Protein AF-A0A2R5HH45-F1 (afdb_monomer_lite)

Sequence (569 aa):
MRPIKVRKKSGLGARLLGTFLTCCLLAGLPTGSIASLFSAVKNESVKPGTPLISSLYQELTQPHKVSAATDVPVTMANNNFGYTSSVAGNVTKTGITVLSSKGTAVYSSTTVSDANVQAALYAIYKLASPTSDYALYIGADVSLSSATMAKTVISQPTASNMNFASLTSSYAKSLTVISDPADSLTSGPSQDTASAVISLPQTAYLGVNTAFRNITLAGSTKLYAQGNNLSIRGGAYFTGSTVNIYGGTDSGNVAQTNLWFASTGSGTLNIYGGNDSAGTVTGSTAVSLTNTSGGTVNAYAGGNAGSVSGNTNLTYNSSNATTANLYGAFATSGTVTGNSFVDVLGATAGKLNVTGTAPNGKVAGNVNLGLSNLSGTTVGTIYGDGATTAPTTANTKRLITVSVNSPGYNFTNDINASNYNLASNSGLLSSSLMNINAATVPQISGGADGNDNFTNSSTAGNTNTATLYLGSRTASPAGPGKLTANLIHNFTSLNLLANNELNLSASSGYIYNGGTGVTSTASYQSSYSGFGQLNMGENSGIVDNSLGGGTLNSNNELTPNNVMIQVGA

Foldseek 3Di:
DDYDDDDDDDDDDDDDDDDDDDDDDDDDDDDDDDDDDDDDDDDDDDDDDDDPCVVVVVVVPPPQDDDFLVNFPADAFDPPDAQQDFLAPVADLAKKWKAKNVSDTQDIDNHDELLSVLLNLVSLQVQQDLEIHMEIEGNAEYEHDCQQQDCDQDPDDDSRRHHQQVCASRRYQEYEYAHQNRFDSPAAQDAQPSGYEYEYDQEGEHRHAYEYGLHEYEEAHEYEDQQHAYYDDHNYAYDYQEHEYAQHEAAEEYQEGGYYEREAHAHEYEYAQHYEAEYENQEAGHYEHQEYDEYEYEHEQHGLEYEYAYAGYYEYHYADAYEYEEAQFHNAYYEYAEETYYEDAAYAAHEYEYEQHYQHGYYLAEGEHYHEHYHHYAYEEYELAAHCDQDPPAPRQYEREAHYYYAAAAHPYAYEPYNYALFDLQAGRYAYEYHDQYAEHAEYYLGHPQPHADKPRNHVNDDHFREAEDFDPPADLVRATEYEYQEYEHGQEYEYRASHEYENADLRRAYDHGHPPCPDPVSCCVIFQNGYYYHYHHNYYYHYNNPQAFDQDPVRDGDRPDDRYDHHD

Structure (mmCIF, N/CA/C/O backbone):
data_AF-A0A2R5HH45-F1
#
_entry.id   AF-A0A2R5HH45-F1
#
loop_
_atom_site.group_PDB
_atom_site.id
_atom_site.type_symbol
_atom_site.label_atom_id
_atom_site.label_alt_id
_atom_site.label_comp_id
_atom_site.label_asym_id
_atom_site.label_entity_id
_atom_site.label_seq_id
_atom_site.pdbx_PDB_ins_code
_atom_site.Cartn_x
_atom_site.Cartn_y
_atom_site.Cartn_z
_atom_site.occupancy
_atom_site.B_iso_or_equiv
_atom_site.auth_seq_id
_atom_site.auth_comp_id
_atom_site.auth_asym_id
_atom_site.auth_atom_id
_atom_site.pdbx_PDB_model_num
ATOM 1 N N . MET A 1 1 ? 60.863 60.372 22.992 1.00 38.78 1 MET A N 1
ATOM 2 C CA . MET A 1 1 ? 60.183 60.221 21.679 1.00 38.78 1 MET A CA 1
ATOM 3 C C . MET A 1 1 ? 58.755 60.725 21.880 1.00 38.78 1 MET A C 1
ATOM 5 O O . MET A 1 1 ? 58.182 60.395 22.906 1.00 38.78 1 MET A O 1
ATOM 9 N N . ARG A 1 2 ? 58.263 61.756 21.176 1.00 27.20 2 ARG A N 1
ATOM 10 C CA . ARG A 1 2 ? 57.913 61.847 19.735 1.00 27.20 2 ARG A CA 1
ATOM 11 C C . ARG A 1 2 ? 56.807 60.830 19.331 1.00 27.20 2 ARG A C 1
ATOM 13 O O . ARG A 1 2 ? 56.926 59.680 19.734 1.00 27.20 2 ARG A O 1
ATOM 20 N N . PRO A 1 3 ? 55.690 61.279 18.709 1.00 27.88 3 PRO A N 1
ATOM 21 C CA . PRO A 1 3 ? 54.458 61.320 19.521 1.00 27.88 3 PRO A CA 1
ATOM 22 C C . PRO A 1 3 ? 53.102 61.040 18.812 1.00 27.88 3 PRO A C 1
ATOM 24 O O . PRO A 1 3 ? 52.982 61.256 17.617 1.00 27.88 3 PRO A O 1
ATOM 27 N N . ILE A 1 4 ? 52.054 60.795 19.628 1.00 23.67 4 ILE A N 1
ATOM 28 C CA . ILE A 1 4 ? 50.639 61.252 19.453 1.00 23.67 4 ILE A CA 1
ATOM 29 C C . ILE A 1 4 ? 49.802 60.682 18.262 1.00 23.67 4 ILE A C 1
ATOM 31 O O . ILE A 1 4 ? 50.354 60.338 17.233 1.00 23.67 4 ILE A O 1
ATOM 35 N N . LYS A 1 5 ? 48.448 60.634 18.241 1.00 23.61 5 LYS A N 1
ATOM 36 C CA . LYS A 1 5 ? 47.335 60.373 19.212 1.00 23.61 5 LYS A CA 1
ATOM 37 C C . LYS A 1 5 ? 45.981 60.487 18.434 1.00 23.61 5 LYS A C 1
ATOM 39 O O . LYS A 1 5 ? 45.943 61.130 17.400 1.00 23.61 5 LYS A O 1
ATOM 44 N N . VAL A 1 6 ? 44.861 60.012 19.013 1.00 23.94 6 VAL A N 1
ATOM 45 C CA . VAL A 1 6 ? 43.436 60.389 18.719 1.00 23.94 6 VAL A CA 1
ATOM 46 C C . VAL A 1 6 ? 42.653 59.693 17.565 1.00 23.94 6 VAL A C 1
ATOM 48 O O . VAL A 1 6 ? 42.656 60.128 16.428 1.00 23.94 6 VAL A O 1
ATOM 51 N N . ARG A 1 7 ? 41.824 58.710 17.976 1.00 22.84 7 ARG A N 1
ATOM 52 C CA . ARG A 1 7 ? 40.366 58.473 17.720 1.00 22.84 7 ARG A CA 1
ATOM 53 C C . ARG A 1 7 ? 39.697 58.543 16.313 1.00 22.84 7 ARG A C 1
ATOM 55 O O . ARG A 1 7 ? 39.711 59.568 15.654 1.00 22.84 7 ARG A O 1
ATOM 62 N N . LYS A 1 8 ? 38.751 57.583 16.174 1.00 24.47 8 LYS A N 1
ATOM 63 C CA . LYS A 1 8 ? 37.338 57.648 15.673 1.00 24.47 8 LYS A CA 1
ATOM 64 C C . LYS A 1 8 ? 36.996 57.235 14.215 1.00 24.47 8 LYS A C 1
ATOM 66 O O . LYS A 1 8 ? 37.225 57.974 13.277 1.00 24.47 8 LYS A O 1
ATOM 71 N N . LYS A 1 9 ? 36.260 56.108 14.141 1.00 25.27 9 LYS A N 1
ATOM 72 C CA . LYS A 1 9 ? 35.084 55.744 13.302 1.00 25.27 9 LYS A CA 1
ATOM 73 C C . LYS A 1 9 ? 34.998 56.122 11.797 1.00 25.27 9 LYS A C 1
ATOM 75 O O . LYS A 1 9 ? 34.896 57.285 11.448 1.00 25.27 9 LYS A O 1
ATOM 80 N N . SER A 1 10 ? 34.719 55.066 11.011 1.00 25.66 10 SER A N 1
ATOM 81 C CA . SER A 1 10 ? 33.782 54.954 9.860 1.00 25.66 10 SER A CA 1
ATOM 82 C C . SER A 1 10 ? 33.980 55.763 8.565 1.00 25.66 10 SER A C 1
ATOM 84 O O . SER A 1 10 ? 33.880 56.981 8.585 1.00 25.66 10 SER A O 1
ATOM 86 N N . GLY A 1 11 ? 33.940 55.051 7.425 1.00 24.16 11 GLY A N 1
ATOM 87 C CA . GLY A 1 11 ? 33.013 55.414 6.333 1.00 24.16 11 GLY A CA 1
ATOM 88 C C . GLY A 1 11 ? 33.576 55.823 4.960 1.00 24.16 11 GLY A C 1
ATOM 89 O O . GLY A 1 11 ? 33.613 57.003 4.661 1.00 24.16 11 GLY A O 1
ATOM 90 N N . LEU A 1 12 ? 33.851 54.825 4.108 1.00 25.58 12 LEU A N 1
ATOM 91 C CA . LEU A 1 12 ? 33.520 54.755 2.663 1.00 25.58 12 LEU A CA 1
ATOM 92 C C . LEU A 1 12 ? 33.899 55.903 1.673 1.00 25.58 12 LEU A C 1
ATOM 94 O O . LEU A 1 12 ? 33.304 56.974 1.683 1.00 25.58 12 LEU A O 1
ATOM 98 N N . GLY A 1 13 ? 34.709 55.559 0.654 1.00 24.02 13 GLY A N 1
ATOM 99 C CA . GLY A 1 13 ? 34.827 56.261 -0.647 1.00 24.02 13 GLY A CA 1
ATOM 100 C C . GLY A 1 13 ? 36.040 57.203 -0.811 1.00 24.02 13 GLY A C 1
ATOM 101 O O . GLY A 1 13 ? 36.495 57.784 0.165 1.00 24.02 13 GLY A O 1
ATOM 102 N N . ALA A 1 14 ? 36.615 57.424 -2.007 1.00 27.02 14 ALA A N 1
ATOM 103 C CA . ALA A 1 14 ? 36.424 56.808 -3.340 1.00 27.02 14 ALA A CA 1
ATOM 104 C C . ALA A 1 14 ? 37.588 57.195 -4.312 1.00 27.02 14 ALA A C 1
ATOM 106 O O . ALA A 1 14 ? 38.393 58.050 -3.951 1.00 27.02 14 ALA A O 1
ATOM 107 N N . ARG A 1 15 ? 37.579 56.682 -5.570 1.00 27.66 15 ARG A N 1
ATOM 108 C CA . ARG A 1 15 ? 38.441 57.056 -6.747 1.00 27.66 15 ARG A CA 1
ATOM 109 C C . ARG A 1 15 ? 39.902 56.506 -6.724 1.00 27.66 15 ARG A C 1
ATOM 111 O O . ARG A 1 15 ? 40.367 56.158 -5.650 1.00 27.66 15 ARG A O 1
ATOM 118 N N . LEU A 1 16 ? 40.675 56.351 -7.828 1.00 26.05 16 LEU A N 1
ATOM 119 C CA . LEU A 1 16 ? 40.530 56.638 -9.287 1.00 26.05 16 LEU A CA 1
ATOM 120 C C . LEU A 1 16 ? 41.494 55.754 -10.167 1.00 26.05 16 LEU A C 1
ATOM 122 O O . LEU A 1 16 ? 42.479 55.300 -9.609 1.00 26.05 16 LEU A O 1
ATOM 126 N N . LEU A 1 17 ? 41.242 55.613 -11.498 1.00 26.08 17 LEU A N 1
ATOM 127 C CA . LEU A 1 17 ? 42.150 55.414 -12.695 1.00 26.08 17 LEU A CA 1
ATOM 128 C C . LEU A 1 17 ? 43.417 54.481 -12.657 1.00 26.08 17 LEU A C 1
ATOM 130 O O . LEU A 1 17 ? 44.093 54.403 -11.646 1.00 26.08 17 LEU A O 1
ATOM 134 N N . GLY A 1 18 ? 43.903 53.830 -13.742 1.00 23.81 18 GLY A N 1
ATOM 135 C CA . GLY A 1 18 ? 43.390 53.593 -15.117 1.00 23.81 18 GLY A CA 1
ATOM 136 C C . GLY A 1 18 ? 44.447 53.127 -16.182 1.00 23.81 18 GLY A C 1
ATOM 137 O O . GLY A 1 18 ? 45.604 53.513 -16.094 1.00 23.81 18 GLY A O 1
ATOM 138 N N . THR A 1 19 ? 43.995 52.386 -17.221 1.00 29.50 19 THR A N 1
ATOM 139 C CA . THR A 1 19 ? 44.395 52.470 -18.672 1.00 29.50 19 THR A CA 1
ATOM 140 C C . THR A 1 19 ? 45.653 51.766 -19.303 1.00 29.50 19 THR A C 1
ATOM 142 O O . THR A 1 19 ? 46.739 52.326 -19.270 1.00 29.50 19 THR A O 1
ATOM 145 N N . PHE A 1 20 ? 45.413 50.681 -20.092 1.00 26.34 20 PHE A N 1
ATOM 146 C CA . PHE A 1 20 ? 46.085 50.181 -21.356 1.00 26.34 20 PHE A CA 1
ATOM 147 C C . PHE A 1 20 ? 47.581 49.718 -21.288 1.00 26.34 20 PHE A C 1
ATOM 149 O O . PHE A 1 20 ? 48.215 49.942 -20.268 1.00 26.34 20 PHE A O 1
ATOM 156 N N . LEU A 1 21 ? 48.241 48.996 -22.231 1.00 23.58 21 LEU A N 1
ATOM 157 C CA . LEU A 1 21 ? 48.090 48.521 -23.653 1.00 23.58 21 LEU A CA 1
ATOM 158 C C . LEU A 1 21 ? 48.730 47.072 -23.757 1.00 23.58 21 LEU A C 1
ATOM 160 O O . LEU A 1 21 ? 49.367 46.692 -22.778 1.00 23.58 21 LEU A O 1
ATOM 164 N N . THR A 1 22 ? 48.683 46.116 -24.721 1.00 28.12 22 THR A N 1
ATOM 165 C CA . THR A 1 22 ? 48.322 45.886 -26.165 1.00 28.12 22 THR A CA 1
ATOM 166 C C . THR A 1 22 ? 49.364 46.312 -27.253 1.00 28.12 22 THR A C 1
ATOM 168 O O . THR A 1 22 ? 50.152 47.207 -26.987 1.00 28.12 22 THR A O 1
ATOM 171 N N . CYS A 1 23 ? 49.526 45.710 -28.463 1.00 23.61 23 CYS A N 1
ATOM 172 C CA . CYS A 1 23 ? 48.909 44.531 -29.137 1.00 23.61 23 CYS A CA 1
ATOM 173 C C . CYS A 1 23 ? 49.730 43.925 -30.341 1.00 23.61 23 CYS A C 1
ATOM 175 O O . CYS A 1 23 ? 50.322 44.683 -31.095 1.00 23.61 23 CYS A O 1
ATOM 177 N N . CYS A 1 24 ? 49.583 42.603 -30.595 1.00 23.98 24 CYS A N 1
ATOM 178 C CA . CYS A 1 24 ? 49.464 41.869 -31.900 1.00 23.98 24 CYS A CA 1
ATOM 179 C C . CYS A 1 24 ? 50.556 41.701 -33.022 1.00 23.98 24 CYS A C 1
ATOM 181 O O . CYS A 1 24 ? 51.213 42.642 -33.440 1.00 23.98 24 CYS A O 1
ATOM 183 N N . LEU A 1 25 ? 50.467 40.506 -33.667 1.00 25.23 25 LEU A N 1
ATOM 184 C CA . LEU A 1 25 ? 50.552 40.141 -35.121 1.00 25.23 25 LEU A CA 1
ATOM 185 C C . LEU A 1 25 ? 51.847 39.620 -35.838 1.00 25.23 25 LEU A C 1
ATOM 187 O O . LEU A 1 25 ? 52.923 40.186 -35.712 1.00 25.23 25 LEU A O 1
ATOM 191 N N . LEU A 1 26 ? 51.603 38.630 -36.736 1.00 24.12 26 LEU A N 1
ATOM 192 C CA . LEU A 1 26 ? 52.252 38.249 -38.031 1.00 24.12 26 LEU A CA 1
ATOM 193 C C . LEU A 1 26 ? 53.298 37.095 -38.198 1.00 24.12 26 LEU A C 1
ATOM 195 O O . LEU A 1 26 ? 54.427 37.170 -37.740 1.00 24.12 26 LEU A O 1
ATOM 199 N N . ALA A 1 27 ? 52.900 36.148 -39.080 1.00 25.31 27 ALA A N 1
ATOM 200 C CA . ALA A 1 27 ? 53.649 35.331 -40.071 1.00 25.31 27 ALA A CA 1
ATOM 201 C C . ALA A 1 27 ? 54.575 34.143 -39.667 1.00 25.31 27 ALA A C 1
ATOM 203 O O . ALA A 1 27 ? 55.515 34.296 -38.898 1.00 25.31 27 ALA A O 1
ATOM 204 N N . GLY A 1 28 ? 54.383 32.977 -40.327 1.00 24.28 28 GLY A N 1
ATOM 205 C CA . GLY A 1 28 ? 55.351 31.856 -40.382 1.00 24.28 28 GLY A CA 1
ATOM 206 C C . GLY A 1 28 ? 54.755 30.434 -40.536 1.00 24.28 28 GLY A C 1
ATOM 207 O O . GLY A 1 28 ? 53.985 29.991 -39.693 1.00 24.28 28 GLY A O 1
ATOM 208 N N . LEU A 1 29 ? 55.155 29.697 -41.582 1.00 27.05 29 LEU A N 1
ATOM 209 C CA . LEU A 1 29 ? 54.979 28.240 -41.817 1.00 27.05 29 LEU A CA 1
ATOM 210 C C . LEU A 1 29 ? 56.354 27.675 -42.280 1.00 27.05 29 LEU A C 1
ATOM 212 O O . LEU A 1 29 ? 57.157 28.506 -42.716 1.00 27.05 29 LEU A O 1
ATOM 216 N N . PRO A 1 30 ? 56.666 26.347 -42.268 1.00 33.06 30 PRO A N 1
ATOM 217 C CA . PRO A 1 30 ? 55.764 25.180 -42.191 1.00 33.06 30 PRO A CA 1
ATOM 218 C C . PRO A 1 30 ? 56.254 23.973 -41.314 1.00 33.06 30 PRO A C 1
ATOM 220 O O . PRO A 1 30 ? 57.238 24.061 -40.592 1.00 33.06 30 PRO A O 1
ATOM 223 N N . THR A 1 31 ? 55.584 22.814 -41.475 1.00 26.53 31 THR A N 1
ATOM 224 C CA . THR A 1 31 ? 56.028 21.405 -41.236 1.00 26.53 31 THR A CA 1
ATOM 225 C C . THR A 1 31 ? 56.439 20.894 -39.838 1.00 26.53 31 THR A C 1
ATOM 227 O O . THR A 1 31 ? 57.537 21.170 -39.374 1.00 26.53 31 THR A O 1
ATOM 230 N N . GLY A 1 32 ? 55.662 19.920 -39.327 1.00 25.44 32 GLY A N 1
ATOM 231 C CA . GLY A 1 32 ? 56.101 18.847 -38.404 1.00 25.44 32 GLY A CA 1
ATOM 232 C C . GLY A 1 32 ? 56.218 19.221 -36.911 1.00 25.44 32 GLY A C 1
ATOM 233 O O . GLY A 1 32 ? 56.606 20.330 -36.585 1.00 25.44 32 GLY A O 1
ATOM 234 N N . SER A 1 33 ? 55.922 18.343 -35.944 1.00 24.72 33 SER A N 1
ATOM 235 C CA . SER A 1 33 ? 55.529 16.923 -36.009 1.00 24.72 33 SER A CA 1
ATOM 236 C C . SER A 1 33 ? 54.731 16.476 -34.758 1.00 24.72 33 SER A C 1
ATOM 238 O O . SER A 1 33 ? 54.472 17.254 -33.845 1.00 24.72 33 SER A O 1
ATOM 240 N N . ILE A 1 34 ? 54.287 15.215 -34.767 1.00 35.34 34 ILE A N 1
ATOM 241 C CA . ILE A 1 34 ? 53.391 14.523 -33.818 1.00 35.34 34 ILE A CA 1
ATOM 242 C C . ILE A 1 34 ? 53.762 14.742 -32.329 1.00 35.34 34 ILE A C 1
ATOM 244 O O . ILE A 1 34 ? 54.659 14.068 -31.828 1.00 35.34 34 ILE A O 1
ATOM 248 N N . ALA A 1 35 ? 53.035 15.608 -31.600 1.00 29.06 35 ALA A N 1
ATOM 249 C CA . ALA A 1 35 ? 53.172 15.763 -30.137 1.00 29.06 35 ALA A CA 1
ATOM 250 C C . ALA A 1 35 ? 51.994 16.500 -29.436 1.00 29.06 35 ALA A C 1
ATOM 252 O O . ALA A 1 35 ? 52.219 17.450 -28.688 1.00 29.06 35 ALA A O 1
ATOM 253 N N . SER A 1 36 ? 50.727 16.108 -29.654 1.00 25.67 36 SER A N 1
ATOM 254 C CA . SER A 1 36 ? 49.587 16.740 -28.943 1.00 25.67 36 SER A CA 1
ATOM 255 C C . SER A 1 36 ? 48.402 15.816 -28.614 1.00 25.67 36 SER A C 1
ATOM 257 O O . SER A 1 36 ? 47.244 16.229 -28.693 1.00 25.67 36 SER A O 1
ATOM 259 N N . LEU A 1 37 ? 48.678 14.578 -28.195 1.00 27.34 37 LEU A N 1
ATOM 260 C CA . LEU A 1 37 ? 47.796 13.894 -27.240 1.00 27.34 37 LEU A CA 1
ATOM 261 C C . LEU A 1 37 ? 48.217 14.298 -25.816 1.00 27.34 37 LEU A C 1
ATOM 263 O O . LEU A 1 37 ? 49.405 14.458 -25.553 1.00 27.34 37 LEU A O 1
ATOM 267 N N . PHE A 1 38 ? 47.239 14.418 -24.913 1.00 30.75 38 PHE A N 1
ATOM 268 C CA . PHE A 1 38 ? 47.374 14.785 -23.491 1.00 30.75 38 PHE A CA 1
ATOM 269 C C . PHE A 1 38 ? 47.867 16.212 -23.167 1.00 30.75 38 PHE A C 1
ATOM 271 O O . PHE A 1 38 ? 49.057 16.470 -23.019 1.00 30.75 38 PHE A O 1
ATOM 278 N N . SER A 1 39 ? 46.929 17.112 -22.847 1.00 24.66 39 SER A N 1
ATOM 279 C CA . SER A 1 39 ? 47.094 18.011 -21.687 1.00 24.66 39 SER A CA 1
ATOM 280 C C . SER A 1 39 ? 45.754 18.543 -21.144 1.00 24.66 39 SER A C 1
ATOM 282 O O . SER A 1 39 ? 44.912 19.037 -21.883 1.00 24.66 39 SER A O 1
ATOM 284 N N . ALA A 1 40 ? 45.585 18.391 -19.826 1.00 24.84 40 ALA A N 1
ATOM 285 C CA . ALA A 1 40 ? 44.645 19.048 -18.904 1.00 24.84 40 ALA A CA 1
ATOM 286 C C . ALA A 1 40 ? 43.319 19.652 -19.439 1.00 24.84 40 ALA A C 1
ATOM 288 O O . ALA A 1 40 ? 43.262 20.803 -19.875 1.00 24.84 40 ALA A O 1
ATOM 289 N N . VAL A 1 41 ? 42.206 18.957 -19.168 1.00 24.05 41 VAL A N 1
ATOM 290 C CA . VAL A 1 41 ? 40.889 19.604 -18.999 1.00 24.05 41 VAL A CA 1
ATOM 291 C C . VAL A 1 41 ? 40.958 20.570 -17.807 1.00 24.05 41 VAL A C 1
ATOM 293 O O . VAL A 1 41 ? 41.428 20.197 -16.730 1.00 24.05 41 VAL A O 1
ATOM 296 N N . LYS A 1 42 ? 40.483 21.811 -17.973 1.00 25.44 42 LYS A N 1
ATOM 297 C CA . LYS A 1 42 ? 40.366 22.773 -16.865 1.00 25.44 42 LYS A CA 1
ATOM 298 C C . LYS A 1 42 ? 39.222 22.380 -15.930 1.00 25.44 42 LYS A C 1
ATOM 300 O O . LYS A 1 42 ? 38.098 22.183 -16.375 1.00 25.44 42 LYS A O 1
ATOM 305 N N . ASN A 1 43 ? 39.512 22.327 -14.634 1.00 24.31 43 ASN A N 1
ATOM 306 C CA . ASN A 1 43 ? 38.542 22.019 -13.587 1.00 24.31 43 ASN A CA 1
ATOM 307 C C . ASN A 1 43 ? 38.079 23.323 -12.909 1.00 24.31 43 ASN A C 1
ATOM 309 O O . ASN A 1 43 ? 38.803 23.872 -12.077 1.00 24.31 43 ASN A O 1
ATOM 313 N N . GLU A 1 44 ? 36.911 23.854 -13.288 1.00 24.92 44 GLU A N 1
ATOM 314 C CA . GLU A 1 44 ? 36.356 25.068 -12.672 1.00 24.92 44 GLU A CA 1
ATOM 315 C C . GLU A 1 44 ? 35.484 24.733 -11.454 1.00 24.92 44 GLU A C 1
ATOM 317 O O . GLU A 1 44 ? 34.449 24.076 -11.549 1.00 24.92 44 GLU A O 1
ATOM 322 N N . SER A 1 45 ? 35.917 25.194 -10.277 1.00 23.77 45 SER A N 1
ATOM 323 C CA . SER A 1 45 ? 35.283 24.862 -9.000 1.00 23.77 45 SER A CA 1
ATOM 324 C C . SER A 1 45 ? 34.175 25.855 -8.634 1.00 23.77 45 SER A C 1
ATOM 326 O O . SER A 1 45 ? 34.440 26.976 -8.195 1.00 23.77 45 SER A O 1
ATOM 328 N N . VAL A 1 46 ? 32.919 25.427 -8.775 1.00 27.41 46 VAL A N 1
ATOM 329 C CA . VAL A 1 46 ? 31.741 26.186 -8.328 1.00 27.41 46 VAL A CA 1
ATOM 330 C C . VAL A 1 46 ? 31.469 25.901 -6.847 1.00 27.41 46 VAL A C 1
ATOM 332 O O . VAL A 1 46 ? 31.338 24.749 -6.437 1.00 27.41 46 VAL A O 1
ATOM 335 N N . LYS A 1 47 ? 31.366 26.951 -6.020 1.00 24.80 47 LYS A N 1
ATOM 336 C CA . LYS A 1 47 ? 31.069 26.809 -4.583 1.00 24.80 47 LYS A CA 1
ATOM 337 C C . LYS A 1 47 ? 29.596 26.435 -4.341 1.00 24.80 47 LYS A C 1
ATOM 339 O O . LYS A 1 47 ? 28.724 27.127 -4.865 1.00 24.80 47 LYS A O 1
ATOM 344 N N . PRO A 1 48 ? 29.296 25.432 -3.494 1.00 27.77 48 PRO A N 1
ATOM 345 C CA . PRO A 1 48 ? 27.924 25.096 -3.122 1.00 27.77 48 PRO A CA 1
ATOM 346 C C . PRO A 1 48 ? 27.340 26.104 -2.120 1.00 27.77 48 PRO A C 1
ATOM 348 O O . PRO A 1 48 ? 28.045 26.621 -1.250 1.00 27.77 48 PRO A O 1
ATOM 351 N N . GLY A 1 49 ? 26.029 26.337 -2.206 1.00 26.45 49 GLY A N 1
ATOM 352 C CA . GLY A 1 49 ? 25.278 27.182 -1.279 1.00 26.45 49 GLY A CA 1
ATOM 353 C C . GLY A 1 49 ? 23.861 26.654 -1.045 1.00 26.45 49 GLY A C 1
ATOM 354 O O . GLY A 1 49 ? 23.160 26.313 -1.992 1.00 26.45 49 GLY A O 1
ATOM 355 N N . THR A 1 50 ? 23.437 26.660 0.223 1.00 27.27 50 THR A N 1
ATOM 356 C CA . THR A 1 50 ? 22.165 26.131 0.776 1.00 27.27 50 THR A CA 1
ATOM 357 C C . THR A 1 50 ? 22.020 24.591 0.825 1.00 27.27 50 THR A C 1
ATOM 359 O O . THR A 1 50 ? 22.565 23.897 -0.030 1.00 27.27 50 THR A O 1
ATOM 362 N N . PRO A 1 51 ? 21.328 24.018 1.842 1.00 26.83 51 PRO A N 1
ATOM 363 C CA . PRO A 1 51 ? 21.530 22.612 2.232 1.00 26.83 51 PRO A CA 1
ATOM 364 C C . PRO A 1 51 ? 20.492 21.610 1.694 1.00 26.83 51 PRO A C 1
ATOM 366 O O . PRO A 1 51 ? 20.593 20.427 1.992 1.00 26.83 51 PRO A O 1
ATOM 369 N N . LEU A 1 52 ? 19.480 22.056 0.941 1.00 28.77 52 LEU A N 1
ATOM 370 C CA . LEU A 1 52 ? 18.354 21.210 0.497 1.00 28.77 52 LEU A CA 1
ATOM 371 C C . LEU A 1 52 ? 18.563 20.530 -0.869 1.00 28.77 52 LEU A C 1
ATOM 373 O O . LEU A 1 52 ? 17.696 19.791 -1.323 1.00 28.77 52 LEU A O 1
ATOM 377 N N . ILE A 1 53 ? 19.700 20.776 -1.526 1.00 32.72 53 ILE A N 1
ATOM 378 C CA . ILE A 1 53 ? 20.012 20.268 -2.877 1.00 32.72 53 ILE A CA 1
ATOM 379 C C . ILE A 1 53 ? 21.186 19.263 -2.851 1.00 32.72 53 ILE A C 1
ATOM 381 O O . ILE A 1 53 ? 21.334 18.446 -3.758 1.00 32.72 53 ILE A O 1
ATOM 385 N N . SER A 1 54 ? 22.006 19.268 -1.794 1.00 27.39 54 SER A N 1
ATOM 386 C CA . SER A 1 54 ? 23.268 18.515 -1.719 1.00 27.39 54 SER A CA 1
ATOM 387 C C . SER A 1 54 ? 23.128 17.006 -1.486 1.00 27.39 54 SER A C 1
ATOM 389 O O . SER A 1 54 ? 24.065 16.275 -1.797 1.00 27.39 54 SER A O 1
ATOM 391 N N . SER A 1 55 ? 21.995 16.517 -0.972 1.00 30.09 55 SER A N 1
ATOM 392 C CA . SER A 1 55 ? 21.724 15.074 -0.868 1.00 30.09 55 SER A CA 1
ATOM 393 C C . SER A 1 55 ? 21.467 14.461 -2.248 1.00 30.09 55 SER A C 1
ATOM 395 O O . SER A 1 55 ? 22.176 13.546 -2.654 1.00 30.09 55 SER A O 1
ATOM 397 N N . LEU A 1 56 ? 20.535 15.039 -3.013 1.00 33.16 56 LEU A N 1
ATOM 398 C CA . LEU A 1 56 ? 20.216 14.613 -4.382 1.00 33.16 56 LEU A CA 1
ATOM 399 C C . LEU A 1 56 ? 21.412 14.753 -5.341 1.00 33.16 56 LEU A C 1
ATOM 401 O O . LEU A 1 56 ? 21.602 13.909 -6.213 1.00 33.16 56 LEU A O 1
ATOM 405 N N . TYR A 1 57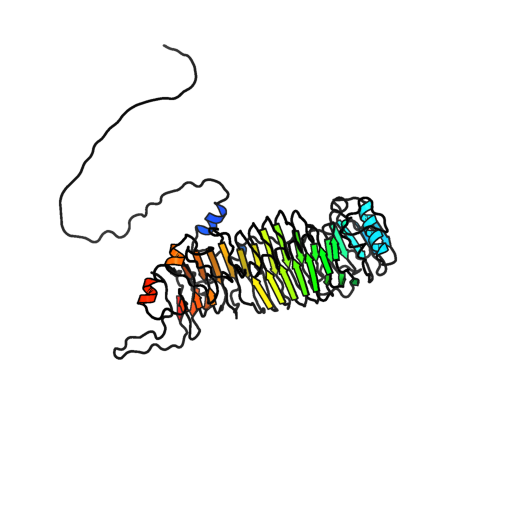 ? 22.258 15.774 -5.170 1.00 30.42 57 TYR A N 1
ATOM 406 C CA . TYR A 1 57 ? 23.453 15.934 -6.008 1.00 30.42 57 TYR A CA 1
ATOM 407 C C . TYR A 1 57 ? 24.601 14.958 -5.693 1.00 30.42 57 TYR A C 1
ATOM 409 O O . TYR A 1 57 ? 25.463 14.778 -6.553 1.00 30.42 57 TYR A O 1
ATOM 417 N N . GLN A 1 58 ? 24.638 14.309 -4.521 1.00 27.94 58 GLN A N 1
ATOM 418 C CA . GLN A 1 58 ? 25.653 13.277 -4.247 1.00 27.94 58 GLN A CA 1
ATOM 419 C C . GLN A 1 58 ? 25.295 11.898 -4.818 1.00 27.94 58 GLN A C 1
ATOM 421 O O . GLN A 1 58 ? 26.210 11.184 -5.219 1.00 27.94 58 GLN A O 1
ATOM 426 N N . GLU A 1 59 ? 24.008 11.568 -4.975 1.00 33.22 59 GLU A N 1
ATOM 427 C CA . GLU A 1 59 ? 23.586 10.445 -5.836 1.00 33.22 59 GLU A CA 1
ATOM 428 C C . GLU A 1 59 ? 24.022 10.708 -7.293 1.00 33.22 59 GLU A C 1
ATOM 430 O O . GLU A 1 59 ? 24.710 9.905 -7.921 1.00 33.22 59 GLU A O 1
ATOM 435 N N . LEU A 1 60 ? 23.699 11.899 -7.813 1.00 37.66 60 LEU A N 1
ATOM 436 C CA . LEU A 1 60 ? 23.908 12.268 -9.220 1.00 37.66 60 LEU A CA 1
ATOM 437 C C . LEU A 1 60 ? 25.373 12.514 -9.635 1.00 37.66 60 LEU A C 1
ATOM 439 O O . LEU A 1 60 ? 25.632 12.713 -10.821 1.00 37.66 60 LEU A O 1
ATOM 443 N N . THR A 1 61 ? 26.341 12.509 -8.711 1.00 26.12 61 THR A N 1
ATOM 444 C CA . THR A 1 61 ? 27.768 12.733 -9.034 1.00 26.12 61 THR A CA 1
ATOM 445 C C . THR A 1 61 ? 28.614 11.460 -9.139 1.00 26.12 61 THR A C 1
ATOM 447 O O . THR A 1 61 ? 29.826 11.556 -9.330 1.00 26.12 61 THR A O 1
ATOM 450 N N . GLN A 1 62 ? 28.007 10.265 -9.107 1.00 29.20 62 GLN A N 1
ATOM 451 C CA . GLN A 1 62 ? 28.683 9.014 -9.490 1.00 29.20 62 GLN A CA 1
ATOM 452 C C . GLN A 1 62 ? 27.907 8.255 -10.587 1.00 29.20 62 GLN A C 1
ATOM 454 O O . GLN A 1 62 ? 27.228 7.277 -10.278 1.00 29.20 62 GLN A O 1
ATOM 459 N N . PRO A 1 63 ? 28.057 8.628 -11.879 1.00 31.77 63 PRO A N 1
ATOM 460 C CA . PRO A 1 63 ? 27.305 8.065 -13.020 1.00 31.77 63 PRO A CA 1
ATOM 461 C C . PRO A 1 63 ? 27.608 6.585 -13.356 1.00 31.77 63 PRO A C 1
ATOM 463 O O . PRO A 1 63 ? 27.256 6.091 -14.421 1.00 31.77 63 PRO A O 1
ATOM 466 N N . HIS A 1 64 ? 28.260 5.857 -12.448 1.00 28.25 64 HIS A N 1
ATOM 467 C CA . HIS A 1 64 ? 28.538 4.421 -12.545 1.00 28.25 64 HIS A CA 1
ATOM 468 C C . HIS A 1 64 ? 27.891 3.618 -11.400 1.00 28.25 64 HIS A C 1
ATOM 470 O O . HIS A 1 64 ? 28.252 2.462 -11.170 1.00 28.25 64 HIS A O 1
ATOM 476 N N . LYS A 1 65 ? 26.966 4.218 -10.636 1.00 30.70 65 LYS A N 1
ATOM 477 C CA . LYS A 1 65 ? 26.297 3.572 -9.499 1.00 30.70 65 LYS A CA 1
ATOM 478 C C . LYS A 1 65 ? 24.780 3.585 -9.655 1.00 30.70 65 LYS A C 1
ATOM 480 O O . LYS A 1 65 ? 24.127 4.584 -9.398 1.00 30.70 65 LYS A O 1
ATOM 485 N N . VAL A 1 66 ? 24.243 2.415 -9.991 1.00 37.12 66 VAL A N 1
ATOM 486 C CA . VAL A 1 66 ? 22.832 2.060 -9.785 1.00 37.12 66 VAL A CA 1
ATOM 487 C C . VAL A 1 66 ? 22.462 2.253 -8.313 1.00 37.12 66 VAL A C 1
ATOM 489 O O . VAL A 1 66 ? 23.035 1.571 -7.459 1.00 37.12 66 VAL A O 1
ATOM 492 N N . SER A 1 67 ? 21.496 3.119 -8.008 1.00 35.06 67 SER A N 1
ATOM 493 C CA . SER A 1 67 ? 20.871 3.171 -6.681 1.00 35.06 67 SER A CA 1
ATOM 494 C C . SER A 1 67 ? 20.093 1.866 -6.454 1.00 35.06 67 SER A C 1
ATOM 496 O O . SER A 1 67 ? 19.233 1.482 -7.253 1.00 35.06 67 SER A O 1
ATOM 498 N N . ALA A 1 68 ? 20.437 1.132 -5.399 1.00 33.25 68 ALA A N 1
ATOM 499 C CA . ALA A 1 68 ? 19.791 -0.126 -5.046 1.00 33.25 68 ALA A CA 1
ATOM 500 C C . ALA A 1 68 ? 18.382 0.116 -4.473 1.00 33.25 68 ALA A C 1
ATOM 502 O O . ALA A 1 68 ? 18.020 1.233 -4.111 1.00 33.25 68 ALA A O 1
ATOM 503 N N . ALA A 1 69 ? 17.580 -0.943 -4.325 1.00 35.16 69 ALA A N 1
ATOM 504 C CA . ALA A 1 69 ? 16.271 -0.842 -3.665 1.00 35.16 69 ALA A CA 1
ATOM 505 C C . ALA A 1 69 ? 16.364 -0.370 -2.192 1.00 35.16 69 ALA A C 1
ATOM 507 O O . ALA A 1 69 ? 15.379 0.098 -1.638 1.00 35.16 69 ALA A O 1
ATOM 508 N N . THR A 1 70 ? 17.546 -0.452 -1.569 1.00 34.12 70 THR A N 1
ATOM 509 C CA . THR A 1 70 ? 17.850 0.100 -0.233 1.00 34.12 70 THR A CA 1
ATOM 510 C C . THR A 1 70 ? 17.987 1.617 -0.196 1.00 34.12 70 THR A C 1
ATOM 512 O O . THR A 1 70 ? 17.958 2.198 0.886 1.00 34.12 70 THR A O 1
ATOM 515 N N . ASP A 1 71 ? 18.174 2.242 -1.356 1.00 37.41 71 ASP A N 1
ATOM 516 C CA . ASP A 1 71 ? 18.488 3.666 -1.479 1.00 37.41 71 ASP A CA 1
ATOM 517 C C . ASP A 1 71 ? 17.187 4.479 -1.705 1.00 37.41 71 ASP A C 1
ATOM 519 O O . ASP A 1 71 ? 17.172 5.710 -1.656 1.00 37.41 71 ASP A O 1
ATOM 523 N N . VAL A 1 72 ? 16.059 3.771 -1.867 1.00 45.88 72 VAL A N 1
ATOM 524 C CA . VAL A 1 72 ? 14.698 4.302 -1.733 1.00 45.88 72 VAL A CA 1
ATOM 525 C C . VAL A 1 72 ? 14.378 4.491 -0.233 1.00 45.88 72 VAL A C 1
ATOM 527 O O . VAL A 1 72 ? 14.656 3.593 0.560 1.00 45.88 72 VAL A O 1
ATOM 530 N N . PRO A 1 73 ? 13.801 5.631 0.204 1.00 47.34 73 PRO A N 1
ATOM 531 C CA . PRO A 1 73 ? 13.449 5.892 1.609 1.00 47.34 73 PRO A CA 1
ATOM 532 C C . PRO A 1 73 ? 12.377 4.964 2.230 1.00 47.34 73 PRO A C 1
ATOM 534 O O . PRO A 1 73 ? 11.232 5.375 2.432 1.00 47.34 73 PRO A O 1
ATOM 537 N N . VAL A 1 74 ? 12.764 3.743 2.619 1.00 51.72 74 VAL A N 1
ATOM 538 C CA . VAL A 1 74 ? 11.879 2.736 3.241 1.00 51.72 74 VAL A CA 1
ATOM 539 C C . VAL A 1 74 ? 11.284 3.235 4.569 1.00 51.72 74 VAL A C 1
ATOM 541 O O . VAL A 1 74 ? 11.847 3.053 5.651 1.00 51.72 74 VAL A O 1
ATOM 544 N N . THR A 1 75 ? 10.096 3.836 4.500 1.00 63.47 75 THR A N 1
ATOM 545 C CA . THR A 1 75 ? 9.333 4.295 5.670 1.00 63.47 75 THR A CA 1
ATOM 546 C C . THR A 1 75 ? 8.298 3.241 6.053 1.00 63.47 75 THR A C 1
ATOM 548 O O . THR A 1 75 ? 7.129 3.326 5.671 1.00 63.47 75 THR A O 1
ATOM 551 N N . MET A 1 76 ? 8.726 2.230 6.812 1.00 72.12 76 MET A N 1
ATOM 552 C CA . MET A 1 76 ? 7.809 1.205 7.318 1.00 72.12 76 MET A CA 1
ATOM 553 C C . MET A 1 76 ? 6.771 1.790 8.286 1.00 72.12 76 MET A C 1
ATOM 555 O O . MET A 1 76 ? 7.067 2.659 9.110 1.00 72.12 76 MET A O 1
ATOM 559 N N . ALA A 1 77 ? 5.552 1.255 8.233 1.00 73.81 77 ALA A N 1
ATOM 560 C CA . ALA A 1 77 ? 4.521 1.517 9.224 1.00 73.81 77 ALA A CA 1
ATOM 561 C C . ALA A 1 77 ? 4.950 0.995 10.610 1.00 73.81 77 ALA A C 1
ATOM 563 O O . ALA A 1 77 ? 5.529 -0.084 10.751 1.00 73.81 77 ALA A O 1
ATOM 564 N N . ASN A 1 78 ? 4.660 1.782 11.642 1.00 77.81 78 ASN A N 1
ATOM 565 C CA . ASN A 1 78 ? 5.035 1.539 13.023 1.00 77.81 78 ASN A CA 1
ATOM 566 C C . ASN A 1 78 ? 4.102 0.502 13.662 1.00 77.81 78 ASN A C 1
ATOM 568 O O . ASN A 1 78 ? 2.936 0.782 13.927 1.00 77.81 78 ASN A O 1
ATOM 572 N N . ASN A 1 79 ? 4.641 -0.669 13.992 1.00 81.75 79 ASN A N 1
ATOM 573 C CA . ASN A 1 79 ? 3.941 -1.716 14.735 1.00 81.75 79 ASN A CA 1
ATOM 574 C C . ASN A 1 79 ? 4.238 -1.714 16.249 1.00 81.75 79 ASN A C 1
ATOM 576 O O . ASN A 1 79 ? 3.636 -2.501 16.983 1.00 81.75 79 ASN A O 1
ATOM 580 N N . ASN A 1 80 ? 5.135 -0.844 16.727 1.00 87.38 80 ASN A N 1
ATOM 581 C CA . ASN A 1 80 ? 5.652 -0.809 18.096 1.00 87.38 80 ASN A CA 1
ATOM 582 C C . ASN A 1 80 ? 4.783 0.065 19.025 1.00 87.38 80 ASN A C 1
ATOM 584 O O . ASN A 1 80 ? 5.198 1.109 19.532 1.00 87.38 80 ASN A O 1
ATOM 588 N N . PHE A 1 81 ? 3.534 -0.361 19.211 1.00 92.56 81 PHE A N 1
ATOM 589 C CA . PHE A 1 81 ? 2.569 0.205 20.160 1.00 92.56 81 PHE A CA 1
ATOM 590 C C . PHE A 1 81 ? 1.627 -0.901 20.683 1.00 92.56 81 PHE A C 1
ATOM 592 O O . PHE A 1 81 ? 1.832 -2.078 20.379 1.00 92.56 81 PHE A O 1
ATOM 599 N N . GLY A 1 82 ? 0.591 -0.565 21.455 1.00 94.00 82 GLY A N 1
ATOM 600 C CA . GLY A 1 82 ? -0.361 -1.558 21.964 1.00 94.00 82 GLY A CA 1
ATOM 601 C C . GLY A 1 82 ? 0.128 -2.268 23.224 1.00 94.00 82 GLY A C 1
ATOM 602 O O . GLY A 1 82 ? 1.279 -2.143 23.638 1.00 94.00 82 GLY A O 1
ATOM 603 N N . TYR A 1 83 ? -0.756 -3.065 23.816 1.00 95.25 83 TYR A N 1
ATOM 604 C CA . TYR A 1 83 ? -0.407 -4.018 24.866 1.00 95.25 83 TYR A CA 1
ATOM 605 C C . TYR A 1 83 ? 0.559 -5.089 24.323 1.00 95.25 83 TYR A C 1
ATOM 607 O O . TYR A 1 83 ? 0.285 -5.732 23.301 1.00 95.25 83 TYR A O 1
ATOM 615 N N . THR A 1 84 ? 1.706 -5.254 24.987 1.00 93.12 84 THR A N 1
ATOM 616 C CA . THR A 1 84 ? 2.836 -6.085 24.529 1.00 93.12 84 THR A CA 1
ATOM 617 C C . THR A 1 84 ? 2.907 -7.458 25.194 1.00 93.12 84 THR A C 1
ATOM 619 O O . THR A 1 84 ? 3.364 -8.402 24.557 1.00 93.12 84 THR A O 1
ATOM 622 N N . SER A 1 85 ? 2.425 -7.594 26.431 1.00 93.69 85 SER A N 1
ATOM 623 C CA . SER A 1 85 ? 2.314 -8.877 27.138 1.00 93.69 85 SER A CA 1
ATOM 624 C C . SER A 1 85 ? 1.212 -9.768 26.550 1.00 93.69 85 SER A C 1
ATOM 626 O O . SER A 1 85 ? 0.371 -9.299 25.779 1.00 93.69 85 SER A O 1
ATOM 628 N N . SER A 1 86 ? 1.191 -11.045 26.941 1.00 94.88 86 SER A N 1
ATOM 629 C CA . SER A 1 86 ? 0.033 -11.930 26.743 1.00 94.88 86 SER A CA 1
ATOM 630 C C . SER A 1 86 ? -1.059 -11.633 27.787 1.00 94.88 86 SER A C 1
ATOM 632 O O . SER A 1 86 ? -0.758 -11.105 28.865 1.00 94.88 86 SER A O 1
ATOM 634 N N . VAL A 1 87 ? -2.321 -11.950 27.485 1.00 95.62 87 VAL A N 1
ATOM 635 C CA . VAL A 1 87 ? -3.439 -11.921 28.452 1.00 95.62 87 VAL A CA 1
ATOM 636 C C . VAL A 1 87 ? -3.662 -13.256 29.184 1.00 95.62 87 VAL A C 1
ATOM 638 O O . VAL A 1 87 ? -4.534 -13.334 30.054 1.00 95.62 87 VAL A O 1
ATOM 641 N N . ALA A 1 88 ? -2.880 -14.297 28.868 1.00 93.94 88 ALA A N 1
ATOM 642 C CA . ALA A 1 88 ? -3.035 -15.644 29.419 1.00 93.94 88 ALA A CA 1
ATOM 643 C C . ALA A 1 88 ? -3.159 -15.669 30.952 1.00 93.94 88 ALA A C 1
ATOM 645 O O . ALA A 1 88 ? -2.465 -14.946 31.669 1.00 93.94 88 ALA A O 1
ATOM 646 N N . GLY A 1 89 ? -4.071 -16.502 31.464 1.00 90.94 89 GLY A N 1
ATOM 647 C CA . GLY A 1 89 ? -4.333 -16.661 32.901 1.00 90.94 89 GLY A CA 1
ATOM 648 C C . GLY A 1 89 ? -5.036 -15.480 33.591 1.00 90.94 89 GLY A C 1
ATOM 649 O O . GLY A 1 89 ? -5.460 -15.628 34.732 1.00 90.94 89 GLY A O 1
ATOM 650 N N . ASN A 1 90 ? -5.203 -14.336 32.916 1.00 91.06 90 ASN A N 1
ATOM 651 C CA . ASN A 1 90 ? -5.832 -13.126 33.465 1.00 91.06 90 ASN A CA 1
ATOM 652 C C . ASN A 1 90 ? -7.261 -12.894 32.925 1.00 91.06 90 ASN A C 1
ATOM 654 O O . ASN A 1 90 ? -7.880 -11.875 33.229 1.00 91.06 90 ASN A O 1
ATOM 658 N N . VAL A 1 91 ? -7.778 -13.818 32.107 1.00 94.81 91 VAL A N 1
ATOM 659 C CA . VAL A 1 91 ? -9.031 -13.689 31.342 1.00 94.81 91 VAL A CA 1
ATOM 660 C C . VAL A 1 91 ? -9.860 -14.979 31.385 1.00 94.81 91 VAL A C 1
ATOM 662 O O . VAL A 1 91 ? -9.351 -16.039 31.745 1.00 94.81 91 VAL A O 1
ATOM 665 N N . THR A 1 92 ? -11.146 -14.911 31.014 1.00 90.00 92 THR A N 1
ATOM 666 C CA . THR A 1 92 ? -12.064 -16.069 31.026 1.00 90.00 92 THR A CA 1
ATOM 667 C C . THR A 1 92 ? -12.798 -16.220 29.694 1.00 90.00 92 THR A C 1
ATOM 669 O O . THR A 1 92 ? -13.321 -15.243 29.165 1.00 90.00 92 THR A O 1
ATOM 672 N N . LYS A 1 93 ? -12.887 -17.446 29.156 1.00 87.69 93 LYS A N 1
ATOM 673 C CA . LYS A 1 93 ? -13.388 -17.710 27.789 1.00 87.69 93 LYS A CA 1
ATOM 674 C C . LYS A 1 93 ? -14.858 -17.306 27.535 1.00 87.69 93 LYS A C 1
ATOM 676 O O . LYS A 1 93 ? -15.276 -17.233 26.392 1.00 87.69 93 LYS A O 1
ATOM 681 N N . THR A 1 94 ? -15.657 -17.012 28.560 1.00 92.62 94 THR A N 1
ATOM 682 C CA . THR A 1 94 ? -17.044 -16.520 28.392 1.00 92.62 94 THR A CA 1
ATOM 683 C C . THR A 1 94 ? -17.206 -15.025 28.670 1.00 92.62 94 THR A C 1
ATOM 685 O O . THR A 1 94 ? -18.323 -14.514 28.603 1.00 92.62 94 THR A O 1
ATOM 688 N N . GLY A 1 95 ? -16.122 -14.331 29.024 1.00 96.38 95 GLY A N 1
ATOM 689 C CA . GLY A 1 95 ? -16.154 -12.981 29.574 1.00 96.38 95 GLY A CA 1
ATOM 690 C C . GLY A 1 95 ? -15.543 -11.899 28.686 1.00 96.38 95 GLY A C 1
ATOM 691 O O . GLY A 1 95 ? -14.981 -12.156 27.619 1.00 96.38 95 GLY A O 1
ATOM 692 N N . ILE A 1 96 ? -15.636 -10.669 29.189 1.00 98.25 96 ILE A N 1
ATOM 693 C CA . ILE A 1 96 ? -14.922 -9.494 28.676 1.00 98.25 96 ILE A CA 1
ATOM 694 C C . ILE A 1 96 ? -14.033 -8.969 29.796 1.00 98.25 96 ILE A C 1
ATOM 696 O O . ILE A 1 96 ? -14.504 -8.776 30.916 1.00 98.25 96 ILE A O 1
ATOM 700 N N . THR A 1 97 ? -12.765 -8.704 29.495 1.00 98.44 97 THR A N 1
ATOM 701 C CA . THR A 1 97 ? -11.790 -8.210 30.475 1.00 98.44 97 THR A CA 1
ATOM 702 C C . THR A 1 97 ? -10.963 -7.087 29.867 1.00 98.44 97 THR A C 1
ATOM 704 O O . THR A 1 97 ? -10.504 -7.193 28.733 1.00 98.44 97 THR A O 1
ATOM 707 N N . VAL A 1 98 ? -10.734 -6.018 30.629 1.00 98.38 98 VAL A N 1
ATOM 708 C CA . VAL A 1 98 ? -9.771 -4.972 30.270 1.00 98.38 98 VAL A CA 1
ATOM 709 C C . VAL A 1 98 ? -8.556 -5.090 31.171 1.00 98.38 98 VAL A C 1
ATOM 711 O O . VAL A 1 98 ? -8.685 -4.944 32.387 1.00 98.38 98 VAL A O 1
ATOM 714 N N . LEU A 1 99 ? -7.377 -5.289 30.581 1.00 97.69 99 LEU A N 1
ATOM 715 C CA . LEU A 1 99 ? -6.099 -5.224 31.290 1.00 97.69 99 LEU A CA 1
ATOM 716 C C . LEU A 1 99 ? -5.405 -3.892 30.990 1.00 97.69 99 LEU A C 1
ATOM 718 O O . LEU A 1 99 ? -5.313 -3.459 29.841 1.00 97.69 99 LEU A O 1
ATOM 722 N N . SER A 1 100 ? -4.889 -3.246 32.030 1.00 95.00 100 SER A N 1
ATOM 723 C CA . SER A 1 100 ? -3.935 -2.137 31.896 1.00 95.00 100 SER A CA 1
ATOM 724 C C . SER A 1 100 ? -2.542 -2.654 31.514 1.00 95.00 100 SER A C 1
ATOM 726 O O . SER A 1 100 ? -2.240 -3.827 31.722 1.00 95.00 100 SER A O 1
ATOM 728 N N . SER A 1 101 ? -1.642 -1.781 31.047 1.00 89.12 101 SER A N 1
ATOM 729 C CA . SER A 1 101 ? -0.250 -2.123 30.683 1.00 89.12 101 SER A CA 1
ATOM 730 C C . SER A 1 101 ? 0.585 -2.826 31.770 1.00 89.12 101 SER A C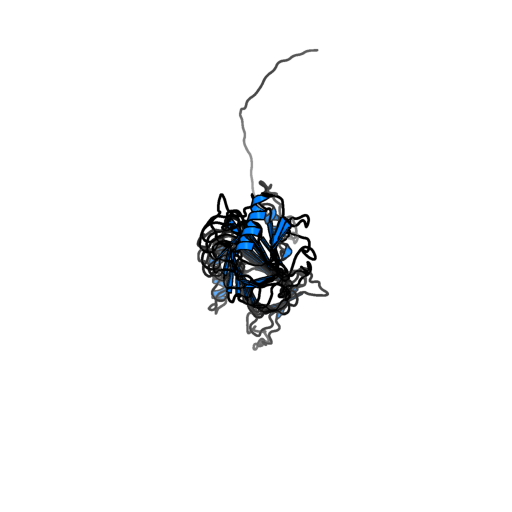 1
ATOM 732 O O . SER A 1 101 ? 1.651 -3.354 31.466 1.00 89.12 101 SER A O 1
ATOM 734 N N . LYS A 1 102 ? 0.115 -2.868 33.025 1.00 85.44 102 LYS A N 1
ATOM 735 C CA . LYS A 1 102 ? 0.727 -3.617 34.140 1.00 85.44 102 LYS A CA 1
ATOM 736 C C . LYS A 1 102 ? 0.169 -5.041 34.316 1.00 85.44 102 LYS A C 1
ATOM 738 O O . LYS A 1 102 ? 0.467 -5.684 35.316 1.00 85.44 102 LYS A O 1
ATOM 743 N N . GLY A 1 103 ? -0.698 -5.505 33.413 1.00 86.12 103 GLY A N 1
ATOM 744 C CA . GLY A 1 103 ? -1.450 -6.760 33.538 1.00 86.12 103 GLY A CA 1
ATOM 745 C C . GLY A 1 103 ? -2.626 -6.696 34.521 1.00 86.12 103 GLY A C 1
ATOM 746 O O . GLY A 1 103 ? -3.417 -7.628 34.595 1.00 86.12 103 GLY A O 1
ATOM 747 N N . THR A 1 104 ? -2.792 -5.598 35.267 1.00 92.12 104 THR A N 1
ATOM 748 C CA . THR A 1 104 ? -3.892 -5.440 36.227 1.00 92.12 104 THR A CA 1
ATOM 749 C C . THR A 1 104 ? -5.221 -5.266 35.498 1.00 92.12 104 THR A C 1
ATOM 751 O O . THR A 1 104 ? -5.358 -4.332 34.697 1.00 92.12 104 THR A O 1
ATOM 754 N N . ALA A 1 105 ? -6.196 -6.123 35.809 1.00 95.81 105 ALA A N 1
ATOM 755 C CA . ALA A 1 105 ? -7.567 -5.996 35.331 1.00 95.81 105 ALA A CA 1
ATOM 756 C C . ALA A 1 105 ? -8.246 -4.746 35.916 1.00 95.81 105 ALA A C 1
ATOM 758 O O . ALA A 1 105 ? -8.209 -4.515 37.124 1.00 95.81 105 ALA A O 1
ATOM 759 N N . VAL A 1 106 ? -8.868 -3.946 35.048 1.00 96.19 106 VAL A N 1
ATOM 760 C CA . VAL A 1 106 ? -9.586 -2.704 35.404 1.00 96.19 106 VAL A CA 1
ATOM 761 C C . VAL A 1 106 ? -11.082 -2.758 35.073 1.00 96.19 106 VAL A C 1
ATOM 763 O O . VAL A 1 106 ? -11.846 -1.906 35.516 1.00 96.19 106 VAL A O 1
ATOM 766 N N . TYR A 1 107 ? -11.504 -3.779 34.328 1.00 97.81 107 TYR A N 1
ATOM 767 C CA . TYR A 1 107 ? -12.896 -4.171 34.119 1.00 97.81 107 TYR A CA 1
ATOM 768 C C . TYR A 1 107 ? -12.940 -5.677 33.859 1.00 97.81 107 TYR A C 1
ATOM 770 O O . TYR A 1 107 ? -12.085 -6.187 33.135 1.00 97.81 107 TYR A O 1
ATOM 778 N N . SER A 1 108 ? -13.949 -6.360 34.400 1.00 97.00 108 SER A N 1
ATOM 779 C CA . SER A 1 108 ? -14.255 -7.760 34.093 1.00 97.00 108 SER A CA 1
ATOM 780 C C . SER A 1 108 ? -15.765 -7.987 34.104 1.00 97.00 108 SER A C 1
ATOM 782 O O . SER A 1 108 ? -16.450 -7.556 35.030 1.00 97.00 108 SER A O 1
ATOM 784 N N . SER A 1 109 ? -16.262 -8.722 33.113 1.00 97.25 109 SER A N 1
ATOM 785 C CA . SER A 1 109 ? -17.612 -9.285 33.058 1.00 97.25 109 SER A CA 1
ATOM 786 C C . SER A 1 109 ? -17.533 -10.780 32.757 1.00 97.25 109 SER A C 1
ATOM 788 O O . SER A 1 109 ? -16.677 -11.215 31.989 1.00 97.25 109 SER A O 1
ATOM 790 N N . THR A 1 110 ? -18.438 -11.567 33.339 1.00 95.81 110 THR A N 1
ATOM 791 C CA . THR A 1 110 ? -18.550 -13.019 33.116 1.00 95.81 110 THR A CA 1
ATOM 792 C C . THR A 1 110 ? -19.296 -13.387 31.830 1.00 95.81 110 THR A C 1
ATOM 794 O O . THR A 1 110 ? -19.356 -14.570 31.489 1.00 95.81 110 THR A O 1
ATOM 797 N N . THR A 1 111 ? -19.852 -12.395 31.124 1.00 96.81 111 THR A N 1
ATOM 798 C CA . THR A 1 111 ? -20.612 -12.560 29.878 1.00 96.81 111 THR A CA 1
ATOM 799 C C . THR A 1 111 ? -20.122 -11.618 28.778 1.00 96.81 111 THR A C 1
ATOM 801 O O . THR A 1 111 ? -19.772 -10.460 29.026 1.00 96.81 111 THR A O 1
ATOM 804 N N . VAL A 1 112 ? -20.148 -12.093 27.534 1.00 98.12 112 VAL A N 1
ATOM 805 C CA . VAL A 1 112 ? -19.895 -11.284 26.336 1.00 98.12 112 VAL A CA 1
ATOM 806 C C . VAL A 1 112 ? -21.202 -10.673 25.820 1.00 98.12 112 VAL A C 1
ATOM 808 O O . VAL A 1 112 ? -22.205 -11.366 25.663 1.00 98.12 112 VAL A O 1
ATOM 811 N N . SER A 1 113 ? -21.191 -9.366 25.554 1.00 98.25 113 SER A N 1
ATOM 812 C CA . SER A 1 113 ? -22.262 -8.632 24.866 1.00 98.25 113 SER A CA 1
ATOM 813 C C . SER A 1 113 ? -21.740 -7.279 24.370 1.00 98.25 113 SER A C 1
ATOM 815 O O . SER A 1 113 ? -20.766 -6.760 24.915 1.00 98.25 113 SER A O 1
ATOM 817 N N . ASP A 1 114 ? -22.403 -6.676 23.379 1.00 98.50 114 ASP A N 1
ATOM 818 C CA . ASP A 1 114 ? -22.068 -5.330 22.883 1.00 98.50 114 ASP A CA 1
ATOM 819 C C . ASP A 1 114 ? -22.115 -4.278 24.012 1.00 98.50 114 ASP A C 1
ATOM 821 O O . ASP A 1 114 ? -21.174 -3.511 24.195 1.00 98.50 114 ASP A O 1
ATOM 825 N N . ALA A 1 115 ? -23.135 -4.332 24.876 1.00 98.50 115 ALA A N 1
ATOM 826 C CA . ALA A 1 115 ? -23.241 -3.463 26.052 1.00 98.50 115 ALA A CA 1
ATOM 827 C C . ALA A 1 115 ? -22.080 -3.648 27.054 1.00 98.50 115 ALA A C 1
ATOM 829 O O . ALA A 1 115 ? -21.614 -2.678 27.652 1.00 98.50 115 ALA A O 1
ATOM 830 N N . ASN A 1 116 ? -21.557 -4.870 27.214 1.00 98.44 116 ASN A N 1
ATOM 831 C CA . ASN A 1 116 ? -20.371 -5.111 28.040 1.00 98.44 116 ASN A CA 1
ATOM 832 C C . ASN A 1 116 ? -19.079 -4.615 27.356 1.00 98.44 116 ASN A C 1
ATOM 834 O O . ASN A 1 116 ? -18.156 -4.203 28.057 1.00 98.44 116 ASN A O 1
ATOM 838 N N . VAL A 1 117 ? -19.015 -4.563 26.016 1.00 98.69 117 VAL A N 1
ATOM 839 C CA . VAL A 1 117 ? -17.932 -3.868 25.287 1.00 98.69 117 VAL A CA 1
ATOM 840 C C . VAL A 1 117 ? -18.003 -2.355 25.532 1.00 98.69 117 VAL A C 1
ATOM 842 O O . VAL A 1 117 ? -16.981 -1.746 25.848 1.00 98.69 117 VAL A O 1
ATOM 845 N N . GLN A 1 118 ? -19.192 -1.744 25.486 1.00 98.62 118 GLN A N 1
ATOM 846 C CA . GLN A 1 118 ? -19.366 -0.324 25.833 1.00 98.62 118 GLN A CA 1
ATOM 847 C C . GLN A 1 118 ? -18.948 -0.033 27.285 1.00 98.62 118 GLN A C 1
ATOM 849 O O . GLN A 1 118 ? -18.207 0.920 27.541 1.00 98.62 118 GLN A O 1
ATOM 854 N N . ALA A 1 119 ? -19.344 -0.887 28.234 1.00 98.62 119 ALA A N 1
ATOM 855 C CA . ALA A 1 119 ? -18.950 -0.767 29.637 1.00 98.62 119 ALA A CA 1
ATOM 856 C C . ALA A 1 119 ? -17.429 -0.929 29.843 1.00 98.62 119 ALA A C 1
ATOM 858 O O . ALA A 1 119 ? -16.835 -0.183 30.626 1.00 98.62 119 ALA A O 1
ATOM 859 N N . ALA A 1 120 ? -16.788 -1.838 29.102 1.00 98.56 120 ALA A N 1
ATOM 860 C CA . ALA A 1 120 ? -15.338 -2.025 29.097 1.00 98.56 120 ALA A CA 1
ATOM 861 C C . ALA A 1 120 ? -14.590 -0.788 28.558 1.00 98.56 120 ALA A C 1
ATOM 863 O O . ALA A 1 120 ? -13.655 -0.302 29.196 1.00 98.56 120 ALA A O 1
ATOM 864 N N . LEU A 1 121 ? -15.038 -0.218 27.432 1.00 98.56 121 LEU A N 1
ATOM 865 C CA . LEU A 1 121 ? -14.493 1.035 26.887 1.00 98.56 121 LEU A CA 1
ATOM 866 C C . LEU A 1 121 ? -14.684 2.210 27.860 1.00 98.56 121 LEU A C 1
ATOM 868 O O . LEU A 1 121 ? -13.785 3.037 28.025 1.00 98.56 121 LEU A O 1
ATOM 872 N N . TYR A 1 122 ? -15.834 2.272 28.539 1.00 98.62 122 TYR A N 1
ATOM 873 C CA . TYR A 1 122 ? -16.125 3.304 29.534 1.00 98.62 122 TYR A CA 1
ATOM 874 C C . TYR A 1 122 ? -15.224 3.178 30.772 1.00 98.62 122 TYR A C 1
ATOM 876 O O . TYR A 1 122 ? -14.797 4.194 31.319 1.00 98.62 122 TYR A O 1
ATOM 884 N N . ALA A 1 123 ? -14.853 1.960 31.181 1.00 98.12 123 ALA A N 1
ATOM 885 C CA . ALA A 1 123 ? -13.872 1.757 32.245 1.00 98.12 123 ALA A CA 1
ATOM 886 C C . ALA A 1 123 ? -12.489 2.332 31.876 1.00 98.12 123 ALA A C 1
ATOM 888 O O . ALA A 1 123 ? -11.872 2.994 32.708 1.00 98.12 123 ALA A O 1
ATOM 889 N N . ILE A 1 124 ? -12.037 2.170 30.623 1.00 97.88 124 ILE A N 1
ATOM 890 C CA . ILE A 1 124 ? -10.798 2.805 30.130 1.00 97.88 124 ILE A CA 1
ATOM 891 C C . ILE A 1 124 ? -10.939 4.335 30.151 1.00 97.88 124 ILE A C 1
ATOM 893 O O . ILE A 1 124 ? -10.103 5.023 30.737 1.00 97.88 124 ILE A O 1
ATOM 897 N N . TYR A 1 125 ? -12.031 4.871 29.589 1.00 97.81 125 TYR A N 1
ATOM 898 C CA . TYR A 1 125 ? -12.333 6.310 29.596 1.00 97.81 125 TYR A CA 1
ATOM 899 C C . TYR A 1 125 ? -12.290 6.906 31.015 1.00 97.81 125 TYR A C 1
ATOM 901 O O . TYR A 1 125 ? -11.715 7.971 31.233 1.00 97.81 125 TYR A O 1
ATOM 909 N N . LYS A 1 126 ? -12.840 6.195 32.007 1.00 97.00 126 LYS A N 1
ATOM 910 C CA . LYS A 1 126 ? -12.876 6.628 33.412 1.00 97.00 126 LYS A CA 1
ATOM 911 C C . LYS A 1 126 ? -11.524 6.615 34.128 1.00 97.00 126 LYS A C 1
ATOM 913 O O . LYS A 1 126 ? -11.424 7.281 35.157 1.00 97.00 126 LYS A O 1
ATOM 918 N N . LEU A 1 127 ? -10.513 5.915 33.607 1.00 95.00 127 LEU A N 1
ATOM 919 C CA . LEU A 1 127 ? -9.136 5.978 34.115 1.00 95.00 127 LEU A CA 1
ATOM 920 C C . LEU A 1 127 ? -8.352 7.175 33.562 1.00 95.00 127 LEU A C 1
ATOM 922 O O . LEU A 1 127 ? -7.418 7.620 34.223 1.00 95.00 127 LEU A O 1
ATOM 926 N N . ALA A 1 128 ? -8.726 7.676 32.379 1.00 92.94 128 ALA A N 1
ATOM 927 C CA . ALA A 1 128 ? -8.147 8.857 31.732 1.00 92.94 128 ALA A CA 1
ATOM 928 C C . ALA A 1 128 ? -6.599 8.885 31.738 1.00 92.94 128 ALA A C 1
ATOM 930 O O . ALA A 1 128 ? -5.982 9.851 32.188 1.00 92.94 128 ALA A O 1
ATOM 931 N N . SER A 1 129 ? -5.968 7.808 31.254 1.00 95.19 129 SER A N 1
ATOM 932 C CA . SER A 1 129 ? -4.511 7.623 31.271 1.00 95.19 129 SER A CA 1
ATOM 933 C C . SER A 1 129 ? -3.915 7.677 29.851 1.00 95.19 129 SER A C 1
ATOM 935 O O . SER A 1 129 ? -3.693 6.632 29.228 1.00 95.19 129 SER A O 1
ATOM 937 N N . PRO A 1 130 ? -3.606 8.875 29.312 1.00 94.62 130 PRO A N 1
ATOM 938 C CA . PRO A 1 130 ? -3.133 9.064 27.932 1.00 94.62 130 PRO A CA 1
ATOM 939 C C . PRO A 1 130 ? -1.758 8.437 27.636 1.00 94.62 130 PRO A C 1
ATOM 941 O O . PRO A 1 130 ? -1.321 8.409 26.489 1.00 94.62 130 PRO A O 1
ATOM 944 N N . THR A 1 131 ? -1.055 7.931 28.654 1.00 94.81 131 THR A N 1
ATOM 945 C CA . THR A 1 131 ? 0.230 7.223 28.524 1.00 94.81 131 THR A CA 1
ATOM 946 C C . THR A 1 131 ? 0.103 5.700 28.638 1.00 94.81 131 THR A C 1
ATOM 948 O O . THR A 1 131 ? 1.075 4.994 28.369 1.00 94.81 131 THR A O 1
ATOM 951 N N . SER A 1 132 ? -1.072 5.175 29.006 1.00 95.62 132 SER A N 1
ATOM 952 C CA . SER A 1 132 ? -1.308 3.738 29.180 1.00 95.62 132 SER A CA 1
ATOM 953 C C . SER A 1 132 ? -1.810 3.070 27.903 1.00 95.62 132 SER A C 1
ATOM 955 O O . SER A 1 132 ? -2.795 3.497 27.301 1.00 95.62 132 SER A O 1
ATOM 957 N N . ASP A 1 133 ? -1.151 1.978 27.527 1.00 97.00 133 ASP A N 1
ATOM 958 C CA . ASP A 1 133 ? -1.678 0.990 26.587 1.00 97.00 133 ASP A CA 1
ATOM 959 C C . ASP A 1 133 ? -2.599 0.009 27.339 1.00 97.00 133 ASP A C 1
ATOM 961 O O . ASP A 1 133 ? -2.304 -0.373 28.477 1.00 97.00 133 ASP A O 1
ATOM 965 N N . TYR A 1 134 ? -3.696 -0.413 26.710 1.00 98.19 134 TYR A N 1
ATOM 966 C CA . TYR A 1 134 ? -4.675 -1.341 27.291 1.00 98.19 134 TYR A CA 1
ATOM 967 C C . TYR A 1 134 ? -4.905 -2.554 26.385 1.00 98.19 134 TYR A C 1
ATOM 969 O O . TYR A 1 134 ? -4.796 -2.448 25.164 1.00 98.19 134 TYR A O 1
ATOM 977 N N . ALA A 1 135 ? -5.271 -3.692 26.972 1.00 98.31 135 ALA A N 1
ATOM 978 C CA . ALA A 1 135 ? -5.867 -4.814 26.252 1.00 98.31 135 ALA A CA 1
ATOM 979 C C . ALA A 1 135 ? -7.370 -4.891 26.542 1.00 98.31 135 ALA A C 1
ATOM 981 O O . ALA A 1 135 ? -7.771 -4.835 27.703 1.00 98.31 135 ALA A O 1
ATOM 982 N N . LEU A 1 136 ? -8.176 -5.062 25.496 1.00 98.56 136 LEU A N 1
ATOM 983 C CA . LEU A 1 136 ? -9.586 -5.435 25.555 1.00 98.56 136 LEU A CA 1
ATOM 984 C C . LEU A 1 136 ? -9.705 -6.888 25.087 1.00 98.56 136 LEU A C 1
ATOM 986 O O . LEU A 1 136 ? -9.568 -7.183 23.900 1.00 98.56 136 LEU A O 1
ATOM 990 N N . TYR A 1 137 ? -9.944 -7.783 26.037 1.00 98.50 137 TYR A N 1
ATOM 991 C CA . TYR A 1 137 ? -10.196 -9.193 25.789 1.00 98.50 137 TYR A CA 1
ATOM 992 C C . TYR A 1 137 ? -11.699 -9.468 25.669 1.00 98.50 137 TYR A C 1
ATOM 994 O O . TYR A 1 137 ? -12.474 -9.010 26.513 1.00 98.50 137 TYR A O 1
ATOM 1002 N N . ILE A 1 138 ? -12.101 -10.237 24.654 1.00 98.38 138 ILE A N 1
ATOM 1003 C CA . ILE A 1 138 ? -13.490 -10.642 24.386 1.00 98.38 138 ILE A CA 1
ATOM 1004 C C . ILE A 1 138 ? -13.487 -12.141 24.040 1.00 98.38 138 ILE A C 1
ATOM 1006 O O . ILE A 1 138 ? -13.091 -12.510 22.942 1.00 98.38 138 ILE A O 1
ATOM 1010 N N . GLY A 1 139 ? -13.879 -13.015 24.973 1.00 97.00 139 GLY A N 1
ATOM 1011 C CA . GLY A 1 139 ? -13.574 -14.456 24.870 1.00 97.00 139 GLY A CA 1
ATOM 1012 C C . GLY A 1 139 ? -14.517 -15.332 24.042 1.00 97.00 139 GLY A C 1
ATOM 1013 O O . GLY A 1 139 ? -14.197 -16.490 23.775 1.00 97.00 139 GLY A O 1
ATOM 1014 N N . ALA A 1 140 ? -15.665 -14.793 23.637 1.00 96.94 140 ALA A N 1
ATOM 1015 C CA . ALA A 1 140 ? -16.699 -15.485 22.872 1.00 96.94 140 ALA A CA 1
ATOM 1016 C C . ALA A 1 140 ? -17.292 -14.554 21.803 1.00 96.94 140 ALA A C 1
ATOM 1018 O O . ALA A 1 140 ? -17.035 -13.349 21.813 1.00 96.94 140 ALA A O 1
ATOM 1019 N N . ASP A 1 141 ? -18.056 -15.121 20.872 1.00 97.75 141 ASP A N 1
ATOM 1020 C CA . ASP A 1 141 ? -18.543 -14.404 19.693 1.00 97.75 141 ASP A CA 1
ATOM 1021 C C . ASP A 1 141 ? -19.471 -13.234 20.059 1.00 97.75 141 ASP A C 1
ATOM 1023 O O . ASP A 1 141 ? -20.311 -13.328 20.959 1.00 97.75 141 ASP A O 1
ATOM 1027 N N . VAL A 1 142 ? -19.342 -12.120 19.334 1.00 98.12 142 VAL A N 1
ATOM 1028 C CA . VAL A 1 142 ? -20.153 -10.913 19.555 1.00 98.12 142 VAL A CA 1
ATOM 1029 C C . VAL A 1 142 ? -20.421 -10.181 18.246 1.00 98.12 142 VAL A C 1
ATOM 1031 O O . VAL A 1 142 ? -19.587 -10.162 17.346 1.00 98.12 142 VAL A O 1
ATOM 1034 N N . SER A 1 143 ? -21.584 -9.543 18.136 1.00 98.31 143 SER A N 1
ATOM 1035 C CA . SER A 1 143 ? -21.866 -8.564 17.080 1.00 98.31 143 SER A CA 1
ATOM 1036 C C . SER A 1 143 ? -21.858 -7.167 17.684 1.00 98.31 143 SER A C 1
ATOM 1038 O O . SER A 1 143 ? -22.637 -6.903 18.598 1.00 98.31 143 SER A O 1
ATOM 1040 N N . LEU A 1 144 ? -20.978 -6.292 17.195 1.00 98.44 144 LEU A N 1
ATOM 1041 C CA . LEU A 1 144 ? -20.885 -4.912 17.672 1.00 98.44 144 LEU A CA 1
ATOM 1042 C C . LEU A 1 144 ? -21.896 -4.030 16.936 1.00 98.44 144 LEU A C 1
ATOM 1044 O O . LEU A 1 144 ? -22.038 -4.116 15.713 1.00 98.44 144 LEU A O 1
ATOM 1048 N N . SER A 1 145 ? -22.600 -3.162 17.662 1.00 98.19 145 SER A N 1
ATOM 1049 C CA . SER A 1 145 ? -23.574 -2.267 17.037 1.00 98.19 145 SER A CA 1
ATOM 1050 C C . SER A 1 145 ? -22.910 -1.104 16.297 1.00 98.19 145 SER A C 1
ATOM 1052 O O . SER A 1 145 ? -21.783 -0.685 16.581 1.00 98.19 145 SER A O 1
ATOM 1054 N N . SER A 1 146 ? -23.666 -0.500 15.378 1.00 97.56 146 SER A N 1
ATOM 1055 C CA . SER A 1 146 ? -23.311 0.785 14.766 1.00 97.56 146 SER A CA 1
ATOM 1056 C C . SER A 1 146 ? -23.210 1.932 15.781 1.00 97.56 146 SER A C 1
ATOM 1058 O O . SER A 1 146 ? -22.613 2.953 15.453 1.00 97.56 146 SER A O 1
ATOM 1060 N N . ALA A 1 147 ? -23.746 1.774 17.000 1.00 97.94 147 ALA A N 1
ATOM 1061 C CA . ALA A 1 147 ? -23.558 2.714 18.102 1.00 97.94 147 ALA A CA 1
ATOM 1062 C C . ALA A 1 147 ? -22.180 2.534 18.764 1.00 97.94 147 ALA A C 1
ATOM 1064 O O . ALA A 1 147 ? -21.426 3.502 18.855 1.00 97.94 147 ALA A O 1
ATOM 1065 N N . THR A 1 148 ? -21.807 1.304 19.139 1.00 98.44 148 THR A N 1
ATOM 1066 C CA . THR A 1 148 ? -20.489 0.977 19.724 1.00 98.44 148 THR A CA 1
ATOM 1067 C C . THR A 1 148 ? -19.329 1.325 18.789 1.00 98.44 148 THR A C 1
ATOM 1069 O O . THR A 1 148 ? -18.274 1.765 19.248 1.00 98.44 148 THR A O 1
ATOM 1072 N N . MET A 1 149 ? -19.528 1.197 17.474 1.00 98.12 149 MET A N 1
ATOM 1073 C CA . MET A 1 149 ? -18.519 1.536 16.462 1.00 98.12 149 MET A CA 1
ATOM 1074 C C . MET A 1 149 ? -18.701 2.930 15.830 1.00 98.12 149 MET A C 1
ATOM 1076 O O . MET A 1 149 ? -18.042 3.223 14.832 1.00 98.12 149 MET A O 1
ATOM 1080 N N . ALA A 1 150 ? -19.582 3.786 16.368 1.00 97.94 150 ALA A N 1
ATOM 1081 C CA . ALA A 1 150 ? -19.920 5.086 15.779 1.00 97.94 150 ALA A CA 1
ATOM 1082 C C . ALA A 1 150 ? -18.741 6.076 15.729 1.00 97.94 150 ALA A C 1
ATOM 1084 O O . ALA A 1 150 ? -17.896 6.111 16.619 1.00 97.94 150 ALA A O 1
ATOM 1085 N N . LYS A 1 151 ? -18.758 6.965 14.726 1.00 96.69 151 LYS A N 1
ATOM 1086 C CA . LYS A 1 151 ? -17.797 8.072 14.543 1.00 96.69 151 LYS A CA 1
ATOM 1087 C C . LYS A 1 151 ? -17.894 9.169 15.611 1.00 96.69 151 LYS A C 1
ATOM 1089 O O . LYS A 1 151 ? -16.923 9.879 15.861 1.00 96.69 151 LYS A O 1
ATOM 1094 N N . THR A 1 152 ? -19.083 9.374 16.173 1.00 95.62 152 THR A N 1
ATOM 1095 C CA . THR A 1 152 ? -19.389 10.532 17.021 1.00 95.62 152 THR A CA 1
ATOM 1096 C C . THR A 1 152 ? -18.669 10.440 18.361 1.00 95.62 152 THR A C 1
ATOM 1098 O O . THR A 1 152 ? -18.999 9.584 19.180 1.00 95.62 152 THR A O 1
ATOM 1101 N N . VAL A 1 153 ? -17.736 11.361 18.608 1.00 96.38 153 VAL A N 1
ATOM 1102 C CA . VAL A 1 153 ? -17.106 11.549 19.921 1.00 96.38 153 VAL A CA 1
ATOM 1103 C C . VAL A 1 153 ? -18.147 12.090 20.902 1.00 96.38 153 VAL A C 1
ATOM 1105 O O . VAL A 1 153 ? -18.706 13.168 20.698 1.00 96.38 153 VAL A O 1
ATOM 1108 N N . ILE A 1 154 ? -18.407 11.342 21.970 1.00 97.12 154 ILE A N 1
ATOM 1109 C CA . ILE A 1 154 ? -19.337 11.701 23.041 1.00 97.12 154 ILE A CA 1
ATOM 1110 C C . ILE A 1 154 ? -18.532 12.381 24.152 1.00 97.12 154 ILE A C 1
ATOM 1112 O O . ILE A 1 154 ? -17.588 11.804 24.682 1.00 97.12 154 ILE A O 1
ATOM 1116 N N . SER A 1 155 ? -18.898 13.612 24.513 1.00 93.31 155 SER A N 1
ATOM 1117 C CA . SER A 1 155 ? -18.148 14.433 25.480 1.00 93.31 155 SER A CA 1
ATOM 1118 C C . SER A 1 155 ? -18.342 14.030 26.947 1.00 93.31 155 SER A C 1
ATOM 1120 O O . SER A 1 155 ? -17.511 14.365 27.787 1.00 93.31 155 SER A O 1
ATOM 1122 N N . GLN A 1 156 ? -19.436 13.332 27.262 1.00 94.62 156 GLN A N 1
ATOM 1123 C CA . GLN A 1 156 ? -19.708 12.712 28.563 1.00 94.62 156 GLN A CA 1
ATOM 1124 C C . GLN A 1 156 ? -20.386 11.347 28.338 1.00 94.62 156 GLN A C 1
ATOM 1126 O O . GLN A 1 156 ? -21.613 11.247 28.412 1.00 94.62 156 GLN A O 1
ATOM 1131 N N . PRO A 1 157 ? -19.617 10.304 27.976 1.00 97.31 157 PRO A N 1
ATOM 1132 C CA . PRO A 1 157 ? -20.150 8.971 27.750 1.00 97.31 157 PRO A CA 1
ATOM 1133 C C . PRO A 1 157 ? -20.520 8.286 29.071 1.00 97.31 157 PRO A C 1
ATOM 1135 O O . PRO A 1 157 ? -20.051 8.649 30.152 1.00 97.31 157 PRO A O 1
ATOM 1138 N N . THR A 1 158 ? -21.339 7.249 28.962 1.00 98.06 158 THR A N 1
ATOM 1139 C CA . THR A 1 158 ? -21.724 6.331 30.034 1.00 98.06 158 THR A CA 1
ATOM 1140 C C . THR A 1 158 ? -21.422 4.892 29.609 1.00 98.06 158 THR A C 1
ATOM 1142 O O . THR A 1 158 ? -21.154 4.612 28.438 1.00 98.06 158 THR A O 1
ATOM 1145 N N . ALA A 1 159 ? -21.528 3.947 30.545 1.00 97.19 159 ALA A N 1
ATOM 1146 C CA . ALA A 1 159 ? -21.335 2.522 30.268 1.00 97.19 159 ALA A CA 1
ATOM 1147 C C . ALA A 1 159 ? -22.273 1.939 29.186 1.00 97.19 159 ALA A C 1
ATOM 1149 O O . ALA A 1 159 ? -21.984 0.866 28.674 1.00 97.19 159 ALA A O 1
ATOM 1150 N N . SER A 1 160 ? -23.373 2.622 28.839 1.00 97.06 160 SER A N 1
ATOM 1151 C CA . SER A 1 160 ? -24.388 2.166 27.875 1.00 97.06 160 SER A CA 1
ATOM 1152 C C . SER A 1 160 ? -24.448 2.974 26.571 1.00 97.06 160 SER A C 1
ATOM 1154 O O . SER A 1 160 ? -25.327 2.732 25.746 1.00 97.06 160 SER A O 1
ATOM 1156 N N . ASN A 1 161 ? -23.559 3.955 26.372 1.00 97.00 161 ASN A N 1
ATOM 1157 C CA . ASN A 1 161 ? -23.467 4.689 25.102 1.00 97.00 161 ASN A CA 1
ATOM 1158 C C . ASN A 1 161 ? -22.034 4.941 24.603 1.00 97.00 161 ASN A C 1
ATOM 1160 O O . ASN A 1 161 ? -21.874 5.471 23.505 1.00 97.00 161 ASN A O 1
ATOM 1164 N N . MET A 1 162 ? -21.006 4.553 25.366 1.00 98.06 162 MET A N 1
ATOM 1165 C CA . MET A 1 162 ? -19.606 4.646 24.952 1.00 98.06 162 MET A CA 1
ATOM 1166 C C . MET A 1 162 ? -19.358 3.951 23.601 1.00 98.06 162 MET A C 1
ATOM 1168 O O . MET A 1 162 ? -19.969 2.927 23.289 1.00 98.06 162 MET A O 1
ATOM 1172 N N . ASN A 1 163 ? -18.434 4.501 22.812 1.00 98.38 163 ASN A N 1
ATOM 1173 C CA . ASN A 1 163 ? -18.032 3.968 21.512 1.00 98.38 163 ASN A CA 1
ATOM 1174 C C . ASN A 1 163 ? -16.510 4.075 21.305 1.00 98.38 163 ASN A C 1
ATOM 1176 O O . ASN A 1 163 ? -15.824 4.808 22.025 1.00 98.38 163 ASN A O 1
ATOM 1180 N N . PHE A 1 164 ? -15.974 3.348 20.320 1.00 98.50 164 PHE A N 1
ATOM 1181 C CA . PHE A 1 164 ? -14.530 3.312 20.045 1.00 98.50 164 PHE A CA 1
ATOM 1182 C C . PHE A 1 164 ? -13.945 4.670 19.613 1.00 98.50 164 PHE A C 1
ATOM 1184 O O . PHE A 1 164 ? -12.768 4.916 19.868 1.00 98.50 164 PHE A O 1
ATOM 1191 N N . ALA A 1 165 ? -14.732 5.570 19.007 1.00 97.75 165 ALA A N 1
ATOM 1192 C CA . ALA A 1 165 ? -14.273 6.912 18.632 1.00 97.75 165 ALA A CA 1
ATOM 1193 C C . ALA A 1 165 ? -14.146 7.871 19.833 1.00 97.75 165 ALA A C 1
ATOM 1195 O O . ALA A 1 165 ? -13.300 8.762 19.822 1.00 97.75 165 ALA A O 1
ATOM 1196 N N . SER A 1 166 ? -14.961 7.683 20.876 1.00 97.75 166 SER A N 1
ATOM 1197 C CA . SER A 1 166 ? -14.951 8.504 22.099 1.00 97.75 166 SER A CA 1
ATOM 1198 C C . SER A 1 166 ? -13.763 8.199 23.012 1.00 97.75 166 SER A C 1
ATOM 1200 O O . SER A 1 166 ? -13.390 9.031 23.838 1.00 97.75 166 SER A O 1
ATOM 1202 N N . LEU A 1 167 ? -13.136 7.028 22.858 1.00 96.62 167 LEU A N 1
ATOM 1203 C CA . LEU A 1 167 ? -11.846 6.742 23.472 1.00 96.62 167 LEU A CA 1
ATOM 1204 C C . LEU A 1 167 ? -10.750 7.423 22.643 1.00 96.62 167 LEU A C 1
ATOM 1206 O O . LEU A 1 167 ? -10.196 6.817 21.732 1.00 96.62 167 LEU A O 1
ATOM 1210 N N . THR A 1 168 ? -10.474 8.696 22.935 1.00 95.88 168 THR A N 1
ATOM 1211 C CA . THR A 1 168 ? -9.427 9.485 22.265 1.00 95.88 168 THR A CA 1
ATOM 1212 C C . THR A 1 168 ? -8.071 9.374 22.973 1.00 95.88 168 THR A C 1
ATOM 1214 O O . THR A 1 168 ? -7.966 8.866 24.094 1.00 95.88 168 THR A O 1
ATOM 1217 N N . SER A 1 169 ? -7.024 9.921 22.349 1.00 94.00 169 SER A N 1
ATOM 1218 C CA . SER A 1 169 ? -5.661 10.000 22.899 1.00 94.00 169 SER A CA 1
ATOM 1219 C C . SER A 1 169 ? -5.538 10.741 24.240 1.00 94.00 169 SER A C 1
ATOM 1221 O O . SER A 1 169 ? -4.505 10.636 24.895 1.00 94.00 169 SER A O 1
ATOM 1223 N N . SER A 1 170 ? -6.577 11.456 24.688 1.00 95.12 170 SER A N 1
ATOM 1224 C CA . SER A 1 170 ? -6.654 12.032 26.040 1.00 95.12 170 SER A CA 1
ATOM 1225 C C . SER A 1 170 ? -6.916 10.992 27.139 1.00 95.12 170 SER A C 1
ATOM 1227 O O . SER A 1 170 ? -6.685 11.287 28.309 1.00 95.12 170 SER A O 1
ATOM 1229 N N . TYR A 1 171 ? -7.392 9.793 26.784 1.00 96.31 171 TYR A N 1
ATOM 1230 C CA . TYR A 1 171 ? -7.869 8.782 27.735 1.00 96.31 171 TYR A CA 1
ATOM 1231 C C . TYR A 1 171 ? -7.072 7.473 27.705 1.00 96.31 171 TYR A C 1
ATOM 1233 O O . TYR A 1 171 ? -6.992 6.793 28.728 1.00 96.31 171 TYR A O 1
ATOM 1241 N N . ALA A 1 172 ? -6.473 7.131 26.562 1.00 97.00 172 ALA A N 1
ATOM 1242 C CA . ALA A 1 172 ? -5.581 5.986 26.399 1.00 97.00 172 ALA A CA 1
ATOM 1243 C C . ALA A 1 172 ? -4.507 6.285 25.341 1.00 97.00 172 ALA A C 1
ATOM 1245 O O . ALA A 1 172 ? -4.761 6.998 24.373 1.00 97.00 172 ALA A O 1
ATOM 1246 N N . LYS A 1 173 ? -3.321 5.688 25.487 1.00 96.69 173 LYS A N 1
ATOM 1247 C CA . LYS A 1 173 ? -2.258 5.740 24.468 1.00 96.69 173 LYS A CA 1
ATOM 1248 C C . LYS A 1 173 ? -2.590 4.841 23.275 1.00 96.69 173 LYS A C 1
ATOM 1250 O O . LYS A 1 173 ? -2.346 5.206 22.120 1.00 96.69 173 LYS A O 1
ATOM 1255 N N . SER A 1 174 ? -3.108 3.646 23.566 1.00 97.75 174 SER A N 1
ATOM 1256 C CA . SER A 1 174 ? -3.510 2.649 22.575 1.00 97.75 174 SER A CA 1
ATOM 1257 C C . SER A 1 174 ? -4.407 1.553 23.172 1.00 97.75 174 SER A C 1
ATOM 1259 O O . SER A 1 174 ? -4.490 1.399 24.395 1.00 97.75 174 SER A O 1
ATOM 1261 N N . LEU A 1 175 ? -5.043 0.773 22.295 1.00 98.31 175 LEU A N 1
ATOM 1262 C CA . LEU A 1 175 ? -5.878 -0.382 22.629 1.00 98.31 175 LEU A CA 1
ATOM 1263 C C . LEU A 1 175 ? -5.483 -1.597 21.771 1.00 98.31 175 LEU A C 1
ATOM 1265 O O . LEU A 1 175 ? -5.495 -1.509 20.546 1.00 98.31 175 LEU A O 1
ATOM 1269 N N . THR A 1 176 ? -5.181 -2.741 22.387 1.00 98.44 176 THR A N 1
ATOM 1270 C CA . THR A 1 176 ? -5.104 -4.036 21.686 1.00 98.44 176 THR A CA 1
ATOM 1271 C C . THR A 1 176 ? -6.397 -4.815 21.918 1.00 98.44 176 THR A C 1
ATOM 1273 O O . THR A 1 176 ? -6.755 -5.047 23.069 1.00 98.44 176 THR A O 1
ATOM 1276 N N . VAL A 1 177 ? -7.081 -5.253 20.862 1.00 98.38 177 VAL A N 1
ATOM 1277 C CA . VAL A 1 177 ? -8.255 -6.138 20.944 1.00 98.38 177 VAL A CA 1
ATOM 1278 C C . VAL A 1 177 ? -7.831 -7.584 20.660 1.00 98.38 177 VAL A C 1
ATOM 1280 O O . VAL A 1 177 ? -7.097 -7.834 19.699 1.00 98.38 177 VAL A O 1
ATOM 1283 N N . ILE A 1 178 ? -8.249 -8.505 21.535 1.00 97.69 178 ILE A N 1
ATOM 1284 C CA . ILE A 1 178 ? -7.772 -9.898 21.634 1.00 97.69 178 ILE A CA 1
ATOM 1285 C C . ILE A 1 178 ? -8.964 -10.816 21.956 1.00 97.69 178 ILE A C 1
ATOM 1287 O O . ILE A 1 178 ? -9.862 -10.393 22.689 1.00 97.69 178 ILE A O 1
ATOM 1291 N N . SER A 1 179 ? -8.986 -12.063 21.466 1.00 97.06 179 SER A N 1
ATOM 1292 C CA . SER A 1 179 ? -10.027 -13.036 21.851 1.00 97.06 179 SER A CA 1
ATOM 1293 C C . SER A 1 179 ? -9.555 -14.459 22.182 1.00 97.06 179 SER A C 1
ATOM 1295 O O . SER A 1 179 ? -10.229 -15.138 22.962 1.00 97.06 179 SER A O 1
ATOM 1297 N N . ASP A 1 180 ? -8.389 -14.912 21.711 1.00 95.56 180 ASP A N 1
ATOM 1298 C CA . ASP A 1 180 ? -7.775 -16.148 22.230 1.00 95.56 180 ASP A CA 1
ATOM 1299 C C . ASP A 1 180 ? -7.376 -15.991 23.717 1.00 95.56 180 ASP A C 1
ATOM 1301 O O . ASP A 1 180 ? -6.638 -15.060 24.050 1.00 95.56 180 ASP A O 1
ATOM 1305 N N . PRO A 1 181 ? -7.843 -16.857 24.643 1.00 93.94 181 PRO A N 1
ATOM 1306 C CA . PRO A 1 181 ? -7.419 -16.828 26.045 1.00 93.94 181 PRO A CA 1
ATOM 1307 C C . PRO A 1 181 ? -5.965 -17.273 26.292 1.00 93.94 181 PRO A C 1
ATOM 1309 O O . PRO A 1 181 ? -5.472 -17.051 27.400 1.00 93.94 181 PRO A O 1
ATOM 1312 N N . ALA A 1 182 ? -5.285 -17.915 25.332 1.00 93.88 182 ALA A N 1
ATOM 1313 C CA . ALA A 1 182 ? -3.857 -18.241 25.439 1.00 93.88 182 ALA A CA 1
ATOM 1314 C C . ALA A 1 182 ? -2.951 -17.095 24.941 1.00 93.88 182 ALA A C 1
ATOM 1316 O O . ALA A 1 182 ? -1.852 -16.906 25.461 1.00 93.88 182 ALA A O 1
ATOM 1317 N N . ASP A 1 183 ? -3.430 -16.318 23.970 1.00 93.44 183 ASP A N 1
ATOM 1318 C CA . ASP A 1 183 ? -2.844 -15.106 23.405 1.00 93.44 183 ASP A CA 1
ATOM 1319 C C . ASP A 1 183 ? -1.341 -15.237 23.130 1.00 93.44 183 ASP A C 1
ATOM 1321 O O . ASP A 1 183 ? -0.489 -14.605 23.771 1.00 93.44 183 ASP A O 1
ATOM 1325 N N . SER A 1 184 ? -1.023 -16.102 22.164 1.00 88.56 184 SER A N 1
ATOM 1326 C CA . SER A 1 184 ? 0.346 -16.314 21.704 1.00 88.56 184 SER A CA 1
ATOM 1327 C C . SER A 1 184 ? 0.926 -15.044 21.074 1.00 88.56 184 SER A C 1
ATOM 1329 O O . SER A 1 184 ? 0.385 -14.476 20.124 1.00 88.56 184 SER A O 1
ATOM 1331 N N . LEU A 1 185 ? 2.085 -14.611 21.570 1.00 89.81 185 LEU A N 1
ATOM 1332 C CA . LEU A 1 185 ? 2.805 -13.452 21.030 1.00 89.81 185 LEU A CA 1
ATOM 1333 C C . LEU A 1 185 ? 3.570 -13.767 19.730 1.00 89.81 185 LEU A C 1
ATOM 1335 O O . LEU A 1 185 ? 4.134 -12.858 19.124 1.00 89.81 185 LEU A O 1
ATOM 1339 N N . THR A 1 186 ? 3.592 -15.034 19.304 1.00 85.50 186 THR A N 1
ATOM 1340 C CA . THR A 1 186 ? 4.334 -15.535 18.134 1.00 85.50 186 THR A CA 1
ATOM 1341 C C . THR A 1 186 ? 3.429 -16.101 17.033 1.00 85.50 186 THR A C 1
ATOM 1343 O O . THR A 1 186 ? 3.915 -16.782 16.130 1.00 85.50 186 THR A O 1
ATOM 1346 N N . SER A 1 187 ? 2.120 -15.828 17.087 1.00 83.56 187 SER A N 1
ATOM 1347 C CA . SER A 1 187 ? 1.148 -16.273 16.081 1.00 83.56 187 SER A CA 1
ATOM 1348 C C . SER A 1 187 ? 1.539 -15.882 14.654 1.00 83.56 187 SER A C 1
ATOM 1350 O O . SER A 1 187 ? 2.007 -14.773 14.394 1.00 83.56 187 SER A O 1
ATOM 1352 N N . GLY A 1 188 ? 1.317 -16.806 13.718 1.00 86.00 188 GLY A N 1
ATOM 1353 C CA . GLY A 1 188 ? 1.583 -16.608 12.294 1.00 86.00 188 GLY A CA 1
ATOM 1354 C C . GLY A 1 188 ? 0.520 -15.762 11.570 1.00 86.00 188 GLY A C 1
ATOM 1355 O O . GLY A 1 188 ? -0.389 -15.225 12.200 1.00 86.00 188 GLY A O 1
ATOM 1356 N N . PRO A 1 189 ? 0.603 -15.666 10.230 1.00 85.81 189 PRO A N 1
ATOM 1357 C CA . PRO A 1 189 ? -0.343 -14.903 9.406 1.00 85.81 189 PRO A CA 1
ATOM 1358 C C . PRO A 1 189 ? -1.720 -15.565 9.258 1.00 85.81 189 PRO A C 1
ATOM 1360 O O . PRO A 1 189 ? -2.659 -14.931 8.792 1.00 85.81 189 PRO A O 1
ATOM 1363 N N . SER A 1 190 ? -1.845 -16.849 9.590 1.00 89.44 190 SER A N 1
ATOM 1364 C CA . SER A 1 190 ? -3.100 -17.599 9.489 1.00 89.44 190 SER A CA 1
ATOM 1365 C C . SER A 1 190 ? -4.102 -17.206 10.579 1.00 89.44 190 SER A C 1
ATOM 1367 O O . SER A 1 190 ? -3.734 -16.623 11.598 1.00 89.44 190 SER A O 1
ATOM 1369 N N . GLN A 1 191 ? -5.367 -17.587 10.382 1.00 90.88 191 GLN A N 1
ATOM 1370 C CA . GLN A 1 191 ? -6.397 -17.474 11.411 1.00 90.88 191 GLN A CA 1
ATOM 1371 C C . GLN A 1 191 ? -5.996 -18.228 12.683 1.00 90.88 191 GLN A C 1
ATOM 1373 O O . GLN A 1 191 ? -5.626 -19.402 12.625 1.00 90.88 191 GLN A O 1
ATOM 1378 N N . ASP A 1 192 ? -6.141 -17.569 13.829 1.00 92.25 192 ASP A N 1
ATOM 1379 C CA . ASP A 1 192 ? -6.161 -18.237 15.123 1.00 92.25 192 ASP A CA 1
ATOM 1380 C C . ASP A 1 192 ? -7.522 -18.927 15.318 1.00 92.25 192 ASP A C 1
ATOM 1382 O O . ASP A 1 192 ? -8.561 -18.270 15.417 1.00 92.25 192 ASP A O 1
ATOM 1386 N N . THR A 1 193 ? -7.525 -20.260 15.359 1.00 91.31 193 THR A N 1
ATOM 1387 C CA . THR A 1 193 ? -8.737 -21.082 15.506 1.00 91.31 193 THR A CA 1
ATOM 1388 C C . THR A 1 193 ? -9.223 -21.233 16.953 1.00 91.31 193 THR A C 1
ATOM 1390 O O . THR A 1 193 ? -10.297 -21.797 17.168 1.00 91.31 193 THR A O 1
ATOM 1393 N N . ALA A 1 194 ? -8.476 -20.733 17.944 1.00 92.25 194 ALA A N 1
ATOM 1394 C CA . ALA A 1 194 ? -8.934 -20.604 19.328 1.00 92.25 194 ALA A CA 1
ATOM 1395 C C . ALA A 1 194 ? -9.624 -19.251 19.594 1.00 92.25 194 ALA A C 1
ATOM 1397 O O . ALA A 1 194 ? -10.364 -19.130 20.578 1.00 92.25 194 ALA A O 1
ATOM 1398 N N . SER A 1 195 ? -9.400 -18.267 18.713 1.00 93.38 195 SER A N 1
ATOM 1399 C CA . SER A 1 195 ? -9.984 -16.926 18.776 1.00 93.38 195 SER A CA 1
ATOM 1400 C C . SER A 1 195 ? -11.502 -16.905 18.543 1.00 93.38 195 SER A C 1
ATOM 1402 O O . SER A 1 195 ? -12.050 -17.714 17.794 1.00 93.38 195 SER A O 1
ATOM 1404 N N . ALA A 1 196 ? -12.187 -15.949 19.174 1.00 94.75 196 ALA A N 1
ATOM 1405 C CA . ALA A 1 196 ? -13.614 -15.697 18.966 1.00 94.75 196 ALA A CA 1
ATOM 1406 C C . ALA A 1 196 ? -13.884 -14.778 17.760 1.00 94.75 196 ALA A C 1
ATOM 1408 O O . ALA A 1 196 ? -13.011 -14.002 17.346 1.00 94.75 196 ALA A O 1
ATOM 1409 N N . VAL A 1 197 ? -15.115 -14.839 17.243 1.00 96.44 197 VAL A N 1
ATOM 1410 C CA . VAL A 1 197 ? -15.597 -14.079 16.084 1.00 96.44 197 VAL A CA 1
ATOM 1411 C C . VAL A 1 197 ? -16.301 -12.792 16.518 1.00 96.44 197 VAL A C 1
ATOM 1413 O O . VAL A 1 197 ? -17.413 -12.805 17.049 1.00 96.44 197 VAL A O 1
ATOM 1416 N N . ILE A 1 198 ? -15.680 -11.652 16.223 1.00 97.94 198 ILE A N 1
ATOM 1417 C CA . ILE A 1 198 ? -16.272 -10.326 16.414 1.00 97.94 198 ILE A CA 1
ATOM 1418 C C . ILE A 1 198 ? -16.833 -9.834 15.079 1.00 97.94 198 ILE A C 1
ATOM 1420 O O . ILE A 1 198 ? -16.089 -9.469 14.169 1.00 97.94 198 ILE A O 1
ATOM 1424 N N . SER A 1 199 ? -18.158 -9.818 14.958 1.00 98.12 199 SER A N 1
ATOM 1425 C CA . SER A 1 199 ? -18.857 -9.283 13.789 1.00 98.12 199 SER A CA 1
ATOM 1426 C C . SER A 1 199 ? -18.938 -7.760 13.865 1.00 98.12 199 SER A C 1
ATOM 1428 O O . SER A 1 199 ? -19.506 -7.198 14.805 1.00 98.12 199 SER A O 1
ATOM 1430 N N . LEU A 1 200 ? -18.361 -7.098 12.865 1.00 97.75 200 LEU A N 1
ATOM 1431 C CA . LEU A 1 200 ? -18.324 -5.647 12.732 1.00 97.75 200 LEU A CA 1
ATOM 1432 C C . LEU A 1 200 ? -19.530 -5.135 11.918 1.00 97.75 200 LEU A C 1
ATOM 1434 O O . LEU A 1 200 ? -19.944 -5.780 10.950 1.00 97.75 200 LEU A O 1
ATOM 1438 N N . PRO A 1 201 ? -20.078 -3.952 12.252 1.00 97.62 201 PRO A N 1
ATOM 1439 C CA . PRO A 1 201 ? -21.084 -3.283 11.432 1.00 97.62 201 PRO A CA 1
ATOM 1440 C C . PRO A 1 201 ? -20.469 -2.752 10.124 1.00 97.62 201 PRO A C 1
ATOM 1442 O O . PRO A 1 201 ? -19.249 -2.690 9.969 1.00 97.62 201 PRO A O 1
ATOM 1445 N N . GLN A 1 202 ? -21.311 -2.315 9.178 1.00 96.81 202 GLN A N 1
ATOM 1446 C CA . GLN A 1 202 ? -20.878 -1.833 7.850 1.00 96.81 202 GLN A CA 1
ATOM 1447 C C . GLN A 1 202 ? -19.853 -0.683 7.886 1.00 96.81 202 GLN A C 1
ATOM 1449 O O . GLN A 1 202 ? -19.075 -0.532 6.947 1.00 96.81 202 GLN A O 1
ATOM 1454 N N . THR A 1 203 ? -19.842 0.130 8.944 1.00 97.31 203 THR A N 1
ATOM 1455 C CA . THR A 1 203 ? -18.867 1.207 9.161 1.00 97.31 203 THR A CA 1
ATOM 1456 C C . THR A 1 203 ? -18.391 1.201 10.611 1.00 97.31 203 THR A C 1
ATOM 1458 O O . THR A 1 203 ? -19.191 1.013 11.528 1.00 97.31 203 THR A O 1
ATOM 1461 N N . ALA A 1 204 ? -17.090 1.400 10.823 1.00 98.06 204 ALA A N 1
ATOM 1462 C CA . ALA A 1 204 ? -16.462 1.329 12.137 1.00 98.06 204 ALA A CA 1
ATOM 1463 C C . ALA A 1 204 ? -15.339 2.363 12.288 1.00 98.06 204 ALA A C 1
ATOM 1465 O O . ALA A 1 204 ? -14.527 2.527 11.382 1.00 98.06 204 ALA A O 1
ATOM 1466 N N . TYR A 1 205 ? -15.274 3.045 13.434 1.00 98.31 205 TYR A N 1
ATOM 1467 C CA . TYR A 1 205 ? -14.349 4.162 13.670 1.00 98.31 205 TYR A CA 1
ATOM 1468 C C . TYR A 1 205 ? -13.549 3.971 14.968 1.00 98.31 205 TYR A C 1
ATOM 1470 O O . TYR A 1 205 ? -14.105 3.562 15.987 1.00 98.31 205 TYR A O 1
ATOM 1478 N N . LEU A 1 206 ? -12.250 4.286 14.935 1.00 98.38 206 LEU A N 1
ATOM 1479 C CA . LEU A 1 206 ? -11.307 4.075 16.043 1.00 98.38 206 LEU A CA 1
ATOM 1480 C C . LEU A 1 206 ? -10.734 5.411 16.549 1.00 98.38 206 LEU A C 1
ATOM 1482 O O . LEU A 1 206 ? -10.190 6.184 15.764 1.00 98.38 206 LEU A O 1
ATOM 1486 N N . GLY A 1 207 ? -10.851 5.695 17.852 1.00 97.31 207 GLY A N 1
ATOM 1487 C CA . GLY A 1 207 ? -10.421 6.966 18.460 1.00 97.31 207 GLY A CA 1
ATOM 1488 C C . GLY A 1 207 ? -8.956 7.022 18.924 1.00 97.31 207 GLY A C 1
ATOM 1489 O O . GLY A 1 207 ? -8.427 8.117 19.124 1.00 97.31 207 GLY A O 1
ATOM 1490 N N . VAL A 1 208 ? -8.294 5.866 19.053 1.00 97.69 208 VAL A N 1
ATOM 1491 C CA . VAL A 1 208 ? -6.891 5.707 19.486 1.00 97.69 208 VAL A CA 1
ATOM 1492 C C . VAL A 1 208 ? -6.125 4.739 18.590 1.00 97.69 208 VAL A C 1
ATOM 1494 O O . VAL A 1 208 ? -6.709 3.964 17.829 1.00 97.69 208 VAL A O 1
ATOM 1497 N N . ASN A 1 209 ? -4.795 4.738 18.731 1.00 98.00 209 ASN A N 1
ATOM 1498 C CA . ASN A 1 209 ? -3.921 3.718 18.151 1.00 98.00 209 ASN A CA 1
ATOM 1499 C C . ASN A 1 209 ? -4.439 2.321 18.520 1.00 98.00 209 ASN A C 1
ATOM 1501 O O . ASN A 1 209 ? -4.556 2.003 19.703 1.00 98.00 209 ASN A O 1
ATOM 1505 N N . THR A 1 210 ? -4.761 1.498 17.525 1.00 98.31 210 THR A N 1
ATOM 1506 C CA . THR A 1 210 ? -5.461 0.223 17.734 1.00 98.31 210 THR A CA 1
ATOM 1507 C C . THR A 1 210 ? -4.665 -0.941 17.158 1.00 98.31 210 THR A C 1
ATOM 1509 O O . THR A 1 210 ? -4.156 -0.874 16.041 1.00 98.31 210 THR A O 1
ATOM 1512 N N . ALA A 1 211 ? -4.552 -2.027 17.914 1.00 97.81 211 ALA A N 1
ATOM 1513 C CA . ALA A 1 211 ? -3.971 -3.276 17.449 1.00 97.81 211 ALA A CA 1
ATOM 1514 C C . ALA A 1 211 ? -5.002 -4.407 17.549 1.00 97.81 211 ALA A C 1
ATOM 1516 O O . ALA A 1 211 ? -5.725 -4.504 18.534 1.00 97.81 211 ALA A O 1
ATOM 1517 N N . PHE A 1 212 ? -5.040 -5.289 16.559 1.00 97.19 212 PHE A N 1
ATOM 1518 C CA . PHE A 1 212 ? -5.813 -6.529 16.588 1.00 97.19 212 PHE A CA 1
ATOM 1519 C C . PHE A 1 212 ? -4.824 -7.697 16.583 1.00 97.19 212 PHE A C 1
ATOM 1521 O O . PHE A 1 212 ? -3.927 -7.727 15.738 1.00 97.19 212 PHE A O 1
ATOM 1528 N N . ARG A 1 213 ? -4.941 -8.626 17.537 1.00 95.00 213 ARG A N 1
ATOM 1529 C CA . ARG A 1 213 ? -4.060 -9.799 17.697 1.00 95.00 213 ARG A CA 1
ATOM 1530 C C . ARG A 1 213 ? -4.899 -10.992 18.150 1.00 95.00 213 ARG A C 1
ATOM 1532 O O . ARG A 1 213 ? -5.729 -10.804 19.030 1.00 95.00 213 ARG A O 1
ATOM 1539 N N . ASN A 1 214 ? -4.667 -12.183 17.588 1.00 95.69 214 ASN A N 1
ATOM 1540 C CA . ASN A 1 214 ? -5.343 -13.425 18.001 1.00 95.69 214 ASN A CA 1
ATOM 1541 C C . ASN A 1 214 ? -6.880 -13.262 18.088 1.00 95.69 214 ASN A C 1
ATOM 1543 O O . ASN A 1 214 ? -7.477 -13.342 19.167 1.00 95.69 214 ASN A O 1
ATOM 1547 N N . ILE A 1 215 ? -7.489 -12.897 16.950 1.00 96.19 215 ILE A N 1
ATOM 1548 C CA . ILE A 1 215 ? -8.879 -12.420 16.854 1.00 96.19 215 ILE A CA 1
ATOM 1549 C C . ILE A 1 215 ? -9.477 -12.571 15.449 1.00 96.19 215 ILE A C 1
ATOM 1551 O O . ILE A 1 215 ? -8.926 -12.070 14.469 1.00 96.19 215 ILE A O 1
ATOM 1555 N N . THR A 1 216 ? -10.663 -13.171 15.347 1.00 96.75 216 THR A N 1
ATOM 1556 C CA . THR A 1 216 ? -11.415 -13.224 14.087 1.00 96.75 216 THR A CA 1
ATOM 1557 C C . THR A 1 216 ? -12.373 -12.031 13.981 1.00 96.75 216 THR A C 1
ATOM 1559 O O . THR A 1 216 ? -13.194 -11.799 14.864 1.00 96.75 216 THR A O 1
ATOM 1562 N N . LEU A 1 217 ? -12.287 -11.276 12.885 1.00 96.50 217 LEU A N 1
ATOM 1563 C CA . LEU A 1 217 ? -13.108 -10.106 12.565 1.00 96.50 217 LEU A CA 1
ATOM 1564 C C . LEU A 1 217 ? -14.013 -10.421 11.364 1.00 96.50 217 LEU A C 1
ATOM 1566 O O . LEU A 1 217 ? -13.536 -10.662 10.252 1.00 96.50 217 LEU A O 1
ATOM 1570 N N . ALA A 1 218 ? -15.325 -10.420 11.581 1.00 95.94 218 ALA A N 1
ATOM 1571 C CA . ALA A 1 218 ? -16.324 -10.799 10.585 1.00 95.94 218 ALA A CA 1
ATOM 1572 C C . ALA A 1 218 ? -17.129 -9.602 10.058 1.00 95.94 218 ALA A C 1
ATOM 1574 O O . ALA A 1 218 ? -17.223 -8.558 10.701 1.00 95.94 218 ALA A O 1
ATOM 1575 N N . GLY A 1 219 ? -17.751 -9.791 8.892 1.00 91.69 219 GLY A N 1
ATOM 1576 C CA . GLY A 1 219 ? -18.568 -8.781 8.216 1.00 91.69 219 GLY A CA 1
ATOM 1577 C C . GLY A 1 219 ? -17.796 -7.960 7.179 1.00 91.69 219 GLY A C 1
ATOM 1578 O O . GLY A 1 219 ? -16.608 -7.678 7.324 1.00 91.69 219 GLY A O 1
ATOM 1579 N N . SER A 1 220 ? -18.485 -7.577 6.104 1.00 91.38 220 SER A N 1
ATOM 1580 C CA . SER A 1 220 ? -17.939 -6.702 5.060 1.00 91.38 220 SER A CA 1
ATOM 1581 C C . SER A 1 220 ? -18.116 -5.243 5.488 1.00 91.38 220 SER A C 1
ATOM 1583 O O . SER A 1 220 ? -19.237 -4.736 5.532 1.00 91.38 220 SER A O 1
ATOM 1585 N N . THR A 1 221 ? -17.016 -4.588 5.866 1.00 94.62 221 THR A N 1
ATOM 1586 C CA . THR A 1 221 ? -17.017 -3.309 6.601 1.00 94.62 221 THR A CA 1
ATOM 1587 C C . THR A 1 221 ? -16.098 -2.249 5.976 1.00 94.62 221 THR A C 1
ATOM 1589 O O . THR A 1 221 ? -15.208 -2.564 5.176 1.00 94.62 221 THR A O 1
ATOM 1592 N N . LYS A 1 222 ? -16.309 -0.982 6.354 1.00 98.06 222 LYS A N 1
ATOM 1593 C CA . LYS A 1 222 ? -15.353 0.126 6.232 1.00 98.06 222 LYS A CA 1
ATOM 1594 C C . LYS A 1 222 ? -14.830 0.509 7.621 1.00 98.06 222 LYS A C 1
ATOM 1596 O O . LYS A 1 222 ? -15.566 1.101 8.411 1.00 98.06 222 LYS A O 1
ATOM 1601 N N . LEU A 1 223 ? -13.568 0.194 7.902 1.00 98.31 223 LEU A N 1
ATOM 1602 C CA . LEU A 1 223 ? -12.879 0.512 9.153 1.00 98.31 223 LEU A CA 1
ATOM 1603 C C . LEU A 1 223 ? -11.996 1.757 8.980 1.00 98.31 223 LEU A C 1
ATOM 1605 O O . LEU A 1 223 ? -11.114 1.775 8.124 1.00 98.31 223 LEU A O 1
ATOM 1609 N N . TYR A 1 224 ? -12.203 2.772 9.814 1.00 98.62 224 TYR A N 1
ATOM 1610 C CA . TYR A 1 224 ? -11.481 4.045 9.786 1.00 98.62 224 TYR A CA 1
ATOM 1611 C C . TYR A 1 224 ? -10.600 4.199 11.029 1.00 98.62 224 TYR A C 1
ATOM 1613 O O . TYR A 1 224 ? -11.102 4.242 12.156 1.00 98.62 224 TYR A O 1
ATOM 1621 N N . ALA A 1 225 ? -9.288 4.334 10.826 1.00 98.19 225 ALA A N 1
ATOM 1622 C CA . ALA A 1 225 ? -8.324 4.580 11.899 1.00 98.19 225 ALA A CA 1
ATOM 1623 C C . ALA A 1 225 ? -8.279 6.055 12.355 1.00 98.19 225 ALA A C 1
ATOM 1625 O O . ALA A 1 225 ? -7.675 6.359 13.381 1.00 98.19 225 ALA A O 1
ATOM 1626 N N . GLN A 1 226 ? -8.933 6.975 11.633 1.00 97.12 226 GLN A N 1
ATOM 1627 C CA . GLN A 1 226 ? -9.089 8.393 11.998 1.00 97.12 226 GLN A CA 1
ATOM 1628 C C . GLN A 1 226 ? -7.754 9.164 12.126 1.00 97.12 226 GLN A C 1
ATOM 1630 O O . GLN A 1 226 ? -7.689 10.184 12.810 1.00 97.12 226 GLN A O 1
ATOM 1635 N N . GLY A 1 227 ? -6.682 8.697 11.474 1.00 96.38 227 GLY A N 1
ATOM 1636 C CA . GLY A 1 227 ? -5.323 9.236 11.621 1.00 96.38 227 GLY A CA 1
ATOM 1637 C C . GLY A 1 227 ? -4.510 8.638 12.778 1.00 96.38 227 GLY A C 1
ATOM 1638 O O . GLY A 1 227 ? -3.377 9.058 13.007 1.00 96.38 227 GLY A O 1
ATOM 1639 N N . ASN A 1 228 ? -5.059 7.660 13.504 1.00 96.81 228 ASN A N 1
ATOM 1640 C CA . ASN A 1 228 ? -4.311 6.854 14.468 1.00 96.81 228 ASN A CA 1
ATOM 1641 C C . ASN A 1 228 ? -3.530 5.725 13.771 1.00 96.81 228 ASN A C 1
ATOM 1643 O O . ASN A 1 228 ? -3.830 5.343 12.638 1.00 96.81 228 ASN A O 1
ATOM 1647 N N . ASN A 1 229 ? -2.561 5.137 14.476 1.00 97.38 229 ASN A N 1
ATOM 1648 C CA . ASN A 1 229 ? -1.870 3.938 14.005 1.00 97.38 229 ASN A CA 1
ATOM 1649 C C . ASN A 1 229 ? -2.787 2.706 14.129 1.00 97.38 229 ASN A C 1
ATOM 1651 O O . ASN A 1 229 ? -3.396 2.491 15.181 1.00 97.38 229 ASN A O 1
ATOM 1655 N N . LEU A 1 230 ? -2.834 1.853 13.104 1.00 98.06 230 LEU A N 1
ATOM 1656 C CA . LEU A 1 230 ? -3.570 0.583 13.115 1.00 98.06 230 LEU A CA 1
ATOM 1657 C C . LEU A 1 230 ? -2.632 -0.590 12.794 1.00 98.06 230 LEU A C 1
ATOM 1659 O O . LEU A 1 230 ? -1.895 -0.555 11.811 1.00 98.06 230 LEU A O 1
ATOM 1663 N N . SER A 1 231 ? -2.663 -1.634 13.625 1.00 96.62 231 SER A N 1
ATOM 1664 C CA . SER A 1 231 ? -1.813 -2.827 13.502 1.00 96.62 231 SER A CA 1
ATOM 1665 C C . SER A 1 231 ? -2.663 -4.101 13.482 1.00 96.62 231 SER A C 1
ATOM 1667 O O . SER A 1 231 ? -3.272 -4.457 14.489 1.00 96.62 231 SER A O 1
ATOM 1669 N N . ILE A 1 232 ? -2.692 -4.810 12.353 1.00 95.56 232 ILE A N 1
ATOM 1670 C CA . ILE A 1 232 ? -3.272 -6.155 12.241 1.00 95.56 232 ILE A CA 1
ATOM 1671 C C . ILE A 1 232 ? -2.136 -7.164 12.414 1.00 95.56 232 ILE A C 1
ATOM 1673 O O . ILE A 1 232 ? -1.248 -7.267 11.565 1.00 95.56 232 ILE A O 1
ATOM 1677 N N . ARG A 1 233 ? -2.117 -7.862 13.550 1.00 93.56 233 ARG A N 1
ATOM 1678 C CA . ARG A 1 233 ? -1.022 -8.748 13.972 1.00 93.56 233 ARG A CA 1
ATOM 1679 C C . ARG A 1 233 ? -1.294 -10.204 13.605 1.00 93.56 233 ARG A C 1
ATOM 1681 O O . ARG A 1 233 ? -2.363 -10.543 13.106 1.00 93.56 233 ARG A O 1
ATOM 1688 N N . GLY A 1 234 ? -0.309 -11.064 13.856 1.00 91.38 234 GLY A N 1
ATOM 1689 C CA . GLY A 1 234 ? -0.482 -12.508 13.731 1.00 91.38 234 GLY A CA 1
ATOM 1690 C C . GLY A 1 234 ? -1.678 -13.016 14.545 1.00 91.38 234 GLY A C 1
ATOM 1691 O O . GLY A 1 234 ? -2.056 -12.418 15.559 1.00 91.38 234 GLY A O 1
ATOM 1692 N N . GLY A 1 235 ? -2.319 -14.071 14.045 1.00 92.56 235 GLY A N 1
ATOM 1693 C CA . GLY A 1 235 ? -3.560 -14.630 14.586 1.00 92.56 235 GLY A CA 1
ATOM 1694 C C . GLY A 1 235 ? -4.808 -13.744 14.438 1.00 92.56 235 GLY A C 1
ATOM 1695 O O . GLY A 1 235 ? -5.917 -14.234 14.639 1.00 92.56 235 GLY A O 1
ATOM 1696 N N . ALA A 1 236 ? -4.683 -12.459 14.078 1.00 94.31 236 ALA A N 1
ATOM 1697 C CA . ALA A 1 236 ? -5.837 -11.661 13.664 1.00 94.31 236 ALA A CA 1
ATOM 1698 C C . ALA A 1 236 ? -6.284 -12.085 12.255 1.00 94.31 236 ALA A C 1
ATOM 1700 O O . ALA A 1 236 ? -5.441 -12.448 11.436 1.00 94.31 236 ALA A O 1
ATOM 1701 N N . TYR A 1 237 ? -7.581 -12.055 11.940 1.00 94.19 237 TYR A N 1
ATOM 1702 C CA . TYR A 1 237 ? -8.077 -12.580 10.661 1.00 94.19 237 TYR A CA 1
ATOM 1703 C C . TYR A 1 237 ? -9.408 -11.962 10.227 1.00 94.19 237 TYR A C 1
ATOM 1705 O O . TYR A 1 237 ? -10.335 -11.900 11.026 1.00 94.19 237 TYR A O 1
ATOM 1713 N N . PHE A 1 238 ? -9.539 -11.554 8.961 1.00 94.69 238 PHE A N 1
ATOM 1714 C CA . PHE A 1 238 ? -10.801 -11.054 8.400 1.00 94.69 238 PHE A CA 1
ATOM 1715 C C . PHE A 1 238 ? -11.571 -12.139 7.633 1.00 94.69 238 PHE A C 1
ATOM 1717 O O . PHE A 1 238 ? -11.014 -12.779 6.744 1.00 94.69 238 PHE A O 1
ATOM 1724 N N . THR A 1 239 ? -12.864 -12.309 7.919 1.00 93.75 239 THR A N 1
ATOM 1725 C CA . THR A 1 239 ? -13.742 -13.280 7.223 1.00 93.75 239 THR A CA 1
ATOM 1726 C C . THR A 1 239 ? -14.836 -12.636 6.363 1.00 93.75 239 THR A C 1
ATOM 1728 O O . THR A 1 239 ? -15.610 -13.343 5.719 1.00 93.75 239 THR A O 1
ATOM 1731 N N . GLY A 1 240 ? -14.910 -11.300 6.317 1.00 90.31 240 GLY A N 1
ATOM 1732 C CA . GLY A 1 240 ? -15.779 -10.575 5.385 1.00 90.31 240 GLY A CA 1
ATOM 1733 C C . GLY A 1 240 ? -15.360 -10.774 3.923 1.00 90.31 240 GLY A C 1
ATOM 1734 O O . GLY A 1 240 ? -14.171 -10.853 3.619 1.00 90.31 240 GLY A O 1
ATOM 1735 N N . SER A 1 241 ? -16.331 -10.823 3.004 1.00 91.38 241 SER A N 1
ATOM 1736 C CA . SER A 1 241 ? -16.066 -11.027 1.569 1.00 91.38 241 SER A CA 1
ATOM 1737 C C . SER A 1 241 ? -15.269 -9.876 0.947 1.00 91.38 241 SER A C 1
ATOM 1739 O O . SER A 1 241 ? -14.363 -10.117 0.148 1.00 91.38 241 SER A O 1
ATOM 1741 N N . THR A 1 242 ? -15.563 -8.647 1.380 1.00 93.75 242 THR A N 1
ATOM 1742 C CA . THR A 1 242 ? -14.802 -7.438 1.055 1.00 93.75 242 THR A CA 1
ATOM 1743 C C . THR A 1 242 ? -14.693 -6.565 2.299 1.00 93.75 242 THR A C 1
ATOM 1745 O O . THR A 1 242 ? -15.704 -6.084 2.813 1.00 93.75 242 THR A O 1
ATOM 1748 N N . VAL A 1 243 ? -13.473 -6.322 2.769 1.00 96.06 243 VAL A N 1
ATOM 1749 C CA . VAL A 1 243 ? -13.183 -5.425 3.897 1.00 96.06 243 VAL A CA 1
ATOM 1750 C C . VAL A 1 243 ? -12.371 -4.239 3.387 1.00 96.06 243 VAL A C 1
ATOM 1752 O O . VAL A 1 243 ? -11.480 -4.403 2.559 1.00 96.06 243 VAL A O 1
ATOM 1755 N N . ASN A 1 244 ? -12.684 -3.037 3.867 1.00 98.00 244 ASN A N 1
ATOM 1756 C CA . ASN A 1 244 ? -12.018 -1.797 3.480 1.00 98.00 244 ASN A CA 1
ATOM 1757 C C . ASN A 1 244 ? -11.443 -1.138 4.735 1.00 98.00 244 ASN A C 1
ATOM 1759 O O . ASN A 1 244 ? -12.177 -0.924 5.700 1.00 98.00 244 ASN A O 1
ATOM 1763 N N . ILE A 1 245 ? -10.152 -0.816 4.730 1.00 98.38 245 ILE A N 1
ATOM 1764 C CA . ILE A 1 245 ? -9.449 -0.221 5.870 1.00 98.38 245 ILE A CA 1
ATOM 1765 C C . ILE A 1 245 ? -8.802 1.085 5.426 1.00 98.38 245 ILE A C 1
ATOM 1767 O O . ILE A 1 245 ? -8.024 1.101 4.475 1.00 98.38 245 ILE A O 1
ATOM 1771 N N . TYR A 1 246 ? -9.111 2.164 6.138 1.00 98.75 246 TYR A N 1
ATOM 1772 C CA . TYR A 1 246 ? -8.664 3.521 5.846 1.00 98.75 246 TYR A CA 1
ATOM 1773 C C . TYR A 1 246 ? -7.811 4.042 7.004 1.00 98.75 246 TYR A C 1
ATOM 1775 O O . TYR A 1 246 ? -8.252 4.047 8.155 1.00 98.75 246 TYR A O 1
ATOM 1783 N N . GLY A 1 247 ? -6.595 4.502 6.708 1.00 98.25 247 GLY A N 1
ATOM 1784 C CA . GLY A 1 247 ? -5.710 5.127 7.696 1.00 98.25 247 GLY A CA 1
ATOM 1785 C C . GLY A 1 247 ? -6.230 6.483 8.169 1.00 98.25 247 GLY A C 1
ATOM 1786 O O . GLY A 1 247 ? -6.024 6.865 9.320 1.00 98.25 247 GLY A O 1
ATOM 1787 N N . GLY A 1 248 ? -6.937 7.195 7.294 1.00 97.62 248 GLY A N 1
ATOM 1788 C CA . GLY A 1 248 ? -7.622 8.438 7.610 1.00 97.62 248 GLY A CA 1
ATOM 1789 C C . GLY A 1 248 ? -9.082 8.229 8.016 1.00 97.62 248 GLY A C 1
ATOM 1790 O O . GLY A 1 248 ? -9.415 7.366 8.829 1.00 97.62 248 GLY A O 1
ATOM 1791 N N . THR A 1 249 ? -9.953 9.067 7.466 1.00 96.19 249 THR A N 1
ATOM 1792 C CA . THR A 1 249 ? -11.388 9.135 7.773 1.00 96.19 249 THR A CA 1
ATOM 1793 C C . THR A 1 249 ? -12.230 9.073 6.488 1.00 96.19 249 THR A C 1
ATOM 1795 O O . THR A 1 249 ? -11.712 8.865 5.390 1.00 96.19 249 THR A O 1
ATOM 1798 N N . ASP A 1 250 ? -13.542 9.239 6.606 1.00 95.56 250 ASP A N 1
ATOM 1799 C CA . ASP A 1 250 ? -14.479 9.265 5.479 1.00 95.56 250 ASP A CA 1
ATOM 1800 C C . ASP A 1 250 ? -14.298 10.510 4.580 1.00 95.56 250 ASP A C 1
ATOM 1802 O O . ASP A 1 250 ? -14.139 10.379 3.365 1.00 95.56 250 ASP A O 1
ATOM 1806 N N . SER A 1 251 ? -14.313 11.714 5.158 1.00 90.06 251 SER A N 1
ATOM 1807 C CA . SER A 1 251 ? -14.444 12.995 4.451 1.00 90.06 251 SER A CA 1
ATOM 1808 C C . SER A 1 251 ? -13.868 14.183 5.252 1.00 90.06 251 SER A C 1
ATOM 1810 O O . SER A 1 251 ? -14.544 15.195 5.456 1.00 90.06 251 SER A O 1
ATOM 1812 N N . GLY A 1 252 ? -12.647 14.069 5.781 1.00 94.56 252 GLY A N 1
ATOM 1813 C CA . GLY A 1 252 ? -12.083 15.048 6.723 1.00 94.56 252 GLY A CA 1
ATOM 1814 C C . GLY A 1 252 ? -10.557 15.041 6.800 1.00 94.56 252 GLY A C 1
ATOM 1815 O O . GLY A 1 252 ? -9.900 14.199 6.196 1.00 94.56 252 GLY A O 1
ATOM 1816 N N . ASN A 1 253 ? -9.976 15.997 7.524 1.00 97.62 253 ASN A N 1
ATOM 1817 C CA . ASN A 1 253 ? -8.521 16.155 7.590 1.00 97.62 253 ASN A CA 1
ATOM 1818 C C . ASN A 1 253 ? -7.918 15.395 8.779 1.00 97.62 253 ASN A C 1
ATOM 1820 O O . ASN A 1 253 ? -8.470 15.426 9.877 1.00 97.62 253 ASN A O 1
ATOM 1824 N N . VAL A 1 254 ? -6.753 14.777 8.568 1.00 97.00 254 VAL A N 1
ATOM 1825 C CA . VAL A 1 254 ? -5.966 14.081 9.604 1.00 97.00 254 VAL A CA 1
ATOM 1826 C C . VAL A 1 254 ? -4.487 14.461 9.490 1.00 97.00 254 VAL A C 1
ATOM 1828 O O . VAL A 1 254 ? -4.021 14.838 8.416 1.00 97.00 254 VAL A O 1
ATOM 1831 N N . ALA A 1 255 ? -3.735 14.388 10.590 1.00 95.94 255 ALA A N 1
ATOM 1832 C CA . ALA A 1 255 ? -2.346 14.861 10.620 1.00 95.94 255 ALA A CA 1
ATOM 1833 C C . ALA A 1 255 ? -1.374 13.955 9.842 1.00 95.94 255 ALA A C 1
ATOM 1835 O O . ALA A 1 255 ? -0.500 14.436 9.132 1.00 95.94 255 ALA A O 1
ATOM 1836 N N . GLN A 1 256 ? -1.522 12.643 9.984 1.00 94.31 256 GLN A N 1
ATOM 1837 C CA . GLN A 1 256 ? -0.706 11.598 9.361 1.00 94.31 256 GLN A CA 1
ATOM 1838 C C . GLN A 1 256 ? -1.491 10.284 9.440 1.00 94.31 256 GLN A C 1
ATOM 1840 O O . GLN A 1 256 ? -2.524 10.237 10.112 1.00 94.31 256 GLN A O 1
ATOM 1845 N N . THR A 1 257 ? -1.021 9.220 8.791 1.00 96.31 257 THR A N 1
ATOM 1846 C CA . THR A 1 257 ? -1.642 7.890 8.916 1.00 96.31 257 THR A CA 1
ATOM 1847 C C . THR A 1 257 ? -0.598 6.778 8.934 1.00 96.31 257 THR A C 1
ATOM 1849 O O . THR A 1 257 ? 0.513 6.934 8.415 1.00 96.31 257 THR A O 1
ATOM 1852 N N . ASN A 1 258 ? -0.937 5.647 9.555 1.00 95.75 258 ASN A N 1
ATOM 1853 C CA . ASN A 1 258 ? 0.000 4.546 9.730 1.00 95.75 258 ASN A CA 1
ATOM 1854 C C . ASN A 1 258 ? -0.736 3.196 9.832 1.00 95.75 258 ASN A C 1
ATOM 1856 O O . ASN A 1 258 ? -1.481 2.969 10.785 1.00 95.75 258 ASN A O 1
ATOM 1860 N N . LEU A 1 259 ? -0.550 2.315 8.846 1.00 98.12 259 LEU A N 1
ATOM 1861 C CA . LEU A 1 259 ? -1.229 1.020 8.749 1.00 98.12 259 LEU A CA 1
ATOM 1862 C C . LEU A 1 259 ? -0.221 -0.128 8.602 1.00 98.12 259 LEU A C 1
ATOM 1864 O O . LEU A 1 259 ? 0.528 -0.173 7.626 1.00 98.12 259 LEU A O 1
ATOM 1868 N N . TRP A 1 260 ? -0.231 -1.092 9.520 1.00 96.44 260 TRP A N 1
ATOM 1869 C CA . TRP A 1 260 ? 0.671 -2.247 9.492 1.00 96.44 260 TRP A CA 1
ATOM 1870 C C . TRP A 1 260 ? -0.093 -3.576 9.534 1.00 96.44 260 TRP A C 1
ATOM 1872 O O . TRP A 1 260 ? -1.001 -3.744 10.349 1.00 96.44 260 TRP A O 1
ATOM 1882 N N . PHE A 1 261 ? 0.304 -4.536 8.695 1.00 94.81 261 PHE A N 1
ATOM 1883 C CA . PHE A 1 261 ? -0.369 -5.823 8.512 1.00 94.81 261 PHE A CA 1
ATOM 1884 C C . PHE A 1 261 ? 0.618 -6.997 8.496 1.00 94.81 261 PHE A C 1
ATOM 1886 O O . PHE A 1 261 ? 1.544 -7.035 7.685 1.00 94.81 261 PHE A O 1
ATOM 1893 N N . ALA A 1 262 ? 0.358 -7.998 9.337 1.00 92.31 262 ALA A N 1
ATOM 1894 C CA . ALA A 1 262 ? 0.952 -9.336 9.270 1.00 92.31 262 ALA A CA 1
ATOM 1895 C C . ALA A 1 262 ? -0.091 -10.450 9.029 1.00 92.31 262 ALA A C 1
ATOM 1897 O O . ALA A 1 262 ? 0.242 -11.630 9.101 1.00 92.31 262 ALA A O 1
ATOM 1898 N N . SER A 1 263 ? -1.341 -10.076 8.753 1.00 90.06 263 SER A N 1
ATOM 1899 C CA . SER A 1 263 ? -2.443 -10.945 8.330 1.00 90.06 263 SER A CA 1
ATOM 1900 C C . SER A 1 263 ? -3.484 -10.110 7.576 1.00 90.06 263 SER A C 1
ATOM 1902 O O . SER A 1 263 ? -3.572 -8.896 7.790 1.00 90.06 263 SER A O 1
ATOM 1904 N N . THR A 1 264 ? -4.261 -10.739 6.686 1.00 87.88 264 THR A N 1
ATOM 1905 C CA . THR A 1 264 ? -5.225 -10.049 5.807 1.00 87.88 264 THR A CA 1
ATOM 1906 C C . THR A 1 264 ? -6.605 -10.711 5.696 1.00 87.88 264 THR A C 1
ATOM 1908 O O . THR A 1 264 ? -7.505 -10.112 5.115 1.00 87.88 264 THR A O 1
ATOM 1911 N N . GLY A 1 265 ? -6.820 -11.891 6.290 1.00 90.94 265 GLY A N 1
ATOM 1912 C CA . GLY A 1 265 ? -8.080 -12.642 6.212 1.00 90.94 265 GLY A CA 1
ATOM 1913 C C . GLY A 1 265 ? -8.152 -13.715 5.121 1.00 90.94 265 GLY A C 1
ATOM 1914 O O . GLY A 1 265 ? -7.130 -14.319 4.784 1.00 90.94 265 GLY A O 1
ATOM 1915 N N . SER A 1 266 ? -9.375 -13.969 4.636 1.00 89.81 266 SER A N 1
ATOM 1916 C CA . SER A 1 266 ? -9.722 -14.913 3.554 1.00 89.81 266 SER A CA 1
ATOM 1917 C C . SER A 1 266 ? -10.346 -14.262 2.306 1.00 89.81 266 SER A C 1
ATOM 1919 O O . SER A 1 266 ? -10.389 -14.882 1.243 1.00 89.81 266 SER A O 1
ATOM 1921 N N . GLY A 1 267 ? -10.896 -13.050 2.441 1.00 89.88 267 GLY A N 1
ATOM 1922 C CA . GLY A 1 267 ? -11.656 -12.352 1.398 1.00 89.88 267 GLY A CA 1
ATOM 1923 C C . GLY A 1 267 ? -10.816 -11.412 0.526 1.00 89.88 267 GLY A C 1
ATOM 1924 O O . GLY A 1 267 ? -9.618 -11.609 0.316 1.00 89.88 267 GLY A O 1
ATOM 1925 N N . THR A 1 268 ? -11.456 -10.356 0.016 1.00 93.94 268 THR A N 1
ATOM 1926 C CA . THR A 1 268 ? -10.750 -9.212 -0.581 1.00 93.94 268 THR A CA 1
ATOM 1927 C C . THR A 1 268 ? -10.526 -8.136 0.477 1.00 93.94 268 THR A C 1
ATOM 1929 O O . THR A 1 268 ? -11.490 -7.597 1.025 1.00 93.94 268 THR A O 1
ATOM 1932 N N . LEU A 1 269 ? -9.267 -7.792 0.748 1.00 95.50 269 LEU A N 1
ATOM 1933 C CA . LEU A 1 269 ? -8.904 -6.709 1.657 1.00 95.50 269 LEU A CA 1
ATOM 1934 C C . LEU A 1 269 ? -8.416 -5.488 0.870 1.00 95.50 269 LEU A C 1
ATOM 1936 O O . LEU A 1 269 ? -7.352 -5.512 0.253 1.00 95.50 269 LEU A O 1
ATOM 1940 N N . ASN A 1 270 ? -9.181 -4.403 0.931 1.00 97.62 270 ASN A N 1
ATOM 1941 C CA . ASN A 1 270 ? -8.796 -3.100 0.405 1.00 97.62 270 ASN A CA 1
ATOM 1942 C C . ASN A 1 270 ? -8.162 -2.268 1.529 1.00 97.62 270 ASN A C 1
ATOM 1944 O O . ASN A 1 270 ? -8.781 -2.036 2.568 1.00 97.62 270 ASN A O 1
ATOM 1948 N N . ILE A 1 271 ? -6.931 -1.814 1.320 1.00 98.38 271 ILE A N 1
ATOM 1949 C CA . ILE A 1 271 ? -6.138 -1.033 2.269 1.00 98.38 271 ILE A CA 1
ATOM 1950 C C . ILE A 1 271 ? -5.863 0.326 1.632 1.00 98.38 271 ILE A C 1
ATOM 1952 O O . ILE A 1 271 ? -5.272 0.399 0.557 1.00 98.38 271 ILE A O 1
ATOM 1956 N N . TYR A 1 272 ? -6.253 1.397 2.312 1.00 98.56 272 TYR A N 1
ATOM 1957 C CA . TYR A 1 272 ? -6.063 2.774 1.877 1.00 98.56 272 TYR A CA 1
ATOM 1958 C C . TYR A 1 272 ? -5.305 3.532 2.967 1.00 98.56 272 TYR A C 1
ATOM 1960 O O . TYR A 1 272 ? -5.824 3.743 4.062 1.00 98.56 272 TYR A O 1
ATOM 1968 N N . GLY A 1 273 ? -4.079 3.969 2.685 1.00 97.81 273 GLY A N 1
ATOM 1969 C CA . GLY A 1 273 ? -3.303 4.790 3.613 1.00 97.81 273 GLY A CA 1
ATOM 1970 C C . GLY A 1 273 ? -4.013 6.099 3.982 1.00 97.81 273 GLY A C 1
ATOM 1971 O O . GLY A 1 273 ? -3.900 6.546 5.117 1.00 97.81 273 GLY A O 1
ATOM 1972 N N . GLY A 1 274 ? -4.765 6.702 3.060 1.00 97.12 274 GLY A N 1
ATOM 1973 C CA . GLY A 1 274 ? -5.491 7.963 3.261 1.00 97.12 274 GLY A CA 1
ATOM 1974 C C . GLY A 1 274 ? -6.971 7.813 3.643 1.00 97.12 274 GLY A C 1
ATOM 1975 O O . GLY A 1 274 ? -7.360 6.915 4.389 1.00 97.12 274 GLY A O 1
ATOM 1976 N N . ASN A 1 275 ? -7.788 8.740 3.135 1.00 97.75 275 ASN A N 1
ATOM 1977 C CA . ASN A 1 275 ? -9.235 8.830 3.367 1.00 97.75 275 ASN A CA 1
ATOM 1978 C C . ASN A 1 275 ? -10.058 7.993 2.368 1.00 97.75 275 ASN A C 1
ATOM 1980 O O . ASN A 1 275 ? -9.524 7.471 1.387 1.00 97.75 275 ASN A O 1
ATOM 1984 N N . ASP A 1 276 ? -11.373 7.896 2.592 1.00 97.88 276 ASP A N 1
ATOM 1985 C CA . ASP A 1 276 ? -12.297 7.248 1.650 1.00 97.88 276 ASP A CA 1
ATOM 1986 C C . ASP A 1 276 ? -12.774 8.170 0.521 1.00 97.88 276 ASP A C 1
ATOM 1988 O O . ASP A 1 276 ? -12.585 7.846 -0.647 1.00 97.88 276 ASP A O 1
ATOM 1992 N N . SER A 1 277 ? -13.387 9.313 0.846 1.00 95.69 277 SER A N 1
ATOM 1993 C CA . SER A 1 277 ? -14.108 10.143 -0.134 1.00 95.69 277 SER A CA 1
ATOM 1994 C C . SER A 1 277 ? -13.542 11.554 -0.323 1.00 95.69 277 SER A C 1
ATOM 1996 O O . SER A 1 277 ? -13.560 12.073 -1.437 1.00 95.69 277 SER A O 1
ATOM 1998 N N . ALA A 1 278 ? -13.049 12.194 0.743 1.00 93.50 278 ALA A N 1
ATOM 1999 C CA . ALA A 1 278 ? -12.609 13.591 0.712 1.00 93.50 278 ALA A CA 1
ATOM 2000 C C . ALA A 1 278 ? -11.666 13.934 1.878 1.00 93.50 278 ALA A C 1
ATOM 2002 O O . ALA A 1 278 ? -11.448 13.127 2.781 1.00 93.50 278 ALA A O 1
ATOM 2003 N N . GLY A 1 279 ? -11.146 15.164 1.886 1.00 95.81 279 GLY A N 1
ATOM 2004 C CA . GLY A 1 279 ? -10.239 15.675 2.918 1.00 95.81 279 GLY A CA 1
ATOM 2005 C C . GLY A 1 279 ? -8.765 15.342 2.671 1.00 95.81 279 GLY A C 1
ATOM 2006 O O . GLY A 1 279 ? -8.419 14.646 1.712 1.00 95.81 279 GLY A O 1
ATOM 2007 N N . THR A 1 280 ? -7.913 15.864 3.551 1.00 97.44 280 THR A N 1
ATOM 2008 C CA . THR A 1 280 ? -6.452 15.896 3.397 1.00 97.44 280 THR A CA 1
ATOM 2009 C C . THR A 1 280 ? -5.746 15.191 4.557 1.00 97.44 280 THR A C 1
ATOM 2011 O O . THR A 1 280 ? -5.942 15.562 5.717 1.00 97.44 280 THR A O 1
ATOM 2014 N N . VAL A 1 281 ? -4.844 14.252 4.259 1.00 98.00 281 VAL A N 1
ATOM 2015 C CA . VAL A 1 281 ? -3.762 13.885 5.190 1.00 98.00 281 VAL A CA 1
ATOM 2016 C C . VAL A 1 281 ? -2.697 14.978 5.089 1.00 98.00 281 VAL A C 1
ATOM 2018 O O . VAL A 1 281 ? -2.093 15.136 4.031 1.00 98.00 281 VAL A O 1
ATOM 2021 N N . THR A 1 282 ? -2.501 15.794 6.128 1.00 96.94 282 THR A N 1
ATOM 2022 C CA . THR A 1 282 ? -1.644 16.995 6.019 1.00 96.94 282 THR A CA 1
ATOM 2023 C C . THR A 1 282 ? -0.145 16.687 6.071 1.00 96.94 282 THR A C 1
ATOM 2025 O O . THR A 1 282 ? 0.655 17.442 5.522 1.00 96.94 282 THR A O 1
ATOM 2028 N N . GLY A 1 283 ? 0.234 15.573 6.692 1.00 93.56 283 GLY A N 1
ATOM 2029 C CA . GLY A 1 283 ? 1.556 14.960 6.625 1.00 93.56 283 GLY A CA 1
ATOM 2030 C C . GLY A 1 283 ? 1.594 13.777 5.654 1.00 93.56 283 GLY A C 1
ATOM 2031 O O . GLY A 1 283 ? 0.907 13.761 4.633 1.00 93.56 283 GLY A O 1
ATOM 2032 N N . SER A 1 284 ? 2.423 12.785 5.975 1.00 93.06 284 SER A N 1
ATOM 2033 C CA . SER A 1 284 ? 2.627 11.580 5.160 1.00 93.06 284 SER A CA 1
ATOM 2034 C C . SER A 1 284 ? 1.713 10.420 5.574 1.00 93.06 284 SER A C 1
ATOM 2036 O O . SER A 1 284 ? 1.223 10.367 6.706 1.00 93.06 284 SER A O 1
ATOM 2038 N N . THR A 1 285 ? 1.547 9.452 4.672 1.00 96.38 285 THR A N 1
ATOM 2039 C CA . THR A 1 285 ? 0.954 8.136 4.961 1.00 96.38 285 THR A CA 1
ATOM 2040 C C . THR A 1 285 ? 2.038 7.056 4.989 1.00 96.38 285 THR A C 1
ATOM 2042 O O . THR A 1 285 ? 3.050 7.160 4.289 1.00 96.38 285 THR A O 1
ATOM 2045 N N . ALA A 1 286 ? 1.828 5.993 5.766 1.00 95.19 286 ALA A N 1
ATOM 2046 C CA . ALA A 1 286 ? 2.644 4.782 5.696 1.00 95.19 286 ALA A CA 1
ATOM 2047 C C . ALA A 1 286 ? 1.769 3.527 5.769 1.00 95.19 286 ALA A C 1
ATOM 2049 O O . ALA A 1 286 ? 0.928 3.395 6.660 1.00 95.19 286 ALA A O 1
ATOM 2050 N N . VAL A 1 287 ? 1.996 2.598 4.843 1.00 97.00 287 VAL A N 1
ATOM 2051 C CA . VAL A 1 287 ? 1.342 1.290 4.769 1.00 97.00 287 VAL A CA 1
ATOM 2052 C C . VAL A 1 287 ? 2.428 0.216 4.702 1.00 97.00 287 VAL A C 1
ATOM 2054 O O . VAL A 1 287 ? 3.376 0.333 3.926 1.00 97.00 287 VAL A O 1
ATOM 2057 N N . SER A 1 288 ? 2.332 -0.845 5.502 1.00 94.69 288 SER A N 1
ATOM 2058 C CA . SER A 1 288 ? 3.262 -1.978 5.403 1.00 94.69 288 SER A CA 1
ATOM 2059 C C . SER A 1 288 ? 2.572 -3.319 5.583 1.00 94.69 288 SER A C 1
ATOM 2061 O O . SER A 1 288 ? 1.887 -3.547 6.577 1.00 94.69 288 SER A O 1
ATOM 2063 N N . LEU A 1 289 ? 2.793 -4.213 4.625 1.00 93.88 289 LEU A N 1
ATOM 2064 C CA . LEU A 1 289 ? 2.311 -5.588 4.620 1.00 93.88 289 LEU A CA 1
ATOM 2065 C C . LEU A 1 289 ? 3.539 -6.489 4.789 1.00 93.88 289 LEU A C 1
ATOM 2067 O O . LEU A 1 289 ? 4.265 -6.716 3.826 1.00 93.88 289 LEU A O 1
ATOM 2071 N N . THR A 1 290 ? 3.806 -6.949 6.013 1.00 88.62 290 THR A N 1
ATOM 2072 C CA . THR A 1 290 ? 4.946 -7.832 6.338 1.00 88.62 290 THR A CA 1
ATOM 2073 C C . THR A 1 290 ? 4.571 -9.308 6.391 1.00 88.62 290 THR A C 1
ATOM 2075 O O . THR A 1 290 ? 5.446 -10.162 6.520 1.00 88.62 290 THR A O 1
ATOM 2078 N N . ASN A 1 291 ? 3.274 -9.618 6.340 1.00 83.19 291 ASN A N 1
ATOM 2079 C CA . ASN A 1 291 ? 2.786 -10.893 5.840 1.00 83.19 291 ASN A CA 1
ATOM 2080 C C . ASN A 1 291 ? 1.302 -10.786 5.451 1.00 83.19 291 ASN A C 1
ATOM 2082 O O . ASN A 1 291 ? 0.577 -9.945 5.981 1.00 83.19 291 ASN A O 1
ATOM 2086 N N . THR A 1 292 ? 0.852 -11.642 4.536 1.00 82.25 292 THR A N 1
ATOM 2087 C CA . THR A 1 292 ? -0.540 -11.713 4.069 1.00 82.25 292 THR A CA 1
ATOM 2088 C C . THR A 1 292 ? -1.075 -13.131 4.227 1.00 82.25 292 THR A C 1
ATOM 2090 O O . THR A 1 292 ? -0.312 -14.095 4.266 1.00 82.25 292 THR A O 1
ATOM 2093 N N . SER A 1 293 ? -2.388 -13.275 4.337 1.00 80.31 293 SER A N 1
ATOM 2094 C CA . SER A 1 293 ? -3.094 -14.557 4.317 1.00 80.31 293 SER A CA 1
ATOM 2095 C C . SER A 1 293 ? -4.023 -14.634 3.103 1.00 80.31 293 SER A C 1
ATOM 2097 O O . SER A 1 293 ? -4.246 -13.627 2.432 1.00 80.31 293 SER A O 1
ATOM 2099 N N . GLY A 1 294 ? -4.510 -15.841 2.794 1.00 71.94 294 GLY A N 1
ATOM 2100 C CA . GLY A 1 294 ? -5.180 -16.169 1.529 1.00 71.94 294 GLY A CA 1
ATOM 2101 C C . GLY A 1 294 ? -6.270 -15.185 1.085 1.00 71.94 294 GLY A C 1
ATOM 2102 O O . GLY A 1 294 ? -7.002 -14.640 1.900 1.00 71.94 294 GLY A O 1
ATOM 2103 N N . GLY A 1 295 ? -6.386 -14.984 -0.228 1.00 84.19 295 GLY A N 1
ATOM 2104 C CA . GLY A 1 295 ? -7.332 -14.041 -0.826 1.00 84.19 295 GLY A CA 1
ATOM 2105 C C . GLY A 1 295 ? -6.641 -13.004 -1.712 1.00 84.19 295 GLY A C 1
ATOM 2106 O O . GLY A 1 295 ? -5.573 -13.259 -2.283 1.00 84.19 295 GLY A O 1
ATOM 2107 N N . THR A 1 296 ? -7.272 -11.837 -1.844 1.00 93.12 296 THR A N 1
ATOM 2108 C CA . THR A 1 296 ? -6.770 -10.710 -2.650 1.00 93.12 296 THR A CA 1
ATOM 2109 C C . THR A 1 296 ? -6.560 -9.488 -1.767 1.00 93.12 296 THR A C 1
ATOM 2111 O O . THR A 1 296 ? -7.429 -9.144 -0.969 1.00 93.12 296 THR A O 1
ATOM 2114 N N . VAL A 1 297 ? -5.428 -8.808 -1.928 1.00 95.38 297 VAL A N 1
ATOM 2115 C CA . VAL A 1 297 ? -5.076 -7.612 -1.161 1.00 95.38 297 VAL A CA 1
ATOM 2116 C C . VAL A 1 297 ? -4.801 -6.460 -2.120 1.00 95.38 297 VAL A C 1
ATOM 2118 O O . VAL A 1 297 ? -3.888 -6.531 -2.941 1.00 95.38 297 VAL A O 1
ATOM 2121 N N . ASN A 1 298 ? -5.586 -5.391 -2.007 1.00 96.94 298 ASN A N 1
ATOM 2122 C CA . ASN A 1 298 ? -5.448 -4.174 -2.803 1.00 96.94 298 ASN A CA 1
ATOM 2123 C C . ASN A 1 298 ? -4.925 -3.063 -1.890 1.00 96.94 298 ASN A C 1
ATOM 2125 O O . ASN A 1 298 ? -5.678 -2.556 -1.061 1.00 96.94 298 ASN A O 1
ATOM 2129 N N . ALA A 1 299 ? -3.648 -2.703 -2.006 1.00 97.50 299 ALA A N 1
ATOM 2130 C CA . ALA A 1 299 ? -3.010 -1.710 -1.149 1.00 97.50 299 ALA A CA 1
ATOM 2131 C C . ALA A 1 299 ? -2.715 -0.416 -1.915 1.00 97.50 299 ALA A C 1
ATOM 2133 O O . ALA A 1 299 ? -1.938 -0.396 -2.870 1.00 97.50 299 ALA A O 1
ATOM 2134 N N . TYR A 1 300 ? -3.317 0.670 -1.444 1.00 98.06 300 TYR A N 1
ATOM 2135 C CA . TYR A 1 300 ? -3.153 2.028 -1.937 1.00 98.06 300 TYR A CA 1
ATOM 2136 C C . TYR A 1 300 ? -2.436 2.844 -0.863 1.00 98.06 300 TYR A C 1
ATOM 2138 O O . TYR A 1 300 ? -2.914 2.961 0.266 1.00 98.06 300 TYR A O 1
ATOM 2146 N N . ALA A 1 301 ? -1.276 3.406 -1.196 1.00 95.88 301 ALA A N 1
ATOM 2147 C CA . ALA A 1 301 ? -0.516 4.243 -0.271 1.00 95.88 301 ALA A CA 1
ATOM 2148 C C . ALA A 1 301 ? -1.232 5.583 0.003 1.00 95.88 301 ALA A C 1
ATOM 2150 O O . ALA A 1 301 ? -1.121 6.141 1.095 1.00 95.88 301 ALA A O 1
ATOM 2151 N N . GLY A 1 302 ? -1.992 6.088 -0.978 1.00 95.62 302 GLY A N 1
ATOM 2152 C CA . GLY A 1 302 ? -2.933 7.197 -0.809 1.00 95.62 302 GLY A CA 1
ATOM 2153 C C . GLY A 1 302 ? -4.272 6.744 -0.215 1.00 95.62 302 GLY A C 1
ATOM 2154 O O . GLY A 1 302 ? -4.389 5.679 0.384 1.00 95.62 302 GLY A O 1
ATOM 2155 N N . GLY A 1 303 ? -5.309 7.568 -0.355 1.00 96.44 303 GLY A N 1
ATOM 2156 C CA . GLY A 1 303 ? -6.683 7.181 -0.014 1.00 96.44 303 GLY A CA 1
ATOM 2157 C C . GLY A 1 303 ? -7.355 6.331 -1.099 1.00 96.44 303 GLY A C 1
ATOM 2158 O O . GLY A 1 303 ? -6.759 5.999 -2.124 1.00 96.44 303 GLY A O 1
ATOM 2159 N N . ASN A 1 304 ? -8.646 6.061 -0.925 1.00 97.31 304 ASN A N 1
ATOM 2160 C CA . ASN A 1 304 ? -9.512 5.789 -2.071 1.00 97.31 304 ASN A CA 1
ATOM 2161 C C . ASN A 1 304 ? -9.660 7.092 -2.887 1.00 97.31 304 ASN A C 1
ATOM 2163 O O . ASN A 1 304 ? -9.280 7.130 -4.060 1.00 97.31 304 ASN A O 1
ATOM 2167 N N . ALA A 1 305 ? -10.052 8.179 -2.212 1.00 96.00 305 ALA A N 1
ATOM 2168 C CA . ALA A 1 305 ? -10.061 9.548 -2.727 1.00 96.00 305 ALA A CA 1
ATOM 2169 C C . ALA A 1 305 ? -9.538 10.580 -1.698 1.00 96.00 305 ALA A C 1
ATOM 2171 O O . ALA A 1 305 ? -9.308 10.257 -0.529 1.00 96.00 305 ALA A O 1
ATOM 2172 N N . GLY A 1 306 ? -9.320 11.827 -2.139 1.00 94.31 306 GLY A N 1
ATOM 2173 C CA . GLY A 1 306 ? -8.865 12.955 -1.305 1.00 94.31 306 GLY A CA 1
ATOM 2174 C C . GLY A 1 306 ? -7.455 13.454 -1.650 1.00 94.31 306 GLY A C 1
ATOM 2175 O O . GLY A 1 306 ? -7.067 13.493 -2.819 1.00 94.31 306 GLY A O 1
ATOM 2176 N N . SER A 1 307 ? -6.673 13.867 -0.651 1.00 95.62 307 SER A N 1
ATOM 2177 C CA . SER A 1 307 ? -5.286 14.318 -0.854 1.00 95.62 307 SER A CA 1
ATOM 2178 C C . SER A 1 307 ? -4.330 13.914 0.276 1.00 95.62 307 SER A C 1
ATOM 2180 O O . SER A 1 307 ? -4.733 13.684 1.418 1.00 95.62 307 SER A O 1
ATOM 2182 N N . VAL A 1 308 ? -3.043 13.806 -0.064 1.00 96.94 308 VAL A N 1
ATOM 2183 C CA . VAL A 1 308 ? -1.927 13.649 0.882 1.00 96.94 308 VAL A CA 1
ATOM 2184 C C . VAL A 1 308 ? -0.952 14.793 0.619 1.00 96.94 308 VAL A C 1
ATOM 2186 O O . VAL A 1 308 ? -0.439 14.924 -0.494 1.00 96.94 308 VAL A O 1
ATOM 2189 N N . SER A 1 309 ? -0.721 15.641 1.620 1.00 94.88 309 SER A N 1
ATOM 2190 C CA . SER A 1 309 ? 0.161 16.805 1.488 1.00 94.88 309 SER A CA 1
ATOM 2191 C C 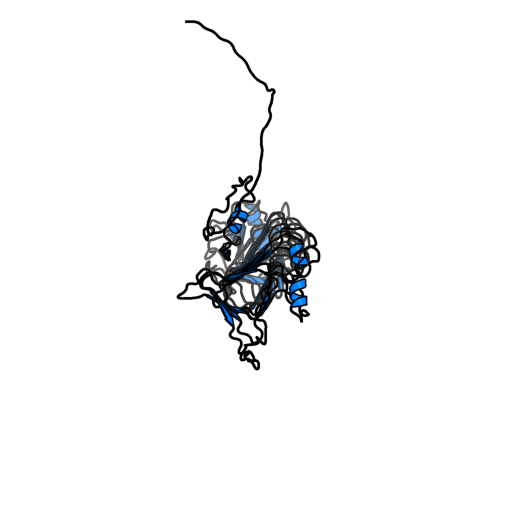. SER A 1 309 ? 1.642 16.480 1.719 1.00 94.88 309 SER A C 1
ATOM 2193 O O . SER A 1 309 ? 2.509 17.192 1.211 1.00 94.88 309 SER A O 1
ATOM 2195 N N . GLY A 1 310 ? 1.939 15.397 2.444 1.00 90.12 310 GLY A N 1
ATOM 2196 C CA . GLY A 1 310 ? 3.273 14.806 2.547 1.00 90.12 310 GLY A CA 1
ATOM 2197 C C . GLY A 1 310 ? 3.533 13.727 1.490 1.00 90.12 310 GLY A C 1
ATOM 2198 O O . GLY A 1 310 ? 3.020 13.785 0.371 1.00 90.12 310 GLY A O 1
ATOM 2199 N N . ASN A 1 311 ? 4.338 12.733 1.867 1.00 90.81 311 ASN A N 1
ATOM 2200 C CA . ASN A 1 311 ? 4.679 11.588 1.022 1.00 90.81 311 ASN A CA 1
ATOM 2201 C C . ASN A 1 311 ? 3.705 10.418 1.238 1.00 90.81 311 ASN A C 1
ATOM 2203 O O . ASN A 1 311 ? 3.119 10.283 2.315 1.00 90.81 311 ASN A O 1
ATOM 2207 N N . THR A 1 312 ? 3.607 9.523 0.260 1.00 95.00 312 THR A N 1
ATOM 2208 C CA . THR A 1 312 ? 2.948 8.218 0.410 1.00 95.00 312 THR A CA 1
ATOM 2209 C C . THR A 1 312 ? 3.975 7.088 0.408 1.00 95.00 312 THR A C 1
ATOM 2211 O O . THR A 1 312 ? 4.884 7.081 -0.418 1.00 95.00 312 THR A O 1
ATOM 2214 N N . ASN A 1 313 ? 3.843 6.130 1.332 1.00 93.75 313 ASN A N 1
ATOM 2215 C CA . ASN A 1 313 ? 4.778 5.007 1.478 1.00 93.75 313 ASN A CA 1
ATOM 2216 C C . ASN A 1 313 ? 4.009 3.679 1.567 1.00 93.75 313 ASN A C 1
ATOM 2218 O O . ASN A 1 313 ? 3.097 3.556 2.389 1.00 93.75 313 ASN A O 1
ATOM 2222 N N . LEU A 1 314 ? 4.384 2.689 0.754 1.00 95.06 314 LEU A N 1
ATOM 2223 C CA . LEU A 1 314 ? 3.823 1.335 0.760 1.00 95.06 314 LEU A CA 1
ATOM 2224 C C . LEU A 1 314 ? 4.941 0.289 0.690 1.00 95.06 314 LEU A C 1
ATOM 2226 O O . LEU A 1 314 ? 5.567 0.113 -0.348 1.00 95.06 314 LEU A O 1
ATOM 2230 N N . THR A 1 315 ? 5.153 -0.448 1.777 1.00 93.19 315 THR A N 1
ATOM 2231 C CA . THR A 1 315 ? 6.126 -1.550 1.839 1.00 93.19 315 THR A CA 1
ATOM 2232 C C . THR A 1 315 ? 5.412 -2.902 1.784 1.00 93.19 315 THR A C 1
ATOM 2234 O O . THR A 1 315 ? 4.448 -3.126 2.519 1.00 93.19 315 THR A O 1
ATOM 2237 N N . TYR A 1 316 ? 5.904 -3.830 0.966 1.00 92.88 316 TYR A N 1
ATOM 2238 C CA . TYR A 1 316 ? 5.408 -5.203 0.875 1.00 92.88 316 TYR A CA 1
ATOM 2239 C C . TYR A 1 316 ? 6.542 -6.215 1.047 1.00 92.88 316 TYR A C 1
ATOM 2241 O O . TYR A 1 316 ? 7.560 -6.171 0.356 1.00 92.88 316 TYR A O 1
ATOM 2249 N N . ASN A 1 317 ? 6.341 -7.153 1.963 1.00 90.06 317 ASN A N 1
ATOM 2250 C CA . ASN A 1 317 ? 7.177 -8.323 2.169 1.00 90.06 317 ASN A CA 1
ATOM 2251 C C . ASN A 1 317 ? 6.253 -9.476 2.582 1.00 90.06 317 ASN A C 1
ATOM 2253 O O . ASN A 1 317 ? 5.680 -9.430 3.668 1.00 90.06 317 ASN A O 1
ATOM 2257 N N . SER A 1 318 ? 6.039 -10.482 1.733 1.00 87.69 318 SER A N 1
ATOM 2258 C CA . SER A 1 318 ? 5.216 -11.639 2.117 1.00 87.69 318 SER A CA 1
ATOM 2259 C C . SER A 1 318 ? 5.587 -12.899 1.345 1.00 87.69 318 SER A C 1
ATOM 2261 O O . SER A 1 318 ? 5.807 -12.881 0.134 1.00 87.69 318 SER A O 1
ATOM 2263 N N . SER A 1 319 ? 5.614 -14.015 2.071 1.00 81.19 319 SER A N 1
ATOM 2264 C CA . SER A 1 319 ? 5.972 -15.337 1.557 1.00 81.19 319 SER A CA 1
ATOM 2265 C C . SER A 1 319 ? 4.783 -16.174 1.065 1.00 81.19 319 SER A C 1
ATOM 2267 O O . SER A 1 319 ? 4.950 -17.339 0.710 1.00 81.19 319 SER A O 1
ATOM 2269 N N . ASN A 1 320 ? 3.566 -15.627 1.117 1.00 81.94 320 ASN A N 1
ATOM 2270 C CA . ASN A 1 320 ? 2.334 -16.410 1.039 1.00 81.94 320 ASN A CA 1
ATOM 2271 C C . ASN A 1 320 ? 1.603 -16.218 -0.294 1.00 81.94 320 ASN A C 1
ATOM 2273 O O . ASN A 1 320 ? 1.636 -15.148 -0.895 1.00 81.94 320 ASN A O 1
ATOM 2277 N N . ALA A 1 321 ? 0.918 -17.270 -0.749 1.00 74.38 321 ALA A N 1
ATOM 2278 C CA . ALA A 1 321 ? 0.212 -17.278 -2.026 1.00 74.38 321 ALA A CA 1
ATOM 2279 C C . ALA A 1 321 ? -1.090 -16.455 -1.964 1.00 74.38 321 ALA A C 1
ATOM 2281 O O . ALA A 1 321 ? -2.149 -16.960 -1.587 1.00 74.38 321 ALA A O 1
ATOM 2282 N N . THR A 1 322 ? -1.005 -15.187 -2.358 1.00 83.62 322 THR A N 1
ATOM 2283 C CA . THR A 1 322 ? -2.136 -14.253 -2.491 1.00 83.62 322 THR A CA 1
ATOM 2284 C C . THR A 1 322 ? -2.116 -13.576 -3.866 1.00 83.62 322 THR A C 1
ATOM 2286 O O . THR A 1 322 ? -1.192 -13.777 -4.659 1.00 83.62 322 THR A O 1
ATOM 2289 N N . THR A 1 323 ? -3.144 -12.784 -4.185 1.00 92.88 323 THR A N 1
ATOM 2290 C CA . THR A 1 323 ? -3.023 -11.751 -5.230 1.00 92.88 323 THR A CA 1
ATOM 2291 C C . THR A 1 323 ? -2.815 -10.399 -4.559 1.00 92.88 323 THR A C 1
ATOM 2293 O O . THR A 1 323 ? -3.729 -9.896 -3.910 1.00 92.88 323 THR A O 1
ATOM 2296 N N . ALA A 1 324 ? -1.632 -9.813 -4.722 1.00 95.25 324 ALA A N 1
ATOM 2297 C CA . ALA A 1 324 ? -1.288 -8.489 -4.220 1.00 95.25 324 ALA A CA 1
ATOM 2298 C C . ALA A 1 324 ? -1.336 -7.457 -5.358 1.00 95.25 324 ALA A C 1
ATOM 2300 O O . ALA A 1 324 ? -0.642 -7.594 -6.366 1.00 95.25 324 ALA A O 1
ATOM 2301 N N . ASN A 1 325 ? -2.142 -6.410 -5.184 1.00 96.50 325 ASN A N 1
ATOM 2302 C CA . ASN A 1 325 ? -2.230 -5.265 -6.085 1.00 96.50 325 ASN A CA 1
ATOM 2303 C C . ASN A 1 325 ? -1.748 -4.023 -5.325 1.00 96.50 325 ASN A C 1
ATOM 2305 O O . ASN A 1 325 ? -2.410 -3.582 -4.385 1.00 96.50 325 ASN A O 1
ATOM 2309 N N . LEU A 1 326 ? -0.575 -3.502 -5.683 1.00 97.12 326 LEU A N 1
ATOM 2310 C CA . LEU A 1 326 ? 0.151 -2.490 -4.911 1.00 97.12 326 LEU A CA 1
ATOM 2311 C C . LEU A 1 326 ? 0.286 -1.179 -5.696 1.00 97.12 326 LEU A C 1
ATOM 2313 O O . LEU A 1 326 ? 0.792 -1.163 -6.821 1.00 97.12 326 LEU A O 1
ATOM 2317 N N . TYR A 1 327 ? -0.136 -0.075 -5.080 1.00 97.19 327 TYR A N 1
ATOM 2318 C CA . TYR A 1 327 ? -0.232 1.228 -5.730 1.00 97.19 327 TYR A CA 1
ATOM 2319 C C . TYR A 1 327 ? 0.260 2.365 -4.830 1.00 97.19 327 TYR A C 1
ATOM 2321 O O . TYR A 1 327 ? -0.266 2.588 -3.739 1.00 97.19 327 TYR A O 1
ATOM 2329 N N . GLY A 1 328 ? 1.198 3.173 -5.321 1.00 94.06 328 GLY A N 1
ATOM 2330 C CA . GLY A 1 328 ? 1.771 4.296 -4.563 1.00 94.06 328 GLY A CA 1
ATOM 2331 C C . GLY A 1 328 ? 0.880 5.539 -4.397 1.00 94.06 328 GLY A C 1
ATOM 2332 O O . GLY A 1 328 ? 1.323 6.540 -3.830 1.00 94.06 328 GLY A O 1
ATOM 2333 N N . ALA A 1 329 ? -0.368 5.514 -4.874 1.00 92.75 329 ALA A N 1
ATOM 2334 C CA . ALA A 1 329 ? -1.267 6.673 -4.895 1.00 92.75 329 ALA A CA 1
ATOM 2335 C C . ALA A 1 329 ? -2.727 6.284 -4.568 1.00 92.75 329 ALA A C 1
ATOM 2337 O O . ALA A 1 329 ? -2.953 5.388 -3.758 1.00 92.75 329 ALA A O 1
ATOM 2338 N N . PHE A 1 330 ? -3.703 6.988 -5.150 1.00 94.88 330 PHE A N 1
ATOM 2339 C CA . PHE A 1 330 ? -5.139 6.875 -4.858 1.00 94.88 330 PHE A CA 1
ATOM 2340 C C . PHE A 1 330 ? -5.884 5.922 -5.797 1.00 94.88 330 PHE A C 1
ATOM 2342 O O . PHE A 1 330 ? -5.618 5.916 -6.995 1.00 94.88 330 PHE A O 1
ATOM 2349 N N . ALA A 1 331 ? -6.869 5.181 -5.284 1.00 95.19 331 ALA A N 1
ATOM 2350 C CA . ALA A 1 331 ? -7.620 4.212 -6.087 1.00 95.19 331 ALA A CA 1
ATOM 2351 C C . ALA A 1 331 ? -8.551 4.848 -7.137 1.00 95.19 331 ALA A C 1
ATOM 2353 O O . ALA A 1 331 ? -8.564 4.415 -8.293 1.00 95.19 331 ALA A O 1
ATOM 2354 N N . THR A 1 332 ? -9.328 5.866 -6.748 1.00 93.62 332 THR A N 1
ATOM 2355 C CA . THR A 1 332 ? -10.346 6.487 -7.615 1.00 93.62 332 THR A CA 1
ATOM 2356 C C . THR A 1 332 ? -10.039 7.940 -7.953 1.00 93.62 332 THR A C 1
ATOM 2358 O O . THR A 1 332 ? -10.013 8.274 -9.135 1.00 93.62 332 THR A O 1
ATOM 2361 N N . SER A 1 333 ? -9.789 8.814 -6.973 1.00 89.94 333 SER A N 1
ATOM 2362 C CA . SER A 1 333 ? -9.525 10.233 -7.261 1.00 89.94 333 SER A CA 1
ATOM 2363 C C . SER A 1 333 ? -8.781 10.965 -6.140 1.00 89.94 333 SER A C 1
ATOM 2365 O O . SER A 1 333 ? -9.353 11.389 -5.137 1.00 89.94 333 SER A O 1
ATOM 2367 N N . GLY A 1 334 ? -7.481 11.196 -6.326 1.00 90.75 334 GLY A N 1
ATOM 2368 C CA . GLY A 1 334 ? -6.734 12.020 -5.380 1.00 90.75 334 GLY A CA 1
ATOM 2369 C C . GLY A 1 334 ? -5.309 12.361 -5.782 1.00 90.75 334 GLY A C 1
ATOM 2370 O O . GLY A 1 334 ? -4.748 11.783 -6.717 1.00 90.75 334 GLY A O 1
ATOM 2371 N N . THR A 1 335 ? -4.740 13.315 -5.045 1.00 92.12 335 THR A N 1
ATOM 2372 C CA . THR A 1 335 ? -3.422 13.905 -5.319 1.00 92.12 335 THR A CA 1
ATOM 2373 C C . THR A 1 335 ? -2.492 13.770 -4.118 1.00 92.12 335 THR A C 1
ATOM 2375 O O . THR A 1 335 ? -2.813 14.223 -3.018 1.00 92.12 335 THR A O 1
ATOM 2378 N N . VAL A 1 336 ? -1.312 13.198 -4.350 1.00 93.25 336 VAL A N 1
ATOM 2379 C CA . VAL A 1 336 ? -0.143 13.284 -3.467 1.00 93.25 336 VAL A CA 1
ATOM 2380 C C . VAL A 1 336 ? 0.678 14.497 -3.907 1.00 93.25 336 VAL A C 1
ATOM 2382 O O . VAL A 1 336 ? 1.072 14.573 -5.074 1.00 93.25 336 VAL A O 1
ATOM 2385 N N . THR A 1 337 ? 0.917 15.468 -3.020 1.00 91.81 337 THR A N 1
ATOM 2386 C CA . THR A 1 337 ? 1.753 16.639 -3.365 1.00 91.81 337 THR A CA 1
ATOM 2387 C C . THR A 1 337 ? 3.234 16.432 -3.068 1.00 91.81 337 THR A C 1
ATOM 2389 O O . THR A 1 337 ? 4.062 17.086 -3.696 1.00 91.81 337 THR A O 1
ATOM 2392 N N . GLY A 1 338 ? 3.572 15.527 -2.145 1.00 88.94 338 GLY A N 1
ATOM 2393 C CA . GLY A 1 338 ? 4.931 15.021 -1.969 1.00 88.94 338 GLY A CA 1
ATOM 2394 C C . GLY A 1 338 ? 5.270 13.888 -2.943 1.00 88.94 338 GLY A C 1
ATOM 2395 O O . GLY A 1 338 ? 4.678 13.756 -4.018 1.00 88.94 338 GLY A O 1
ATOM 2396 N N . ASN A 1 339 ? 6.239 13.068 -2.546 1.00 89.62 339 ASN A N 1
ATOM 2397 C CA . ASN A 1 339 ? 6.712 11.913 -3.305 1.00 89.62 339 ASN A CA 1
ATOM 2398 C C . ASN A 1 339 ? 5.881 10.656 -3.001 1.00 89.62 339 ASN A C 1
ATOM 2400 O O . ASN A 1 339 ? 5.282 10.538 -1.931 1.00 89.62 339 ASN A O 1
ATOM 2404 N N . SER A 1 340 ? 5.929 9.688 -3.912 1.00 92.19 340 SER A N 1
ATOM 2405 C CA . SER A 1 340 ? 5.424 8.332 -3.702 1.00 92.19 340 SER A CA 1
ATOM 2406 C C . SER A 1 340 ? 6.563 7.312 -3.635 1.00 92.19 340 SER A C 1
ATOM 2408 O O . SER A 1 340 ? 7.544 7.423 -4.380 1.00 92.19 340 SER A O 1
ATOM 2410 N N . PHE A 1 341 ? 6.416 6.326 -2.749 1.00 92.31 341 PHE A N 1
ATOM 2411 C CA . PHE A 1 341 ? 7.345 5.222 -2.521 1.00 92.31 341 PHE A CA 1
ATOM 2412 C C . PHE A 1 341 ? 6.578 3.894 -2.427 1.00 92.31 341 PHE A C 1
ATOM 2414 O O . PHE A 1 341 ? 5.656 3.757 -1.615 1.00 92.31 341 PHE A O 1
ATOM 2421 N N . VAL A 1 342 ? 6.959 2.916 -3.251 1.00 94.00 342 VAL A N 1
ATOM 2422 C CA . VAL A 1 342 ? 6.421 1.548 -3.237 1.00 94.00 342 VAL A CA 1
ATOM 2423 C C . VAL A 1 342 ? 7.580 0.558 -3.242 1.00 94.00 342 VAL A C 1
ATOM 2425 O O . VAL A 1 342 ? 8.281 0.450 -4.242 1.00 94.00 342 VAL A O 1
ATOM 2428 N N . ASP A 1 343 ? 7.757 -0.181 -2.148 1.00 90.25 343 ASP A N 1
ATOM 2429 C CA . ASP A 1 343 ? 8.920 -1.044 -1.921 1.00 90.25 343 ASP A CA 1
ATOM 2430 C C . ASP A 1 343 ? 8.503 -2.504 -1.712 1.00 90.25 343 ASP A C 1
ATOM 2432 O O . ASP A 1 343 ? 8.000 -2.884 -0.650 1.00 90.25 343 ASP A O 1
ATOM 2436 N N . VAL A 1 344 ? 8.748 -3.351 -2.711 1.00 92.00 344 VAL A N 1
ATOM 2437 C CA . VAL A 1 344 ? 8.638 -4.810 -2.593 1.00 92.00 344 VAL A CA 1
ATOM 2438 C C . VAL A 1 344 ? 9.991 -5.357 -2.134 1.00 92.00 344 VAL A C 1
ATOM 2440 O O . VAL A 1 344 ? 10.938 -5.473 -2.913 1.00 92.00 344 VAL A O 1
ATOM 2443 N N . LEU A 1 345 ? 10.086 -5.6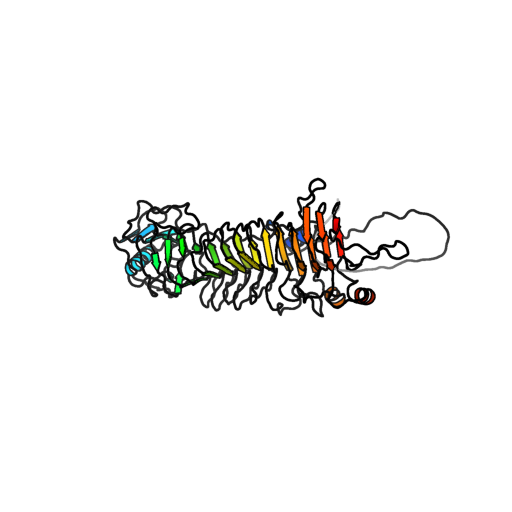84 -0.845 1.00 88.00 345 LEU A N 1
ATOM 2444 C CA . LEU A 1 345 ? 11.300 -6.212 -0.204 1.00 88.00 345 LEU A CA 1
ATOM 2445 C C . LEU A 1 345 ? 11.435 -7.737 -0.346 1.00 88.00 345 LEU A C 1
ATOM 2447 O O . LEU A 1 345 ? 12.518 -8.286 -0.143 1.00 88.00 345 LEU A O 1
ATOM 2451 N N . GLY A 1 346 ? 10.333 -8.413 -0.676 1.00 84.38 346 GLY A N 1
ATOM 2452 C CA . GLY A 1 346 ? 10.282 -9.843 -0.955 1.00 84.38 346 GLY A CA 1
ATOM 2453 C C . GLY A 1 346 ? 8.870 -10.302 -1.316 1.00 84.38 346 GLY A C 1
ATOM 2454 O O . GLY A 1 346 ? 7.892 -9.938 -0.661 1.00 84.38 346 GLY A O 1
ATOM 2455 N N . ALA A 1 347 ? 8.761 -11.120 -2.358 1.00 86.69 347 ALA A N 1
ATOM 2456 C CA . ALA A 1 347 ? 7.545 -11.853 -2.700 1.00 86.69 347 ALA A CA 1
ATOM 2457 C C . ALA A 1 347 ? 7.962 -13.249 -3.168 1.00 86.69 347 ALA A C 1
ATOM 2459 O O . ALA A 1 347 ? 8.788 -13.352 -4.077 1.00 86.69 347 ALA A O 1
ATOM 2460 N N . THR A 1 348 ? 7.451 -14.305 -2.522 1.00 85.69 348 THR A N 1
ATOM 2461 C CA . THR A 1 348 ? 7.898 -15.693 -2.782 1.00 85.69 348 THR A CA 1
ATOM 2462 C C . THR A 1 348 ? 6.817 -16.616 -3.355 1.00 85.69 348 THR A C 1
ATOM 2464 O O . THR A 1 348 ? 7.090 -17.790 -3.599 1.00 85.69 348 THR A O 1
ATOM 2467 N N . ALA A 1 349 ? 5.587 -16.125 -3.540 1.00 86.50 349 ALA A N 1
ATOM 2468 C CA . ALA A 1 349 ? 4.449 -16.889 -4.050 1.00 86.50 349 ALA A CA 1
ATOM 2469 C C . ALA A 1 349 ? 3.322 -15.973 -4.571 1.00 86.50 349 ALA A C 1
ATOM 2471 O O . ALA A 1 349 ? 3.229 -14.803 -4.202 1.00 86.50 349 ALA A O 1
ATOM 2472 N N . GLY A 1 350 ? 2.405 -16.538 -5.364 1.00 90.56 350 GLY A N 1
ATOM 2473 C CA . GLY A 1 350 ? 1.155 -15.880 -5.763 1.00 90.56 350 GLY A CA 1
ATOM 2474 C C . GLY A 1 350 ? 1.278 -14.979 -6.997 1.00 90.56 350 GLY A C 1
ATOM 2475 O O . GLY A 1 350 ? 2.101 -15.227 -7.883 1.00 90.56 350 GLY A O 1
ATOM 2476 N N . LYS A 1 351 ? 0.432 -13.944 -7.073 1.00 93.81 351 LYS A N 1
ATOM 2477 C CA . LYS A 1 351 ? 0.444 -12.931 -8.139 1.00 93.81 351 LYS A CA 1
ATOM 2478 C C . LYS A 1 351 ? 0.688 -11.541 -7.556 1.00 93.81 351 LYS A C 1
ATOM 2480 O O . LYS A 1 351 ? 0.039 -11.155 -6.589 1.00 93.81 351 LYS A O 1
ATOM 2485 N N . LEU A 1 352 ? 1.561 -10.774 -8.201 1.00 95.62 352 LEU A N 1
ATOM 2486 C CA . LEU A 1 352 ? 1.873 -9.392 -7.855 1.00 95.62 352 LEU A CA 1
ATOM 2487 C C . LEU A 1 352 ? 1.614 -8.477 -9.060 1.00 95.62 352 LEU A C 1
ATOM 2489 O O . LEU A 1 352 ? 2.226 -8.641 -10.112 1.00 95.62 352 LEU A O 1
ATOM 2493 N N . ASN A 1 353 ? 0.743 -7.485 -8.897 1.00 95.75 353 ASN A N 1
ATOM 2494 C CA . ASN A 1 353 ? 0.664 -6.330 -9.790 1.00 95.75 353 ASN A CA 1
ATOM 2495 C C . ASN A 1 353 ? 1.134 -5.111 -8.987 1.00 95.75 353 ASN A C 1
ATOM 2497 O O . ASN A 1 353 ? 0.622 -4.872 -7.892 1.00 95.75 353 ASN A O 1
ATOM 2501 N N . VAL A 1 354 ? 2.110 -4.352 -9.487 1.00 95.12 354 VAL A N 1
ATOM 2502 C CA . VAL A 1 354 ? 2.716 -3.252 -8.722 1.00 95.12 354 VAL A CA 1
ATOM 2503 C C . VAL A 1 354 ? 3.055 -2.059 -9.606 1.00 95.12 354 VAL A C 1
ATOM 2505 O O . VAL A 1 354 ? 3.613 -2.208 -10.691 1.00 95.12 354 VAL A O 1
ATOM 2508 N N . THR A 1 355 ? 2.708 -0.865 -9.123 1.00 95.06 355 THR A N 1
ATOM 2509 C CA . THR A 1 355 ? 2.985 0.413 -9.790 1.00 95.06 355 THR A CA 1
ATOM 2510 C C . THR A 1 355 ? 3.256 1.512 -8.761 1.00 95.06 355 THR A C 1
ATOM 2512 O O . THR A 1 355 ? 2.623 1.555 -7.701 1.00 95.06 355 THR A O 1
ATOM 2515 N N . GLY A 1 356 ? 4.155 2.448 -9.070 1.00 92.00 356 GLY A N 1
ATOM 2516 C CA . GLY A 1 356 ? 4.439 3.586 -8.185 1.00 92.00 356 GLY A CA 1
ATOM 2517 C C . GLY A 1 356 ? 3.300 4.613 -8.129 1.00 92.00 356 GLY A C 1
ATOM 2518 O O . GLY A 1 356 ? 3.281 5.486 -7.270 1.00 92.00 356 GLY A O 1
ATOM 2519 N N . THR A 1 357 ? 2.298 4.519 -9.005 1.00 92.12 357 THR A N 1
ATOM 2520 C CA . THR A 1 357 ? 1.082 5.350 -8.986 1.00 92.12 357 THR A CA 1
ATOM 2521 C C . THR A 1 357 ? -0.078 4.562 -9.586 1.00 92.12 357 THR A C 1
ATOM 2523 O O . THR A 1 357 ? 0.094 3.873 -10.583 1.00 92.12 357 THR A O 1
ATOM 2526 N N . ALA A 1 358 ? -1.260 4.639 -8.973 1.00 90.62 358 ALA A N 1
ATOM 2527 C CA . ALA A 1 358 ? -2.467 3.976 -9.469 1.00 90.62 358 ALA A CA 1
ATOM 2528 C C . ALA A 1 358 ? -2.983 4.589 -10.788 1.00 90.62 358 ALA A C 1
ATOM 2530 O O . ALA A 1 358 ? -2.828 5.794 -10.974 1.00 90.62 358 ALA A O 1
ATOM 2531 N N . PRO A 1 359 ? -3.725 3.831 -11.623 1.00 89.81 359 PRO A N 1
ATOM 2532 C CA . PRO A 1 359 ? -4.315 4.305 -12.884 1.00 89.81 359 PRO A CA 1
ATOM 2533 C C . PRO A 1 359 ? -5.042 5.658 -12.842 1.00 89.81 359 PRO A C 1
ATOM 2535 O O . PRO A 1 359 ? -4.987 6.398 -13.825 1.00 89.81 359 PRO A O 1
ATOM 2538 N N . ASN A 1 360 ? -5.689 5.991 -11.717 1.00 87.69 360 ASN A N 1
ATOM 2539 C CA . ASN A 1 360 ? -6.431 7.243 -11.505 1.00 87.69 360 ASN A CA 1
ATOM 2540 C C . ASN A 1 360 ? -5.767 8.194 -10.482 1.00 87.69 360 ASN A C 1
ATOM 2542 O O . ASN A 1 360 ? -6.283 9.280 -10.201 1.00 87.69 360 ASN A O 1
ATOM 2546 N N . GLY A 1 361 ? -4.658 7.771 -9.871 1.00 84.75 361 GLY A N 1
ATOM 2547 C CA . GLY A 1 361 ? -3.945 8.537 -8.854 1.00 84.75 361 GLY A CA 1
ATOM 2548 C C . GLY A 1 361 ? -3.059 9.616 -9.473 1.00 84.75 361 GLY A C 1
ATOM 2549 O O . GLY A 1 361 ? -2.600 9.484 -10.603 1.00 84.75 361 GLY A O 1
ATOM 2550 N N . LYS A 1 362 ? -2.798 10.692 -8.725 1.00 90.69 362 LYS A N 1
ATOM 2551 C CA . LYS A 1 362 ? -1.910 11.781 -9.156 1.00 90.69 362 LYS A CA 1
ATOM 2552 C C . LYS A 1 362 ? -0.802 11.994 -8.130 1.00 90.69 362 LYS A C 1
ATOM 2554 O O . LYS A 1 362 ? -1.086 12.075 -6.936 1.00 90.69 362 LYS A O 1
ATOM 2559 N N . VAL A 1 363 ? 0.442 12.115 -8.590 1.00 91.06 363 VAL A N 1
ATOM 2560 C CA . VAL A 1 363 ? 1.617 12.402 -7.749 1.00 91.06 363 VAL A CA 1
ATOM 2561 C C . VAL A 1 363 ? 2.396 13.560 -8.370 1.00 91.06 363 VAL A C 1
ATOM 2563 O O . VAL A 1 363 ? 2.828 13.471 -9.521 1.00 91.06 363 VAL A O 1
ATOM 2566 N N . ALA A 1 364 ? 2.534 14.657 -7.620 1.00 89.62 364 ALA A N 1
ATOM 2567 C CA . ALA A 1 364 ? 3.224 15.868 -8.074 1.00 89.62 364 ALA A CA 1
ATOM 2568 C C . ALA A 1 364 ? 4.739 15.836 -7.800 1.00 89.62 364 ALA A C 1
ATOM 2570 O O . ALA A 1 364 ? 5.510 16.383 -8.589 1.00 89.62 364 ALA A O 1
ATOM 2571 N N . GLY A 1 365 ? 5.162 15.197 -6.702 1.00 87.12 365 GLY A N 1
ATOM 2572 C CA . GLY A 1 365 ? 6.565 14.882 -6.430 1.00 87.12 365 GLY A CA 1
ATOM 2573 C C . GLY A 1 365 ? 7.047 13.637 -7.180 1.00 87.12 365 GLY A C 1
ATOM 2574 O O . GLY A 1 365 ? 6.359 13.104 -8.049 1.00 87.12 365 GLY A O 1
ATOM 2575 N N . ASN A 1 366 ? 8.246 13.165 -6.846 1.00 89.81 366 ASN A N 1
ATOM 2576 C CA . ASN A 1 366 ? 8.858 12.002 -7.491 1.00 89.81 366 ASN A CA 1
ATOM 2577 C C . ASN A 1 366 ? 8.072 10.714 -7.208 1.00 89.81 366 ASN A C 1
ATOM 2579 O O . ASN A 1 366 ? 7.527 10.534 -6.117 1.00 89.81 366 ASN A O 1
ATOM 2583 N N . VAL A 1 367 ? 8.084 9.795 -8.169 1.00 92.44 367 VAL A N 1
ATOM 2584 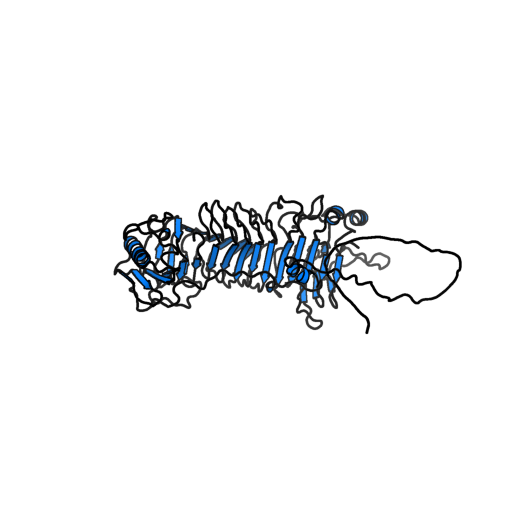C CA . VAL A 1 367 ? 7.469 8.467 -8.057 1.00 92.44 367 VAL A CA 1
ATOM 2585 C C . VAL A 1 367 ? 8.585 7.432 -7.986 1.00 92.44 367 VAL A C 1
ATOM 2587 O O . VAL A 1 367 ? 9.466 7.438 -8.838 1.00 92.44 367 VAL A O 1
ATOM 2590 N N . ASN A 1 368 ? 8.586 6.566 -6.973 1.00 92.62 368 ASN A N 1
ATOM 2591 C CA . ASN A 1 368 ? 9.677 5.622 -6.735 1.00 92.62 368 ASN A CA 1
ATOM 2592 C C . ASN A 1 368 ? 9.114 4.221 -6.490 1.00 92.62 368 ASN A C 1
ATOM 2594 O O . ASN A 1 368 ? 8.258 4.034 -5.623 1.00 92.62 368 ASN A O 1
ATOM 2598 N N . LEU A 1 369 ? 9.609 3.250 -7.254 1.00 94.19 369 LEU A N 1
ATOM 2599 C CA . LEU A 1 369 ? 9.180 1.860 -7.218 1.00 94.19 369 LEU A CA 1
ATOM 2600 C C . LEU A 1 369 ? 10.398 0.933 -7.090 1.00 94.19 369 LEU A C 1
ATOM 2602 O O . LEU A 1 369 ? 11.194 0.812 -8.021 1.00 94.19 369 LEU A O 1
ATOM 2606 N N . GLY A 1 370 ? 10.528 0.274 -5.940 1.00 92.00 370 GLY A N 1
ATOM 2607 C CA . GLY A 1 370 ? 11.522 -0.759 -5.664 1.00 92.00 370 GLY A CA 1
ATOM 2608 C C . GLY A 1 370 ? 10.923 -2.169 -5.720 1.00 92.00 370 GLY A C 1
ATOM 2609 O O . GLY A 1 370 ? 9.870 -2.430 -5.138 1.00 92.00 370 GLY A O 1
ATOM 2610 N N . LEU A 1 371 ? 11.607 -3.108 -6.378 1.00 92.56 371 LEU A N 1
ATOM 2611 C CA . LEU A 1 371 ? 11.334 -4.544 -6.290 1.00 92.56 371 LEU A CA 1
ATOM 2612 C C . LEU A 1 371 ? 12.622 -5.317 -6.011 1.00 92.56 371 LEU A C 1
ATOM 2614 O O . LEU A 1 371 ? 13.628 -5.146 -6.696 1.00 92.56 371 LEU A O 1
ATOM 2618 N N . SER A 1 372 ? 12.590 -6.223 -5.041 1.00 90.12 372 SER A N 1
ATOM 2619 C CA . SER A 1 372 ? 13.743 -7.034 -4.658 1.00 90.12 372 SER A CA 1
ATOM 2620 C C . SER A 1 372 ? 13.341 -8.405 -4.121 1.00 90.12 372 SER A C 1
ATOM 2622 O O . SER A 1 372 ? 12.212 -8.603 -3.673 1.00 90.12 372 SER A O 1
ATOM 2624 N N . ASN A 1 373 ? 14.283 -9.351 -4.181 1.00 89.06 373 ASN A N 1
ATOM 2625 C CA . ASN A 1 373 ? 14.144 -10.710 -3.645 1.00 89.06 373 ASN A CA 1
ATOM 2626 C C . ASN A 1 373 ? 12.893 -11.467 -4.153 1.00 89.06 373 ASN A C 1
ATOM 2628 O O . ASN A 1 373 ? 12.281 -12.247 -3.419 1.00 89.06 373 ASN A O 1
ATOM 2632 N N . LEU A 1 374 ? 12.496 -11.231 -5.409 1.00 91.75 374 LEU A N 1
ATOM 2633 C CA . LEU A 1 374 ? 11.373 -11.925 -6.040 1.00 91.75 374 LEU A CA 1
ATOM 2634 C C . LEU A 1 374 ? 11.715 -13.397 -6.317 1.00 91.75 374 LEU A C 1
ATOM 2636 O O . LEU A 1 374 ? 12.751 -13.720 -6.896 1.00 91.75 374 LEU A O 1
ATOM 2640 N N . SER A 1 375 ? 10.803 -14.294 -5.954 1.00 90.88 375 SER A N 1
ATOM 2641 C CA . SER A 1 375 ? 10.842 -15.730 -6.262 1.00 90.88 375 SER A CA 1
ATOM 2642 C C . SER A 1 375 ? 9.411 -16.277 -6.333 1.00 90.88 375 SER A C 1
ATOM 2644 O O . SER A 1 375 ? 8.499 -15.636 -5.824 1.00 90.88 375 SER A O 1
ATOM 2646 N N . GLY A 1 376 ? 9.165 -17.405 -7.013 1.00 87.69 376 GLY A N 1
ATOM 2647 C CA . GLY A 1 376 ? 7.877 -18.143 -6.993 1.00 87.69 376 GLY A CA 1
ATOM 2648 C C . GLY A 1 376 ? 6.581 -17.389 -7.371 1.00 87.69 376 GLY A C 1
ATOM 2649 O O . GLY A 1 376 ? 5.500 -17.971 -7.343 1.00 87.69 376 GLY A O 1
ATOM 2650 N N . THR A 1 377 ? 6.672 -16.106 -7.712 1.00 92.06 377 THR A N 1
ATOM 2651 C CA . THR A 1 377 ? 5.564 -15.155 -7.863 1.00 92.06 377 THR A CA 1
ATOM 2652 C C . THR A 1 377 ? 5.392 -14.828 -9.339 1.00 92.06 377 THR A C 1
ATOM 2654 O O . THR A 1 377 ? 6.385 -14.641 -10.041 1.00 92.06 377 THR A O 1
ATOM 2657 N N . THR A 1 378 ? 4.156 -14.696 -9.817 1.00 94.62 378 THR A N 1
ATOM 2658 C CA . THR A 1 378 ? 3.878 -14.135 -11.150 1.00 94.62 378 THR A CA 1
ATOM 2659 C C . THR A 1 378 ? 3.742 -12.619 -11.042 1.00 94.62 378 THR A C 1
ATOM 2661 O O . THR A 1 378 ? 2.790 -12.142 -10.423 1.00 94.62 378 THR A O 1
ATOM 2664 N N . VAL A 1 379 ? 4.666 -11.860 -11.635 1.00 96.81 379 VAL A N 1
ATOM 2665 C CA . VAL A 1 379 ? 4.600 -10.389 -11.660 1.00 96.81 379 VAL A CA 1
ATOM 2666 C C . VAL A 1 379 ? 3.988 -9.912 -12.982 1.00 96.81 379 VAL A C 1
ATOM 2668 O O . VAL A 1 379 ? 4.413 -10.349 -14.052 1.00 96.81 379 VAL A O 1
ATOM 2671 N N . GLY A 1 380 ? 2.960 -9.060 -12.905 1.00 96.12 380 GLY A N 1
ATOM 2672 C CA . GLY A 1 380 ? 2.353 -8.382 -14.060 1.00 96.12 380 GLY A CA 1
ATOM 2673 C C . GLY A 1 380 ? 3.226 -7.247 -14.611 1.00 96.12 380 GLY A C 1
ATOM 2674 O O . GLY A 1 380 ? 4.302 -6.986 -14.080 1.00 96.12 380 GLY A O 1
ATOM 2675 N N . THR A 1 381 ? 2.768 -6.556 -15.659 1.00 95.75 381 THR A N 1
ATOM 2676 C CA . THR A 1 381 ? 3.493 -5.409 -16.236 1.00 95.75 381 THR A CA 1
ATOM 2677 C C . THR A 1 381 ? 3.767 -4.345 -15.173 1.00 95.75 381 THR A C 1
ATOM 2679 O O . THR A 1 381 ? 2.859 -3.930 -14.446 1.00 95.75 381 THR A O 1
ATOM 2682 N N . ILE A 1 382 ? 5.022 -3.911 -15.083 1.00 96.75 382 ILE A N 1
ATOM 2683 C CA . ILE A 1 382 ? 5.474 -2.889 -14.144 1.00 96.75 382 ILE A CA 1
ATOM 2684 C C . ILE A 1 382 ? 5.391 -1.521 -14.818 1.00 96.75 382 ILE A C 1
ATOM 2686 O O . ILE A 1 382 ? 5.903 -1.327 -15.920 1.00 96.75 382 ILE A O 1
ATOM 2690 N N . TYR A 1 383 ? 4.811 -0.560 -14.100 1.00 96.19 383 TYR A N 1
ATOM 2691 C CA . TYR A 1 383 ? 4.831 0.854 -14.462 1.00 96.19 383 TYR A CA 1
ATOM 2692 C C . TYR A 1 383 ? 5.373 1.671 -13.289 1.00 96.19 383 TYR A C 1
ATOM 2694 O O . TYR A 1 383 ? 4.815 1.613 -12.187 1.00 96.19 383 TYR A O 1
ATOM 2702 N N . GLY A 1 384 ? 6.433 2.447 -13.521 1.00 94.62 384 GLY A N 1
ATOM 2703 C CA . GLY A 1 384 ? 6.952 3.402 -12.538 1.00 94.62 384 GLY A CA 1
ATOM 2704 C C . GLY A 1 384 ? 5.866 4.389 -12.112 1.00 94.62 384 GLY A C 1
ATOM 2705 O O . GLY A 1 384 ? 5.415 4.352 -10.971 1.00 94.62 384 GLY A O 1
ATOM 2706 N N . ASP A 1 385 ? 5.358 5.188 -13.050 1.00 94.19 385 ASP A N 1
ATOM 2707 C CA . ASP A 1 385 ? 4.101 5.925 -12.895 1.00 94.19 385 ASP A CA 1
ATOM 2708 C C . ASP A 1 385 ? 2.974 5.217 -13.666 1.00 94.19 385 ASP A C 1
ATOM 2710 O O . ASP A 1 385 ? 2.889 5.289 -14.892 1.00 94.19 385 ASP A O 1
ATOM 2714 N N . GLY A 1 386 ? 2.107 4.509 -12.939 1.00 94.12 386 GLY A N 1
ATOM 2715 C CA . GLY A 1 386 ? 0.980 3.770 -13.509 1.00 94.12 386 GLY A CA 1
ATOM 2716 C C . GLY A 1 386 ? -0.248 4.616 -13.865 1.00 94.12 386 GLY A C 1
ATOM 2717 O O . GLY A 1 386 ? -1.249 4.037 -14.298 1.00 94.12 386 GLY A O 1
ATOM 2718 N N . ALA A 1 387 ? -0.215 5.946 -13.703 1.00 91.81 387 ALA A N 1
ATOM 2719 C CA . ALA A 1 387 ? -1.326 6.817 -14.082 1.00 91.81 387 ALA A CA 1
ATOM 2720 C C . ALA A 1 387 ? -1.662 6.702 -15.582 1.00 91.81 387 ALA A C 1
ATOM 2722 O O . ALA A 1 387 ? -0.782 6.668 -16.436 1.00 91.81 387 ALA A O 1
ATOM 2723 N N . THR A 1 388 ? -2.954 6.687 -15.912 1.00 89.88 388 THR A N 1
ATOM 2724 C CA . THR A 1 388 ? -3.447 6.599 -17.306 1.00 89.88 388 THR A CA 1
ATOM 2725 C C . THR A 1 388 ? -3.396 7.927 -18.064 1.00 89.88 388 THR A C 1
ATOM 2727 O O . THR A 1 388 ? -3.535 7.961 -19.284 1.00 89.88 388 THR A O 1
ATOM 2730 N N . THR A 1 389 ? -3.194 9.037 -17.353 1.00 87.31 389 THR A N 1
ATOM 2731 C CA . THR A 1 389 ? -3.073 10.382 -17.924 1.00 87.31 389 THR A CA 1
ATOM 2732 C C . THR A 1 389 ? -1.862 11.080 -17.332 1.00 87.31 389 THR A C 1
ATOM 2734 O O . THR A 1 389 ? -1.723 11.107 -16.107 1.00 87.31 389 THR A O 1
ATOM 2737 N N . ALA A 1 390 ? -1.052 11.720 -18.176 1.00 83.00 390 ALA A N 1
ATOM 2738 C CA . ALA A 1 390 ? 0.068 12.539 -17.726 1.00 83.00 390 ALA A CA 1
ATOM 2739 C C . ALA A 1 390 ? -0.368 13.611 -16.697 1.00 83.00 390 ALA A C 1
ATOM 2741 O O . ALA A 1 390 ? -1.456 14.187 -16.832 1.00 83.00 390 ALA A O 1
ATOM 2742 N N . PRO A 1 391 ? 0.475 13.953 -15.704 1.00 75.19 391 PRO A N 1
ATOM 2743 C CA . PRO A 1 391 ? 0.218 15.088 -14.824 1.00 75.19 391 PRO A CA 1
ATOM 2744 C C . PRO A 1 391 ? 0.085 16.391 -15.623 1.00 75.19 391 PRO A C 1
ATOM 2746 O O . PRO A 1 391 ? 0.969 16.761 -16.391 1.00 75.19 391 PRO A O 1
ATOM 2749 N N . THR A 1 392 ? -0.998 17.139 -15.403 1.00 64.88 392 THR A N 1
ATOM 2750 C CA . THR A 1 392 ? -1.288 18.387 -16.138 1.00 64.88 392 THR A CA 1
ATOM 2751 C C . THR A 1 392 ? -0.344 19.548 -15.793 1.00 64.88 392 THR A C 1
ATOM 2753 O O . THR A 1 392 ? -0.403 20.605 -16.416 1.00 64.88 392 THR A O 1
ATOM 2756 N N . THR A 1 393 ? 0.528 19.379 -14.797 1.00 55.78 393 THR A N 1
ATOM 2757 C CA . THR A 1 393 ? 1.588 20.325 -14.428 1.00 55.78 393 THR A CA 1
ATOM 2758 C C . THR A 1 393 ? 2.821 20.125 -15.308 1.00 55.78 393 THR A C 1
ATOM 2760 O O . THR A 1 393 ? 3.812 19.512 -14.893 1.00 55.78 393 THR A O 1
ATOM 2763 N N . ALA A 1 394 ? 2.761 20.666 -16.526 1.00 41.81 394 ALA A N 1
ATOM 2764 C CA . ALA A 1 394 ? 3.929 20.803 -17.390 1.00 41.81 394 ALA A CA 1
ATOM 2765 C C . ALA A 1 394 ? 5.080 21.530 -16.657 1.00 41.81 394 ALA A C 1
ATOM 2767 O O . ALA A 1 394 ? 4.843 22.400 -15.817 1.00 41.81 394 ALA A O 1
ATOM 2768 N N . ASN A 1 395 ? 6.324 21.190 -17.009 1.00 49.38 395 ASN A N 1
ATOM 2769 C CA . ASN A 1 395 ? 7.574 21.725 -16.440 1.00 49.38 395 ASN A CA 1
ATOM 2770 C C . ASN A 1 395 ? 7.929 21.280 -15.002 1.00 49.38 395 ASN A C 1
ATOM 2772 O O . ASN A 1 395 ? 8.747 21.929 -14.347 1.00 49.38 395 ASN A O 1
ATOM 2776 N N . THR A 1 396 ? 7.394 20.162 -14.502 1.00 58.16 396 THR A N 1
ATOM 2777 C CA . THR A 1 396 ? 7.943 19.543 -13.281 1.00 58.16 396 THR A CA 1
ATOM 2778 C C . THR A 1 396 ? 9.246 18.792 -13.590 1.00 58.16 396 THR A C 1
ATOM 2780 O O . THR A 1 396 ? 9.302 17.968 -14.500 1.00 58.16 396 THR A O 1
ATOM 2783 N N . LYS A 1 397 ? 10.306 19.030 -12.799 1.00 68.62 397 LYS A N 1
ATOM 2784 C CA . LYS A 1 397 ? 11.545 18.216 -12.796 1.00 68.62 397 LYS A CA 1
ATOM 2785 C C . LYS A 1 397 ? 11.336 16.893 -12.043 1.00 68.62 397 LYS A C 1
ATOM 2787 O O . LYS A 1 397 ? 12.119 16.532 -11.166 1.00 68.62 397 LYS A O 1
ATOM 2792 N N . ARG A 1 398 ? 10.211 16.235 -12.311 1.00 84.19 398 ARG A N 1
ATOM 2793 C CA . ARG A 1 398 ? 9.766 15.035 -11.609 1.00 84.19 398 ARG A CA 1
ATOM 2794 C C . ARG A 1 398 ? 10.577 13.841 -12.097 1.00 84.19 398 ARG A C 1
ATOM 2796 O O . ARG A 1 398 ? 10.710 13.652 -13.306 1.00 84.19 398 ARG A O 1
ATOM 2803 N N . LEU A 1 399 ? 11.102 13.056 -11.163 1.00 88.62 399 LEU A N 1
ATOM 2804 C CA . LEU A 1 399 ? 11.776 11.794 -11.453 1.00 88.62 399 LEU A CA 1
ATOM 2805 C C . LEU A 1 399 ? 10.826 10.620 -11.204 1.00 88.62 399 LEU A C 1
ATOM 2807 O O . LEU A 1 399 ? 10.155 10.568 -10.169 1.00 88.62 399 LEU A O 1
ATOM 2811 N N . ILE A 1 400 ? 10.804 9.683 -12.147 1.00 93.56 400 ILE A N 1
ATOM 2812 C CA . ILE A 1 400 ? 10.186 8.369 -12.006 1.00 93.56 400 ILE A CA 1
ATOM 2813 C C . ILE A 1 400 ? 11.310 7.335 -11.871 1.00 93.56 400 ILE A C 1
ATOM 2815 O O . ILE A 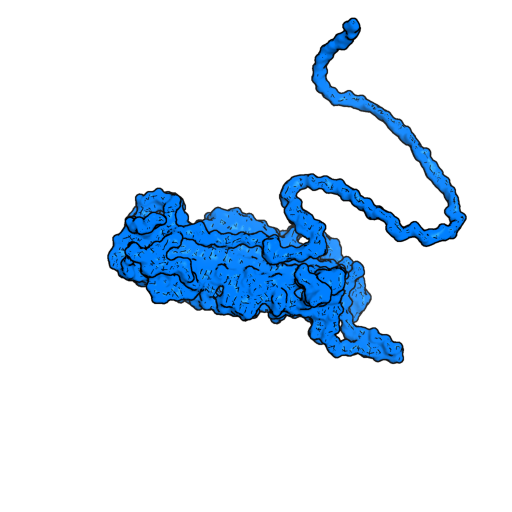1 400 ? 12.063 7.108 -12.817 1.00 93.56 400 ILE A O 1
ATOM 2819 N N . THR A 1 401 ? 11.435 6.722 -10.698 1.00 94.06 401 THR A N 1
ATOM 2820 C CA . THR A 1 401 ? 12.482 5.744 -10.372 1.00 94.06 401 THR A CA 1
ATOM 2821 C C . THR A 1 401 ? 11.905 4.329 -10.381 1.00 94.06 401 THR A C 1
ATOM 2823 O O . THR A 1 401 ? 10.949 4.064 -9.651 1.00 94.06 401 THR A O 1
ATOM 2826 N N . VAL A 1 402 ? 12.502 3.406 -11.142 1.00 95.75 402 VAL A N 1
ATOM 2827 C CA . VAL A 1 402 ? 12.158 1.969 -11.126 1.00 95.75 402 VAL A CA 1
ATOM 2828 C C . VAL A 1 402 ? 13.414 1.145 -10.845 1.00 95.75 402 VAL A C 1
ATOM 2830 O O . VAL A 1 402 ? 14.263 0.983 -11.718 1.00 95.75 402 VAL A O 1
ATOM 2833 N N . SER A 1 403 ? 13.539 0.605 -9.633 1.00 92.88 403 SER A N 1
ATOM 2834 C CA . SER A 1 403 ? 14.688 -0.207 -9.214 1.00 92.88 403 SER A CA 1
ATOM 2835 C C . SER A 1 403 ? 14.285 -1.663 -9.000 1.00 92.88 403 SER A C 1
ATOM 2837 O O . SER A 1 403 ? 13.532 -1.976 -8.082 1.00 92.88 403 SER A O 1
ATOM 2839 N N . VAL A 1 404 ? 14.830 -2.572 -9.809 1.00 93.69 404 VAL A N 1
ATOM 2840 C CA . VAL A 1 404 ? 14.622 -4.022 -9.715 1.00 93.69 404 VAL A CA 1
ATOM 2841 C C . VAL A 1 404 ? 15.939 -4.701 -9.353 1.00 93.69 404 VAL A C 1
ATOM 2843 O O . VAL A 1 404 ? 16.904 -4.646 -10.108 1.00 93.69 404 VAL A O 1
ATOM 2846 N N . ASN A 1 405 ? 15.973 -5.377 -8.206 1.00 91.69 405 ASN A N 1
ATOM 2847 C CA . ASN A 1 405 ? 17.110 -6.163 -7.732 1.00 91.69 405 ASN A CA 1
ATOM 2848 C C . ASN A 1 405 ? 16.660 -7.576 -7.331 1.00 91.69 405 ASN A C 1
ATOM 2850 O O . ASN A 1 405 ? 16.551 -7.907 -6.149 1.00 91.69 405 ASN A O 1
ATOM 2854 N N . SER A 1 406 ? 16.358 -8.397 -8.338 1.00 91.00 406 SER A N 1
ATOM 2855 C CA . SER A 1 406 ? 15.958 -9.802 -8.182 1.00 91.00 406 SER A CA 1
ATOM 2856 C C . SER A 1 406 ? 16.773 -10.689 -9.134 1.00 91.00 406 SER A C 1
ATOM 2858 O O . SER A 1 406 ? 16.230 -11.213 -10.111 1.00 91.00 406 SER A O 1
ATOM 2860 N N . PRO A 1 407 ? 18.092 -10.841 -8.901 1.00 87.50 407 PRO A N 1
ATOM 2861 C CA . PRO A 1 407 ? 18.945 -11.682 -9.737 1.00 87.50 407 PRO A CA 1
ATOM 2862 C C . PRO A 1 407 ? 18.419 -13.124 -9.765 1.00 87.50 407 PRO A C 1
ATOM 2864 O O . PRO A 1 407 ? 18.027 -13.672 -8.737 1.00 87.50 407 PRO A O 1
ATOM 2867 N N . GLY A 1 408 ? 18.386 -13.735 -10.951 1.00 89.88 408 GLY A N 1
ATOM 2868 C CA . GLY A 1 408 ? 17.794 -15.064 -11.160 1.00 89.88 408 GLY A CA 1
ATOM 2869 C C . GLY A 1 408 ? 16.279 -15.073 -11.413 1.00 89.88 408 GLY A C 1
ATOM 2870 O O . GLY A 1 408 ? 15.769 -16.072 -11.919 1.00 89.88 408 GLY A O 1
ATOM 2871 N N . TYR A 1 409 ? 15.550 -13.986 -11.127 1.00 94.81 409 TYR A N 1
ATOM 2872 C CA . TYR A 1 409 ? 14.116 -13.902 -11.422 1.00 94.81 409 TYR A CA 1
ATOM 2873 C C . TYR A 1 409 ? 13.859 -13.635 -12.915 1.00 94.81 409 TYR A C 1
ATOM 2875 O O . TYR A 1 409 ? 14.558 -12.840 -13.548 1.00 94.81 409 TYR A O 1
ATOM 2883 N N . ASN A 1 410 ? 12.835 -14.290 -13.467 1.00 95.56 410 ASN A N 1
ATOM 2884 C CA . ASN A 1 410 ? 12.430 -14.178 -14.867 1.00 95.56 410 ASN A CA 1
ATOM 2885 C C . ASN A 1 410 ? 11.034 -13.553 -14.938 1.00 95.56 410 ASN A C 1
ATOM 2887 O O . ASN A 1 410 ? 10.053 -14.182 -14.540 1.00 95.56 410 ASN A O 1
ATOM 2891 N N . PHE A 1 411 ? 10.948 -12.322 -15.440 1.00 95.75 411 PHE A N 1
ATOM 2892 C CA . PHE A 1 411 ? 9.677 -11.663 -15.714 1.00 95.75 411 PHE A CA 1
ATOM 2893 C C . PHE A 1 411 ? 9.052 -12.223 -16.997 1.00 95.75 411 PHE A C 1
ATOM 2895 O O . PHE A 1 411 ? 9.746 -12.531 -17.964 1.00 95.75 411 PHE A O 1
ATOM 2902 N N . THR A 1 412 ? 7.724 -12.320 -17.005 1.00 94.44 412 THR A N 1
ATOM 2903 C CA . THR A 1 412 ? 6.911 -12.701 -18.175 1.00 94.44 412 THR A CA 1
ATOM 2904 C C . THR A 1 412 ? 6.102 -11.532 -18.742 1.00 94.44 412 THR A C 1
ATOM 2906 O O . THR A 1 412 ? 5.364 -11.717 -19.703 1.00 94.44 412 THR A O 1
ATOM 2909 N N . ASN A 1 413 ? 6.246 -10.344 -18.148 1.00 95.06 413 ASN A N 1
ATOM 2910 C CA . ASN A 1 413 ? 5.618 -9.086 -18.541 1.00 95.06 413 ASN A CA 1
ATOM 2911 C C . ASN A 1 413 ? 6.653 -7.955 -18.427 1.00 95.06 413 ASN A C 1
ATOM 2913 O O . ASN A 1 413 ? 7.704 -8.123 -17.801 1.00 95.06 413 ASN A O 1
ATOM 2917 N N . ASP A 1 414 ? 6.335 -6.810 -19.014 1.00 94.44 414 ASP A N 1
ATOM 2918 C CA . ASP A 1 414 ? 7.302 -5.750 -19.310 1.00 94.44 414 ASP A CA 1
ATOM 2919 C C . ASP A 1 414 ? 7.533 -4.783 -18.146 1.00 94.44 414 ASP A C 1
ATOM 2921 O O . ASP A 1 414 ? 6.762 -4.734 -17.182 1.00 94.44 414 ASP A O 1
ATOM 2925 N N . ILE A 1 415 ? 8.608 -3.998 -18.241 1.00 96.81 415 ILE A N 1
ATOM 2926 C CA . ILE A 1 415 ? 8.978 -2.992 -17.244 1.00 96.81 415 ILE A CA 1
ATOM 2927 C C . ILE A 1 415 ? 9.095 -1.636 -17.936 1.00 96.81 415 ILE A C 1
ATOM 2929 O O . ILE A 1 415 ? 10.040 -1.382 -18.680 1.00 96.81 415 ILE A O 1
ATOM 2933 N N . ASN A 1 416 ? 8.141 -0.752 -17.662 1.00 96.31 416 ASN A N 1
ATOM 2934 C CA . ASN A 1 416 ? 8.031 0.557 -18.295 1.00 96.31 416 ASN A CA 1
ATOM 2935 C C . ASN A 1 416 ? 8.160 1.673 -17.246 1.00 96.31 416 ASN A C 1
ATOM 2937 O O . ASN A 1 416 ? 7.718 1.529 -16.099 1.00 96.31 416 ASN A O 1
ATOM 2941 N N . ALA A 1 417 ? 8.737 2.813 -17.623 1.00 94.94 417 ALA A N 1
ATOM 2942 C CA . ALA A 1 417 ? 8.784 3.983 -16.753 1.00 94.94 417 ALA A CA 1
ATOM 2943 C C . ALA A 1 417 ? 7.376 4.531 -16.461 1.00 94.94 417 ALA A C 1
ATOM 2945 O O . ALA A 1 417 ? 7.104 4.927 -15.328 1.00 94.94 417 ALA A O 1
ATOM 2946 N N . SER A 1 418 ? 6.462 4.517 -17.433 1.00 94.12 418 SER A N 1
ATOM 2947 C CA . SER A 1 418 ? 5.106 5.057 -17.274 1.00 94.12 418 SER A CA 1
ATOM 2948 C C . SER A 1 418 ? 4.033 4.265 -18.026 1.00 94.12 418 SER A C 1
ATOM 2950 O O . SER A 1 418 ? 4.314 3.515 -18.953 1.00 94.12 418 SER A O 1
ATOM 2952 N N . ASN A 1 419 ? 2.775 4.447 -17.622 1.00 93.81 419 ASN A N 1
ATOM 2953 C CA . ASN A 1 419 ? 1.570 3.937 -18.298 1.00 93.81 419 ASN A CA 1
ATOM 2954 C C . ASN A 1 419 ? 0.931 4.993 -19.237 1.00 93.81 419 ASN A C 1
ATOM 2956 O O . ASN A 1 419 ? -0.194 4.851 -19.707 1.00 93.81 419 ASN A O 1
ATOM 2960 N N . TYR A 1 420 ? 1.650 6.089 -19.486 1.00 91.06 420 TYR A N 1
ATOM 2961 C CA . TYR A 1 420 ? 1.279 7.184 -20.379 1.00 91.06 420 TYR A CA 1
ATOM 2962 C C . TYR A 1 420 ? 2.546 7.689 -21.087 1.00 91.06 420 TYR A C 1
ATOM 2964 O O . TYR A 1 420 ? 3.623 7.673 -20.485 1.00 91.06 420 TYR A O 1
ATOM 2972 N N . ASN A 1 421 ? 2.438 8.162 -22.331 1.00 89.88 421 ASN A N 1
ATOM 2973 C CA . ASN A 1 421 ? 3.595 8.638 -23.100 1.00 89.88 421 ASN A CA 1
ATOM 2974 C C . ASN A 1 421 ? 4.368 9.749 -22.363 1.00 89.88 421 ASN A C 1
ATOM 2976 O O . ASN A 1 421 ? 3.791 10.789 -22.031 1.00 89.88 421 ASN A O 1
ATOM 2980 N N . LEU A 1 422 ? 5.676 9.569 -22.154 1.00 88.50 422 LEU A N 1
ATOM 2981 C CA . LEU A 1 422 ? 6.556 10.635 -21.677 1.00 88.50 422 LEU A CA 1
ATOM 2982 C C . LEU A 1 422 ? 6.906 11.624 -22.790 1.00 88.50 422 LEU A C 1
ATOM 2984 O O . LEU A 1 422 ? 7.144 12.790 -22.475 1.00 88.50 422 LEU A O 1
ATOM 2988 N N . ALA A 1 423 ? 6.943 11.208 -24.061 1.00 85.94 423 ALA A N 1
ATOM 2989 C CA . ALA A 1 423 ? 7.241 12.118 -25.159 1.00 85.94 423 ALA A CA 1
ATOM 2990 C C . ALA A 1 423 ? 6.107 13.128 -25.398 1.00 85.94 423 ALA A C 1
ATOM 2992 O O . ALA A 1 423 ? 4.926 12.786 -25.470 1.00 85.94 423 ALA A O 1
ATOM 2993 N N . SER A 1 424 ? 6.485 14.392 -25.592 1.00 83.50 424 SER A N 1
ATOM 2994 C CA . SER A 1 424 ? 5.592 15.451 -26.059 1.00 83.50 424 SER A CA 1
ATOM 2995 C C . SER A 1 424 ? 6.291 16.348 -27.079 1.00 83.50 424 SER A C 1
ATOM 2997 O O . SER A 1 424 ? 7.521 16.364 -27.182 1.00 83.50 424 SER A O 1
ATOM 2999 N N . ASN A 1 425 ? 5.510 17.178 -27.775 1.00 77.75 425 ASN A N 1
ATOM 3000 C CA . ASN A 1 425 ? 6.017 18.190 -28.711 1.00 77.75 425 ASN A CA 1
ATOM 3001 C C . ASN A 1 425 ? 6.932 19.249 -28.048 1.00 77.75 425 ASN A C 1
ATOM 3003 O O . ASN A 1 425 ? 7.559 20.029 -28.760 1.00 77.75 425 ASN A O 1
ATOM 3007 N N . SER A 1 426 ? 7.011 19.278 -26.710 1.00 76.75 426 SER A N 1
ATOM 3008 C CA . SER A 1 426 ? 7.801 20.225 -25.907 1.00 76.75 426 SER A CA 1
ATOM 3009 C C . SER A 1 426 ? 8.867 19.531 -25.036 1.00 76.75 426 SER A C 1
ATOM 3011 O O . SER A 1 426 ? 9.280 20.065 -24.005 1.00 76.75 426 SER A O 1
ATOM 3013 N N . GLY A 1 427 ? 9.294 18.322 -25.418 1.00 81.12 427 GLY A N 1
ATOM 3014 C CA . GLY A 1 427 ? 10.256 17.506 -24.669 1.00 81.12 427 GLY A CA 1
ATOM 3015 C C . GLY A 1 427 ? 9.603 16.390 -23.836 1.00 81.12 427 GLY A C 1
ATOM 3016 O O . GLY A 1 427 ? 8.397 16.150 -23.950 1.00 81.12 427 GLY A O 1
ATOM 3017 N N . LEU A 1 428 ? 10.374 15.720 -22.971 1.00 86.25 428 LEU A N 1
ATOM 3018 C CA . LEU A 1 428 ? 9.853 14.665 -22.088 1.00 86.25 428 LEU A CA 1
ATOM 3019 C C . LEU A 1 428 ? 9.094 15.255 -20.882 1.00 86.25 428 LEU A C 1
ATOM 3021 O O . LEU A 1 428 ? 9.563 16.199 -20.242 1.00 86.25 428 LEU A O 1
ATOM 3025 N N . LEU A 1 429 ? 7.931 14.694 -20.539 1.00 86.56 429 LEU A N 1
ATOM 3026 C CA . LEU A 1 429 ? 7.027 15.200 -19.488 1.00 86.56 429 LEU A CA 1
ATOM 3027 C C . LEU A 1 429 ? 7.522 14.959 -18.048 1.00 86.56 429 LEU A C 1
ATOM 3029 O O . LEU A 1 429 ? 7.022 15.564 -17.101 1.00 86.56 429 LEU A O 1
ATOM 3033 N N . SER A 1 430 ? 8.485 14.062 -17.860 1.00 88.12 430 SER A N 1
ATOM 3034 C CA . SER A 1 430 ? 9.198 13.780 -16.605 1.00 88.12 430 SER A CA 1
ATOM 3035 C C . SER A 1 430 ? 10.535 13.119 -16.964 1.00 88.12 430 SER A C 1
ATOM 3037 O O . SER A 1 430 ? 10.678 12.617 -18.079 1.00 88.12 430 SER A O 1
ATOM 3039 N N . SER A 1 431 ? 11.502 13.097 -16.045 1.00 89.81 431 SER A N 1
ATOM 3040 C CA . SER A 1 431 ? 12.662 12.207 -16.183 1.00 89.81 431 SER A CA 1
ATOM 3041 C C . SER A 1 431 ? 12.317 10.806 -15.680 1.00 89.81 431 SER A C 1
ATOM 3043 O O . SER A 1 431 ? 11.539 10.662 -14.734 1.00 89.81 431 SER A O 1
ATOM 3045 N N . SER A 1 432 ? 12.958 9.784 -16.240 1.00 92.12 432 SER A N 1
ATOM 3046 C CA . SER A 1 432 ? 12.943 8.415 -15.726 1.00 92.12 432 SER A CA 1
ATOM 3047 C C . SER A 1 432 ? 14.361 7.914 -15.427 1.00 92.12 432 SER A C 1
ATOM 3049 O O . SER A 1 432 ? 15.333 8.263 -16.103 1.00 92.12 432 SER A O 1
ATOM 3051 N N . LEU A 1 433 ? 14.479 7.105 -14.375 1.00 93.56 433 LEU A N 1
ATOM 3052 C CA . LEU A 1 433 ? 15.696 6.404 -13.974 1.00 93.56 433 LEU A CA 1
ATOM 3053 C C . LEU A 1 433 ? 15.326 4.953 -13.671 1.00 93.56 433 LEU A C 1
ATOM 3055 O O . LEU A 1 433 ? 14.534 4.691 -12.766 1.00 93.56 433 LEU A O 1
ATOM 3059 N N . MET A 1 434 ? 15.893 4.012 -14.418 1.00 95.56 434 MET A N 1
ATOM 3060 C CA . MET A 1 434 ? 15.573 2.593 -14.276 1.00 95.56 434 MET A CA 1
ATOM 3061 C C . MET A 1 434 ? 16.835 1.781 -14.025 1.00 95.56 434 MET A C 1
ATOM 3063 O O . MET A 1 434 ? 17.801 1.886 -14.773 1.00 95.56 434 MET A O 1
ATOM 3067 N N . ASN A 1 435 ? 16.809 0.960 -12.981 1.00 92.31 435 ASN A N 1
ATOM 3068 C CA . ASN A 1 435 ? 17.939 0.178 -12.498 1.00 92.31 435 ASN A CA 1
ATOM 3069 C C . ASN A 1 435 ? 17.534 -1.303 -12.473 1.00 92.31 435 ASN A C 1
ATOM 3071 O O . ASN A 1 435 ? 16.854 -1.724 -11.538 1.00 92.31 435 ASN A O 1
ATOM 3075 N N . ILE A 1 436 ? 17.891 -2.092 -13.491 1.00 94.75 436 ILE A N 1
ATOM 3076 C CA . ILE A 1 436 ? 17.318 -3.434 -13.701 1.00 94.75 436 ILE A CA 1
ATOM 3077 C C . ILE A 1 436 ? 18.374 -4.542 -13.570 1.00 94.75 436 ILE A C 1
ATOM 3079 O O . ILE A 1 436 ? 19.207 -4.751 -14.454 1.00 94.75 436 ILE A O 1
ATOM 3083 N N . ASN A 1 437 ? 18.278 -5.301 -12.476 1.00 92.81 437 ASN A N 1
ATOM 3084 C CA . ASN A 1 437 ? 19.015 -6.534 -12.205 1.00 92.81 437 ASN A CA 1
ATOM 3085 C C . ASN A 1 437 ? 18.027 -7.710 -12.046 1.00 92.81 437 ASN A C 1
ATOM 3087 O O . ASN A 1 437 ? 17.411 -7.892 -10.990 1.00 92.81 437 ASN A O 1
ATOM 3091 N N . ALA A 1 438 ? 17.876 -8.488 -13.117 1.00 93.31 438 ALA A N 1
ATOM 3092 C CA . ALA A 1 438 ? 17.018 -9.667 -13.242 1.00 93.31 438 ALA A CA 1
ATOM 3093 C C . ALA A 1 438 ? 17.641 -10.648 -14.257 1.00 93.31 438 ALA A C 1
ATOM 3095 O O . ALA A 1 438 ? 18.568 -10.269 -14.970 1.00 93.31 438 ALA A O 1
ATOM 3096 N N . ALA A 1 439 ? 17.149 -11.889 -14.343 1.00 93.31 439 ALA A N 1
ATOM 3097 C CA . ALA A 1 439 ? 17.642 -12.860 -15.329 1.00 93.31 439 ALA A CA 1
ATOM 3098 C C . ALA A 1 439 ? 16.983 -12.699 -16.709 1.00 93.31 439 ALA A C 1
ATOM 3100 O O . ALA A 1 439 ? 17.673 -12.782 -17.724 1.00 93.31 439 ALA A O 1
ATOM 3101 N N . THR A 1 440 ? 15.675 -12.425 -16.748 1.00 93.56 440 THR A N 1
ATOM 3102 C CA . THR A 1 440 ? 14.921 -12.170 -17.990 1.00 93.56 440 THR A CA 1
ATOM 3103 C C . THR A 1 440 ? 13.876 -11.080 -17.776 1.00 93.56 440 THR A C 1
ATOM 3105 O O . THR A 1 440 ? 13.176 -11.106 -16.762 1.00 93.56 440 THR A O 1
ATOM 3108 N N . VAL A 1 441 ? 13.743 -10.162 -18.736 1.00 93.69 441 VAL A N 1
ATOM 3109 C CA . VAL A 1 441 ? 12.650 -9.181 -18.857 1.00 93.69 441 VAL A CA 1
ATOM 3110 C C . VAL A 1 441 ? 12.272 -9.062 -20.339 1.00 93.69 441 VAL A C 1
ATOM 3112 O O . VAL A 1 441 ? 13.165 -8.755 -21.120 1.00 93.69 441 VAL A O 1
ATOM 3115 N N . PRO A 1 442 ? 11.012 -9.269 -20.775 1.00 91.12 442 PRO A N 1
ATOM 3116 C CA . PRO A 1 442 ? 10.691 -9.260 -22.204 1.00 91.12 442 PRO A CA 1
ATOM 3117 C C . PRO A 1 442 ? 10.951 -7.888 -22.852 1.00 91.12 442 PRO A C 1
ATOM 3119 O O . PRO A 1 442 ? 11.738 -7.817 -23.798 1.00 91.12 442 PRO A O 1
ATOM 3122 N N . GLN A 1 443 ? 10.391 -6.807 -22.299 1.00 91.19 443 GLN A N 1
ATOM 3123 C CA . GLN A 1 443 ? 10.670 -5.429 -22.716 1.00 91.19 443 GLN A CA 1
ATOM 3124 C C . GLN A 1 443 ? 11.026 -4.501 -21.543 1.00 91.19 443 GLN A C 1
ATOM 3126 O O . GLN A 1 443 ? 10.457 -4.598 -20.453 1.00 91.19 443 GLN A O 1
ATOM 3131 N N . ILE A 1 444 ? 11.940 -3.556 -21.797 1.00 94.31 444 ILE A N 1
ATOM 3132 C CA . ILE A 1 444 ? 12.278 -2.439 -20.904 1.00 94.31 444 ILE A CA 1
ATOM 3133 C C . ILE A 1 444 ? 12.077 -1.112 -21.656 1.00 94.31 444 ILE A C 1
ATOM 3135 O O . ILE A 1 444 ? 12.801 -0.829 -22.613 1.00 94.31 444 ILE A O 1
ATOM 3139 N N . SER A 1 445 ? 11.130 -0.282 -21.210 1.00 93.81 445 SER A N 1
ATOM 3140 C CA . SER A 1 445 ? 10.872 1.054 -21.776 1.00 93.81 445 SER A CA 1
ATOM 3141 C C . SER A 1 445 ? 11.239 2.160 -20.794 1.00 93.81 445 SER A C 1
ATOM 3143 O O . SER A 1 445 ? 10.697 2.211 -19.690 1.00 93.81 445 SER A O 1
ATOM 3145 N N . GLY A 1 446 ? 12.088 3.102 -21.216 1.00 93.12 446 GLY A N 1
ATOM 3146 C CA . GLY A 1 446 ? 12.333 4.344 -20.472 1.00 93.12 446 GLY A CA 1
ATOM 3147 C C . GLY A 1 446 ? 11.176 5.355 -20.535 1.00 93.12 446 GLY A C 1
ATOM 3148 O O . GLY A 1 446 ? 11.241 6.385 -19.859 1.00 93.12 446 GLY A O 1
ATOM 3149 N N . GLY A 1 447 ? 10.116 5.050 -21.290 1.00 90.75 447 GLY A N 1
ATOM 3150 C CA . GLY A 1 447 ? 8.843 5.769 -21.335 1.00 90.75 447 GLY A CA 1
ATOM 3151 C C . GLY A 1 447 ? 7.666 4.827 -21.062 1.00 90.75 447 GLY A C 1
ATOM 3152 O O . GLY A 1 447 ? 7.725 4.011 -20.137 1.00 90.75 447 GLY A O 1
ATOM 3153 N N . ALA A 1 448 ? 6.612 4.922 -21.873 1.00 89.06 448 ALA A N 1
ATOM 3154 C CA . ALA A 1 448 ? 5.535 3.929 -21.903 1.00 89.06 448 ALA A CA 1
ATOM 3155 C C . ALA A 1 448 ? 5.739 2.834 -22.966 1.00 89.06 448 ALA A C 1
ATOM 3157 O O . ALA A 1 448 ? 6.651 2.897 -23.793 1.00 89.06 448 ALA A O 1
ATOM 3158 N N . ASP A 1 449 ? 4.887 1.811 -22.901 1.00 77.44 449 ASP A N 1
ATOM 3159 C CA . ASP A 1 449 ? 4.830 0.688 -23.839 1.00 77.44 449 ASP A CA 1
ATOM 3160 C C . ASP A 1 449 ? 4.146 1.073 -25.165 1.00 77.44 449 ASP A C 1
ATOM 3162 O O . ASP A 1 449 ? 3.119 1.757 -25.155 1.00 77.44 449 ASP A O 1
ATOM 3166 N N . GLY A 1 450 ? 4.709 0.609 -26.289 1.00 64.81 450 GLY A N 1
ATOM 3167 C CA . GLY A 1 450 ? 4.125 0.542 -27.642 1.00 64.81 450 GLY A CA 1
ATOM 3168 C C . GLY A 1 450 ? 3.788 1.857 -28.365 1.00 64.81 450 GLY A C 1
ATOM 3169 O O . GLY A 1 450 ? 3.966 1.956 -29.579 1.00 64.81 450 GLY A O 1
ATOM 3170 N N . ASN A 1 451 ? 3.304 2.860 -27.635 1.00 67.62 451 ASN A N 1
ATOM 3171 C CA . ASN A 1 451 ? 2.731 4.106 -28.145 1.00 67.62 451 ASN A CA 1
ATOM 3172 C C . ASN A 1 451 ? 3.618 5.332 -27.892 1.00 67.62 451 ASN A C 1
ATOM 3174 O O . ASN A 1 451 ? 3.377 6.388 -28.481 1.00 67.62 451 ASN A O 1
ATOM 3178 N N . ASP A 1 452 ? 4.600 5.224 -26.997 1.00 81.56 452 ASP A N 1
ATOM 3179 C CA . ASP A 1 452 ? 5.558 6.289 -26.708 1.00 81.56 452 ASP A CA 1
ATOM 3180 C C . ASP A 1 452 ? 6.685 6.262 -27.742 1.00 81.56 452 ASP A C 1
ATOM 3182 O O . ASP A 1 452 ? 7.188 5.195 -28.095 1.00 81.56 452 ASP A O 1
ATOM 3186 N N . ASN A 1 453 ? 7.061 7.430 -28.258 1.00 80.19 453 ASN A N 1
ATOM 3187 C CA . ASN A 1 453 ? 8.015 7.537 -29.357 1.00 80.19 453 ASN A CA 1
ATOM 3188 C C . ASN A 1 453 ? 8.941 8.728 -29.132 1.00 80.19 453 ASN A C 1
ATOM 3190 O O . ASN A 1 453 ? 8.571 9.883 -29.370 1.00 80.19 453 ASN A O 1
ATOM 3194 N N . PHE A 1 454 ? 10.151 8.445 -28.664 1.00 83.88 454 PHE A N 1
ATOM 3195 C CA . PHE A 1 454 ? 11.155 9.474 -28.449 1.00 83.88 454 PHE A CA 1
ATOM 3196 C C . PHE A 1 454 ? 11.753 9.891 -29.798 1.00 83.88 454 PHE A C 1
ATOM 3198 O O . PHE A 1 454 ? 12.058 9.057 -30.642 1.00 83.88 454 PHE A O 1
ATOM 3205 N N . THR A 1 455 ? 11.921 11.194 -30.009 1.00 79.50 455 THR A N 1
ATOM 3206 C CA . THR A 1 455 ? 12.407 11.799 -31.259 1.00 79.50 455 THR A CA 1
ATOM 3207 C C . THR A 1 455 ? 13.408 12.907 -30.950 1.00 79.50 455 THR A C 1
ATOM 3209 O O . THR A 1 455 ? 13.406 13.457 -29.849 1.00 79.50 455 THR A O 1
ATOM 3212 N N . ASN A 1 456 ? 14.206 13.314 -31.942 1.00 76.31 456 ASN A N 1
ATOM 3213 C CA . ASN A 1 456 ? 15.122 14.456 -31.848 1.00 76.31 456 ASN A CA 1
ATOM 3214 C C . ASN A 1 456 ? 14.411 15.718 -31.315 1.00 76.31 456 ASN A C 1
ATOM 3216 O O . ASN A 1 456 ? 14.978 16.472 -30.530 1.00 76.31 456 ASN A O 1
ATOM 3220 N N . SER A 1 457 ? 13.146 15.934 -31.694 1.00 75.19 457 SER A N 1
ATOM 3221 C CA . SER A 1 457 ? 12.330 17.054 -31.209 1.00 75.19 457 SER A CA 1
ATOM 3222 C C . SER A 1 457 ? 11.849 16.868 -29.764 1.00 75.19 457 SER A C 1
ATOM 3224 O O . SER A 1 457 ? 11.898 17.815 -28.979 1.00 75.19 457 SER A O 1
ATOM 3226 N N . SER A 1 458 ? 11.414 15.661 -29.384 1.00 73.88 458 SER A N 1
ATOM 3227 C CA . SER A 1 458 ? 10.919 15.372 -28.028 1.00 73.88 458 SER A CA 1
ATOM 3228 C C . SER A 1 458 ? 12.027 15.116 -26.997 1.00 73.88 458 SER A C 1
ATOM 3230 O O . SER A 1 458 ? 11.717 14.928 -25.823 1.00 73.88 458 SER A O 1
ATOM 3232 N N . THR A 1 459 ? 13.301 15.123 -27.400 1.00 70.56 459 THR A N 1
ATOM 3233 C CA . THR A 1 459 ? 14.460 15.071 -26.491 1.00 70.56 459 THR A CA 1
ATOM 3234 C C . THR A 1 459 ? 15.260 16.374 -26.471 1.00 70.56 459 THR A C 1
ATOM 3236 O O . THR A 1 459 ? 15.740 16.756 -25.410 1.00 70.56 459 THR A O 1
ATOM 3239 N N . ALA A 1 460 ? 15.314 17.140 -27.570 1.00 68.56 460 ALA A N 1
ATOM 3240 C CA . ALA A 1 460 ? 15.888 18.493 -27.558 1.00 68.56 460 ALA A CA 1
ATOM 3241 C C . ALA A 1 460 ? 14.990 19.548 -26.872 1.00 68.56 460 ALA A C 1
ATOM 3243 O O . ALA A 1 460 ? 15.460 20.635 -26.538 1.00 68.56 460 ALA A O 1
ATOM 3244 N N . GLY A 1 461 ? 13.697 19.258 -26.676 1.00 65.94 461 GLY A N 1
ATOM 3245 C CA . GLY A 1 461 ? 12.717 20.231 -26.178 1.00 65.94 461 GLY A CA 1
ATOM 3246 C C . GLY A 1 461 ? 12.889 20.674 -24.717 1.00 65.94 461 GLY A C 1
ATOM 3247 O O . GLY A 1 461 ? 12.456 21.772 -24.371 1.00 65.94 461 GLY A O 1
ATOM 3248 N N . ASN A 1 462 ? 13.505 19.858 -23.850 1.00 71.50 462 ASN A N 1
ATOM 3249 C CA . ASN A 1 462 ? 13.768 20.213 -22.449 1.00 71.50 462 ASN A CA 1
ATOM 3250 C C . ASN A 1 462 ? 14.926 19.387 -21.839 1.00 71.50 462 ASN A C 1
ATOM 3252 O O . ASN A 1 462 ? 15.591 18.631 -22.535 1.00 71.50 462 ASN A O 1
ATOM 3256 N N . THR A 1 463 ? 15.200 19.558 -20.539 1.00 80.56 463 THR A N 1
ATOM 3257 C CA . THR A 1 463 ? 16.323 18.901 -19.835 1.00 80.56 463 THR A CA 1
ATOM 3258 C C . THR A 1 463 ? 15.957 17.583 -19.137 1.00 80.56 463 THR A C 1
ATOM 3260 O O . THR A 1 463 ? 16.702 17.152 -18.256 1.00 80.56 463 THR A O 1
ATOM 3263 N N . ASN A 1 464 ? 14.795 16.992 -19.420 1.00 85.50 464 ASN A N 1
ATOM 3264 C CA . ASN A 1 464 ? 14.398 15.720 -18.817 1.00 85.50 464 ASN A CA 1
ATOM 3265 C C . ASN A 1 464 ? 15.018 14.546 -19.595 1.00 85.50 464 ASN A C 1
ATOM 3267 O O . ASN A 1 464 ? 15.222 14.617 -20.804 1.00 85.50 464 ASN A O 1
ATOM 3271 N N . THR A 1 465 ? 15.326 13.459 -18.891 1.00 87.31 465 THR A N 1
ATOM 3272 C CA . THR A 1 465 ? 16.114 12.327 -19.405 1.00 87.31 465 THR A CA 1
ATOM 3273 C C . THR A 1 465 ? 15.455 11.003 -19.059 1.00 87.31 465 THR A C 1
ATOM 3275 O O . THR A 1 465 ? 14.908 10.871 -17.966 1.00 87.31 465 THR A O 1
ATOM 3278 N N . ALA A 1 466 ? 15.597 10.004 -19.924 1.00 90.38 466 ALA A N 1
ATOM 3279 C CA . ALA A 1 466 ? 15.281 8.615 -19.614 1.00 90.38 466 ALA A CA 1
ATOM 3280 C C . ALA A 1 466 ? 16.573 7.798 -19.572 1.00 90.38 466 ALA A C 1
ATOM 3282 O O . ALA A 1 466 ? 17.195 7.543 -20.609 1.00 90.38 466 ALA A O 1
ATOM 3283 N N . THR A 1 467 ? 16.993 7.428 -18.365 1.00 92.12 467 THR A N 1
ATOM 3284 C CA . THR A 1 467 ? 18.278 6.767 -18.127 1.00 92.12 467 THR A CA 1
ATOM 3285 C C . THR A 1 467 ? 18.054 5.341 -17.646 1.00 92.12 467 THR A C 1
ATOM 3287 O O . THR A 1 467 ? 17.522 5.115 -16.559 1.00 92.12 467 THR A O 1
ATOM 3290 N N . LEU A 1 468 ? 18.494 4.379 -18.452 1.00 94.56 468 LEU A N 1
ATOM 3291 C CA . LEU A 1 468 ? 18.464 2.957 -18.133 1.00 94.56 468 LEU A CA 1
ATOM 3292 C C . LEU A 1 468 ? 19.854 2.510 -17.660 1.00 94.56 468 LEU A C 1
ATOM 3294 O O . LEU A 1 468 ? 20.857 2.823 -18.304 1.00 94.56 468 LEU A O 1
ATOM 3298 N N . TYR A 1 469 ? 19.905 1.739 -16.578 1.00 93.44 469 TYR A N 1
ATOM 3299 C CA . TYR A 1 469 ? 21.074 1.000 -16.111 1.00 93.44 469 TYR A CA 1
ATOM 3300 C C . TYR A 1 469 ? 20.720 -0.484 -15.993 1.00 93.44 469 TYR A C 1
ATOM 3302 O O . TYR A 1 469 ? 19.782 -0.845 -15.278 1.00 93.44 469 TYR A O 1
ATOM 3310 N N . LEU A 1 470 ? 21.475 -1.346 -16.675 1.00 93.75 470 LEU A N 1
ATOM 3311 C CA . LEU A 1 470 ? 21.200 -2.782 -16.757 1.00 93.75 470 LEU A CA 1
ATOM 3312 C C . LEU A 1 470 ? 22.338 -3.619 -16.156 1.00 93.75 470 LEU A C 1
ATOM 3314 O O . LEU A 1 470 ? 23.518 -3.348 -16.396 1.00 93.75 470 LEU A O 1
ATOM 3318 N N . GLY A 1 471 ? 21.966 -4.671 -15.423 1.00 86.81 471 GLY A N 1
ATOM 3319 C CA . GLY A 1 471 ? 22.880 -5.662 -14.851 1.00 86.81 471 GLY A CA 1
ATOM 3320 C C . GLY A 1 471 ? 23.073 -5.559 -13.333 1.00 86.81 471 GLY A C 1
ATOM 3321 O O . GLY A 1 471 ? 22.538 -4.680 -12.657 1.00 86.81 471 GLY A O 1
ATOM 3322 N N . SER A 1 472 ? 23.861 -6.481 -12.779 1.00 84.31 472 SER A N 1
ATOM 3323 C CA . SER A 1 472 ? 24.207 -6.524 -11.357 1.00 84.31 472 SER A CA 1
ATOM 3324 C C . SER A 1 472 ? 25.455 -5.700 -11.036 1.00 84.31 472 SER A C 1
ATOM 3326 O O . SER A 1 472 ? 26.494 -5.828 -11.687 1.00 84.31 472 SER A O 1
ATOM 3328 N N . ARG A 1 473 ? 25.397 -4.950 -9.927 1.00 76.88 473 ARG A N 1
ATOM 3329 C CA . ARG A 1 473 ? 26.560 -4.286 -9.304 1.00 76.88 473 ARG A CA 1
ATOM 3330 C C . ARG A 1 473 ? 27.567 -5.259 -8.673 1.00 76.88 473 ARG A C 1
ATOM 3332 O O . ARG A 1 473 ? 28.657 -4.830 -8.314 1.00 76.88 473 ARG A O 1
ATOM 3339 N N . THR A 1 474 ? 27.205 -6.533 -8.495 1.00 82.75 474 THR A N 1
ATOM 3340 C CA . THR A 1 474 ? 28.073 -7.578 -7.913 1.00 82.75 474 THR A CA 1
ATOM 3341 C C . THR A 1 474 ? 28.681 -8.507 -8.968 1.00 82.75 474 THR A C 1
ATOM 3343 O O . THR A 1 474 ? 29.256 -9.534 -8.614 1.00 82.75 474 THR A O 1
ATOM 3346 N N . ALA A 1 475 ? 28.518 -8.190 -10.255 1.00 85.81 475 ALA A N 1
ATOM 3347 C CA . ALA A 1 475 ? 29.086 -8.961 -11.353 1.00 85.81 475 ALA A CA 1
ATOM 3348 C C . ALA A 1 475 ? 30.619 -8.826 -11.419 1.00 85.81 475 ALA A C 1
ATOM 3350 O O . ALA A 1 475 ? 31.182 -7.774 -11.106 1.00 85.81 475 ALA A O 1
ATOM 3351 N N . SER A 1 476 ? 31.298 -9.883 -11.867 1.00 89.75 476 SER A N 1
ATOM 3352 C CA . SER A 1 476 ? 32.763 -9.934 -11.985 1.00 89.75 476 SER A CA 1
ATOM 3353 C C . SER A 1 476 ? 33.196 -10.704 -13.240 1.00 89.75 476 SER A C 1
ATOM 3355 O O . SER A 1 476 ? 32.396 -11.482 -13.755 1.00 89.75 476 SER A O 1
ATOM 3357 N N . PRO A 1 477 ? 34.447 -10.580 -13.725 1.00 86.81 477 PRO A N 1
ATOM 3358 C CA . PRO A 1 477 ? 34.902 -11.327 -14.905 1.00 86.81 477 PRO A CA 1
ATOM 3359 C C . PRO A 1 477 ? 34.801 -12.858 -14.765 1.00 86.81 477 PRO A C 1
ATOM 3361 O O . PRO A 1 477 ? 34.628 -13.558 -15.755 1.00 86.81 477 PRO A O 1
ATOM 3364 N N . ALA A 1 478 ? 34.876 -13.385 -13.536 1.00 87.69 478 ALA A N 1
ATOM 3365 C CA . ALA A 1 478 ? 34.723 -14.815 -13.235 1.00 87.69 478 ALA A CA 1
ATOM 3366 C C . ALA A 1 478 ? 33.258 -15.249 -12.999 1.00 87.69 478 ALA A C 1
ATOM 3368 O O . ALA A 1 478 ? 32.981 -16.432 -12.813 1.00 87.69 478 ALA A O 1
ATOM 3369 N N . GLY A 1 479 ? 32.326 -14.297 -12.978 1.00 85.44 479 GLY A N 1
ATOM 3370 C CA . GLY A 1 479 ? 30.901 -14.505 -12.744 1.00 85.44 479 GLY A CA 1
ATOM 3371 C C . GLY A 1 479 ? 30.121 -13.307 -13.281 1.00 85.44 479 GLY A C 1
ATOM 3372 O O . GLY A 1 479 ? 29.716 -12.454 -12.480 1.00 85.44 479 GLY A O 1
ATOM 3373 N N . PRO A 1 480 ? 29.980 -13.187 -14.615 1.00 84.75 480 PRO A N 1
ATOM 3374 C CA . PRO A 1 480 ? 29.297 -12.060 -15.226 1.00 84.75 480 PRO A CA 1
ATOM 3375 C C . PRO A 1 480 ? 27.803 -12.112 -14.909 1.00 84.75 480 PRO A C 1
ATOM 3377 O O . PRO A 1 480 ? 27.183 -13.179 -14.919 1.00 84.75 480 PRO A O 1
ATOM 3380 N N . GLY A 1 481 ? 27.216 -10.950 -14.628 1.00 88.25 481 GLY A N 1
ATOM 3381 C CA . GLY A 1 481 ? 25.765 -10.836 -14.514 1.00 88.25 481 GLY A CA 1
ATOM 3382 C C . GLY A 1 481 ? 25.145 -10.939 -15.904 1.00 88.25 481 GLY A C 1
ATOM 3383 O O . GLY A 1 481 ? 25.688 -10.386 -16.855 1.00 88.25 481 GLY A O 1
ATOM 3384 N N . LYS A 1 482 ? 24.035 -11.664 -16.043 1.00 90.50 482 LYS A N 1
ATOM 3385 C CA . LYS A 1 482 ? 23.371 -11.882 -17.334 1.00 90.50 482 LYS A CA 1
ATOM 3386 C C . LYS A 1 482 ? 21.914 -11.443 -17.235 1.00 90.50 482 LYS A C 1
ATOM 3388 O O . LYS A 1 482 ? 21.180 -11.980 -16.406 1.00 90.50 482 LYS A O 1
ATOM 3393 N N . LEU A 1 483 ? 21.517 -10.494 -18.081 1.00 92.25 483 LEU A N 1
ATOM 3394 C CA . LEU A 1 483 ? 20.128 -10.076 -18.275 1.00 92.25 483 LEU A CA 1
ATOM 3395 C C . LEU A 1 483 ? 19.708 -10.436 -19.699 1.00 92.25 483 LEU A C 1
ATOM 3397 O O . LEU A 1 483 ? 20.357 -10.028 -20.656 1.00 92.25 483 LEU A O 1
ATOM 3401 N N . THR A 1 484 ? 18.608 -11.165 -19.839 1.00 91.56 484 THR A N 1
ATOM 3402 C CA . THR A 1 484 ? 18.000 -11.490 -21.132 1.00 91.56 484 THR A CA 1
ATOM 3403 C C . THR A 1 484 ? 16.842 -10.540 -21.419 1.00 91.56 484 THR A C 1
ATOM 3405 O O . THR A 1 484 ? 15.984 -10.360 -20.553 1.00 91.56 484 THR A O 1
ATOM 3408 N N . ALA A 1 485 ? 16.799 -9.942 -22.611 1.00 89.25 485 ALA A N 1
ATOM 3409 C CA . ALA A 1 485 ? 15.694 -9.083 -23.033 1.00 89.25 485 ALA A CA 1
ATOM 3410 C C . ALA A 1 485 ? 15.410 -9.165 -24.537 1.00 89.25 485 ALA A C 1
ATOM 3412 O O . ALA A 1 485 ? 16.308 -9.425 -25.336 1.00 89.25 485 ALA A O 1
ATOM 3413 N N . ASN A 1 486 ? 14.156 -8.917 -24.922 1.00 84.56 486 ASN A N 1
ATOM 3414 C CA . ASN A 1 486 ? 13.731 -8.913 -26.323 1.00 84.56 486 ASN A CA 1
ATOM 3415 C C . ASN A 1 486 ? 13.680 -7.489 -26.890 1.00 84.56 486 ASN A C 1
ATOM 3417 O O . ASN A 1 486 ? 13.948 -7.299 -28.071 1.00 84.56 486 ASN A O 1
ATOM 3421 N N . LEU A 1 487 ? 13.348 -6.482 -26.077 1.00 85.88 487 LEU A N 1
ATOM 3422 C CA . LEU A 1 487 ? 13.265 -5.096 -26.539 1.00 85.88 487 LEU A CA 1
ATOM 3423 C C . LEU A 1 487 ? 13.674 -4.101 -25.446 1.00 85.88 487 LEU A C 1
ATOM 3425 O O . LEU A 1 487 ? 13.170 -4.148 -24.327 1.00 85.88 487 LEU A O 1
ATOM 3429 N N . ILE A 1 488 ? 14.575 -3.175 -25.772 1.00 89.44 488 ILE A N 1
ATOM 3430 C CA . ILE A 1 488 ? 14.934 -2.035 -24.918 1.00 89.44 488 ILE A CA 1
ATOM 3431 C C . ILE A 1 488 ? 14.742 -0.753 -25.727 1.00 89.44 488 ILE A C 1
ATOM 3433 O O . ILE A 1 488 ? 15.376 -0.594 -26.773 1.00 89.44 488 ILE A O 1
ATOM 3437 N N . HIS A 1 489 ? 13.876 0.153 -25.263 1.00 88.06 489 HIS A N 1
ATOM 3438 C CA . HIS A 1 489 ? 13.508 1.348 -26.029 1.00 88.06 489 HIS A CA 1
ATOM 3439 C C . HIS A 1 489 ? 13.189 2.598 -25.190 1.00 88.06 489 HIS A C 1
ATOM 3441 O O . HIS A 1 489 ? 13.135 2.551 -23.960 1.00 88.06 489 HIS A O 1
ATOM 3447 N N . ASN A 1 490 ? 12.979 3.725 -25.882 1.00 87.50 490 ASN A N 1
ATOM 3448 C CA . ASN A 1 490 ? 12.623 5.039 -25.330 1.00 87.50 490 ASN A CA 1
ATOM 3449 C C . ASN A 1 490 ? 13.573 5.508 -24.214 1.00 87.50 490 ASN A C 1
ATOM 3451 O O . ASN A 1 490 ? 13.165 5.773 -23.084 1.00 87.50 490 ASN A O 1
ATOM 3455 N N . PHE A 1 491 ? 14.863 5.615 -24.538 1.00 89.00 491 PHE A N 1
ATOM 3456 C CA . PHE A 1 491 ? 15.908 6.072 -23.617 1.00 89.00 491 PHE A CA 1
ATOM 3457 C C . PHE A 1 491 ? 16.731 7.224 -24.203 1.00 89.00 491 PHE A C 1
ATOM 3459 O O . PHE A 1 491 ? 17.054 7.241 -25.388 1.00 89.00 491 PHE A O 1
ATOM 3466 N N . THR A 1 492 ? 17.146 8.171 -23.358 1.00 87.50 492 THR A N 1
ATOM 3467 C CA . THR A 1 492 ? 18.184 9.160 -23.705 1.00 87.50 492 THR A CA 1
ATOM 3468 C C . THR A 1 492 ? 19.588 8.618 -23.434 1.00 87.50 492 THR A C 1
ATOM 3470 O O . THR A 1 492 ? 20.532 9.027 -24.106 1.00 87.50 492 THR A O 1
ATOM 3473 N N . SER A 1 493 ? 19.725 7.685 -22.483 1.00 88.56 493 SER A N 1
ATOM 3474 C CA . SER A 1 493 ? 20.964 6.953 -22.202 1.00 88.56 493 SER A CA 1
ATOM 3475 C C . SER A 1 493 ? 20.664 5.537 -21.693 1.00 88.56 493 SER A C 1
ATOM 3477 O O . SER A 1 493 ? 19.850 5.356 -20.788 1.00 88.56 493 SER A O 1
ATOM 3479 N N . LEU A 1 494 ? 21.339 4.541 -22.264 1.00 91.81 494 LEU A N 1
ATOM 3480 C CA . LEU A 1 494 ? 21.330 3.140 -21.852 1.00 91.81 494 LEU A CA 1
ATOM 3481 C C . LEU A 1 494 ? 22.740 2.753 -21.398 1.00 91.81 494 LEU A C 1
ATOM 3483 O O . LEU A 1 494 ? 23.703 2.932 -22.136 1.00 91.81 494 LEU A O 1
ATOM 3487 N N . ASN A 1 495 ? 22.859 2.228 -20.182 1.00 91.56 495 ASN A N 1
ATOM 3488 C CA . ASN A 1 495 ? 24.129 1.982 -19.509 1.00 91.56 495 ASN A CA 1
ATOM 3489 C C . ASN A 1 495 ? 24.209 0.510 -19.089 1.00 91.56 495 ASN A C 1
ATOM 3491 O O . ASN A 1 495 ? 23.546 0.091 -18.139 1.00 91.56 495 ASN A O 1
ATOM 3495 N N . LEU A 1 496 ? 25.028 -0.283 -19.778 1.00 91.25 496 LEU A N 1
ATOM 3496 C CA . LEU A 1 496 ? 25.313 -1.657 -19.369 1.00 91.25 496 LEU A CA 1
ATOM 3497 C C . LEU A 1 496 ? 26.441 -1.647 -18.329 1.00 91.25 496 LEU A C 1
ATOM 3499 O O . LEU A 1 496 ? 27.532 -1.138 -18.594 1.00 91.25 496 LEU A O 1
ATOM 3503 N N . LEU A 1 497 ? 26.178 -2.171 -17.129 1.00 88.94 497 LEU A N 1
ATOM 3504 C CA . LEU A 1 497 ? 27.157 -2.154 -16.041 1.00 88.94 497 LEU A CA 1
ATOM 3505 C C . LEU A 1 497 ? 28.377 -3.040 -16.341 1.00 88.94 497 LEU A C 1
ATOM 3507 O O . LEU A 1 497 ? 28.287 -4.046 -17.042 1.00 88.94 497 LEU A O 1
ATOM 3511 N N . ALA A 1 498 ? 29.524 -2.690 -15.754 1.00 87.44 498 ALA A N 1
ATOM 3512 C CA . ALA A 1 498 ? 30.761 -3.457 -15.898 1.00 87.44 498 ALA A CA 1
ATOM 3513 C C . ALA A 1 498 ? 30.571 -4.939 -15.517 1.00 87.44 498 ALA A C 1
ATOM 3515 O O . ALA A 1 498 ? 29.827 -5.258 -14.587 1.00 87.44 498 ALA A O 1
ATOM 3516 N N . ASN A 1 499 ? 31.249 -5.835 -16.234 1.00 90.00 499 ASN A N 1
ATOM 3517 C CA . ASN A 1 499 ? 31.149 -7.292 -16.116 1.00 90.00 499 ASN A CA 1
ATOM 3518 C C . ASN A 1 499 ? 29.733 -7.876 -16.344 1.00 90.00 499 ASN A C 1
ATOM 3520 O O . ASN A 1 499 ? 29.442 -8.961 -15.839 1.00 90.00 499 ASN A O 1
ATOM 3524 N N . ASN A 1 500 ? 28.829 -7.182 -17.048 1.00 90.50 500 ASN A N 1
ATOM 3525 C CA . ASN A 1 500 ? 27.492 -7.703 -17.360 1.00 90.50 500 ASN A CA 1
ATOM 3526 C C . ASN A 1 500 ? 27.291 -7.976 -18.855 1.00 90.50 500 ASN A C 1
ATOM 3528 O O . ASN A 1 500 ? 27.738 -7.220 -19.714 1.00 90.50 500 ASN A O 1
ATOM 3532 N N . GLU A 1 501 ? 26.547 -9.036 -19.147 1.00 91.56 501 GLU A N 1
ATOM 3533 C CA . GLU A 1 501 ? 26.070 -9.391 -20.478 1.00 91.56 501 GLU A CA 1
ATOM 3534 C C . GLU A 1 501 ? 24.581 -9.053 -20.617 1.00 91.56 501 GLU A C 1
ATOM 3536 O O . GLU A 1 501 ? 23.750 -9.484 -19.809 1.00 91.56 501 GLU A O 1
ATOM 3541 N N . LEU A 1 502 ? 24.244 -8.326 -21.680 1.00 90.75 502 LEU A N 1
ATOM 3542 C CA . LEU A 1 502 ? 22.879 -8.172 -22.169 1.00 90.75 502 LEU A CA 1
ATOM 3543 C C . LEU A 1 502 ? 22.651 -9.171 -23.308 1.00 90.75 502 LEU A C 1
ATOM 3545 O O . LEU A 1 502 ? 23.265 -9.063 -24.366 1.00 90.75 502 LEU A O 1
ATOM 3549 N N . ASN A 1 503 ? 21.772 -10.139 -23.086 1.00 88.44 503 ASN A N 1
ATOM 3550 C CA . ASN A 1 503 ? 21.457 -11.213 -24.017 1.00 88.44 503 ASN A CA 1
ATOM 3551 C C . ASN A 1 503 ? 20.168 -10.899 -24.795 1.00 88.44 503 ASN A C 1
ATOM 3553 O O . ASN A 1 503 ? 19.078 -10.883 -24.220 1.00 88.44 503 ASN A O 1
ATOM 3557 N N . LEU A 1 504 ? 20.293 -10.685 -26.103 1.00 82.81 504 LEU A N 1
ATOM 3558 C CA . LEU A 1 504 ? 19.180 -10.498 -27.032 1.00 82.81 504 LEU A CA 1
ATOM 3559 C C . LEU A 1 504 ? 18.822 -11.869 -27.635 1.00 82.81 504 LEU A C 1
ATOM 3561 O O . LEU A 1 504 ? 19.340 -12.257 -28.681 1.00 82.81 504 LEU A O 1
ATOM 3565 N N . SER A 1 505 ? 18.001 -12.652 -26.923 1.00 64.62 505 SER A N 1
ATOM 3566 C CA . SER A 1 505 ? 17.844 -14.096 -27.198 1.00 64.62 505 SER A CA 1
ATOM 3567 C C . SER A 1 505 ? 16.595 -14.506 -27.981 1.00 64.62 505 SER A C 1
ATOM 3569 O O . SER A 1 505 ? 16.458 -15.679 -28.325 1.00 64.62 505 SER A O 1
ATOM 3571 N N . ALA A 1 506 ? 15.650 -13.597 -28.219 1.00 55.22 506 ALA A N 1
ATOM 3572 C CA . ALA A 1 506 ? 14.509 -13.867 -29.091 1.00 55.22 506 ALA A CA 1
ATOM 3573 C C . ALA A 1 506 ? 14.883 -13.664 -30.566 1.00 55.22 506 ALA A C 1
ATOM 3575 O O . ALA A 1 506 ? 15.796 -12.910 -30.896 1.00 55.22 506 ALA A O 1
ATOM 3576 N N . SER A 1 507 ? 14.098 -14.242 -31.478 1.00 53.25 507 SER A N 1
ATOM 3577 C CA . SER A 1 507 ? 14.188 -14.042 -32.938 1.00 53.25 507 SER A CA 1
ATOM 3578 C C . SER A 1 507 ? 13.825 -12.618 -33.417 1.00 53.25 507 SER A C 1
ATOM 3580 O O . SER A 1 507 ? 13.478 -12.417 -34.578 1.00 53.25 507 SER A O 1
ATOM 3582 N N . SER A 1 508 ? 13.832 -11.649 -32.504 1.00 59.41 508 SER A N 1
ATOM 3583 C CA . SER A 1 508 ? 13.398 -10.261 -32.662 1.00 59.41 508 SER A CA 1
ATOM 3584 C C . SER A 1 508 ? 13.967 -9.399 -31.520 1.00 59.41 508 SER A C 1
ATOM 3586 O O . SER A 1 508 ? 13.230 -8.641 -30.893 1.00 59.41 508 SER A O 1
ATOM 3588 N N . GLY A 1 509 ? 15.240 -9.610 -31.168 1.00 68.06 509 GLY A N 1
ATOM 3589 C CA . GLY A 1 509 ? 15.926 -8.889 -30.095 1.00 68.06 509 GLY A CA 1
ATOM 3590 C C . GLY A 1 509 ? 16.409 -7.506 -30.544 1.00 68.06 509 GLY A C 1
ATOM 3591 O O . GLY A 1 509 ? 17.233 -7.436 -31.448 1.00 68.06 509 GLY A O 1
ATOM 3592 N N . TYR A 1 510 ? 15.947 -6.414 -29.929 1.00 78.44 510 TYR A N 1
ATOM 3593 C CA . TYR A 1 510 ? 16.306 -5.056 -30.367 1.00 78.44 510 TYR A CA 1
ATOM 3594 C C . TYR A 1 510 ? 16.645 -4.087 -29.228 1.00 78.44 510 TYR A C 1
ATOM 3596 O O . TYR A 1 510 ? 15.992 -4.052 -28.185 1.00 78.44 510 TYR A O 1
ATOM 3604 N N . ILE A 1 511 ? 17.617 -3.213 -29.489 1.00 83.75 511 ILE A N 1
ATOM 3605 C CA . ILE A 1 511 ? 17.841 -1.957 -28.767 1.00 83.75 511 ILE A CA 1
ATOM 3606 C C . ILE A 1 511 ? 17.477 -0.827 -29.734 1.00 83.75 511 ILE A C 1
ATOM 3608 O O . ILE A 1 511 ? 18.129 -0.666 -30.765 1.00 83.75 511 ILE A O 1
ATOM 3612 N N . TYR A 1 512 ? 16.414 -0.078 -29.447 1.00 77.06 512 TYR A N 1
ATOM 3613 C CA . TYR A 1 512 ? 15.764 0.766 -30.451 1.00 77.06 512 TYR A CA 1
ATOM 3614 C C . TYR A 1 512 ? 15.207 2.068 -29.872 1.00 77.06 512 TYR A C 1
ATOM 3616 O O . TYR A 1 512 ? 14.459 2.045 -28.902 1.00 77.06 512 TYR A O 1
ATOM 3624 N N . ASN A 1 513 ? 15.488 3.203 -30.511 1.00 74.06 513 ASN A N 1
ATOM 3625 C CA . ASN A 1 513 ? 14.768 4.451 -30.263 1.00 74.06 513 ASN A CA 1
ATOM 3626 C C . ASN A 1 513 ? 13.998 4.881 -31.516 1.00 74.06 513 ASN A C 1
ATOM 3628 O O . ASN A 1 513 ? 14.584 5.404 -32.461 1.00 74.06 513 ASN A O 1
ATOM 3632 N N . GLY A 1 514 ? 12.677 4.698 -31.505 1.00 62.75 514 GLY A N 1
ATOM 3633 C CA . GLY A 1 514 ? 11.788 5.283 -32.503 1.00 62.75 514 GLY A CA 1
ATOM 3634 C C . GLY A 1 514 ? 10.395 4.660 -32.556 1.00 62.75 514 GLY A C 1
ATOM 3635 O O . GLY A 1 514 ? 10.012 3.871 -31.695 1.00 62.75 514 GLY A O 1
ATOM 3636 N N . GLY A 1 515 ? 9.632 5.030 -33.587 1.00 59.31 515 GLY A N 1
ATOM 3637 C CA . GLY A 1 515 ? 8.271 4.548 -33.826 1.00 59.31 515 GLY A CA 1
ATOM 3638 C C . GLY A 1 515 ? 8.187 3.508 -34.947 1.00 59.31 515 GLY A C 1
ATOM 3639 O O . GLY A 1 515 ? 8.974 3.518 -35.891 1.00 59.31 515 GLY A O 1
ATOM 3640 N N . THR A 1 516 ? 7.153 2.667 -34.905 1.00 52.28 516 THR A N 1
ATOM 3641 C CA . THR A 1 516 ? 6.909 1.488 -35.772 1.00 52.28 516 THR A CA 1
ATOM 3642 C C . THR A 1 516 ? 6.758 1.741 -37.289 1.00 52.28 516 THR A C 1
ATOM 3644 O O . THR A 1 516 ? 6.395 0.830 -38.028 1.00 52.28 516 THR A O 1
ATOM 3647 N N . GLY A 1 517 ? 7.050 2.950 -37.783 1.00 48.59 517 GLY A N 1
ATOM 3648 C CA . GLY A 1 517 ? 6.976 3.339 -39.200 1.00 48.59 517 GLY A CA 1
ATOM 3649 C C . GLY A 1 517 ? 8.310 3.713 -39.865 1.00 48.59 517 GLY A C 1
ATOM 3650 O O . GLY A 1 517 ? 8.301 4.154 -41.014 1.00 48.59 517 GLY A O 1
ATOM 3651 N N . VAL A 1 518 ? 9.456 3.592 -39.183 1.00 54.31 518 VAL A N 1
ATOM 3652 C CA . VAL A 1 518 ? 10.762 4.031 -39.722 1.00 54.31 518 VAL A CA 1
ATOM 3653 C C . VAL A 1 518 ? 11.393 2.950 -40.610 1.00 54.31 518 VAL A C 1
ATOM 3655 O O . VAL A 1 518 ? 12.231 2.168 -40.175 1.00 54.31 518 VAL A O 1
ATOM 3658 N N . THR A 1 519 ? 11.000 2.915 -41.884 1.00 53.62 519 THR A N 1
ATOM 3659 C CA . THR A 1 519 ? 11.450 1.902 -42.861 1.00 53.62 519 THR A CA 1
ATOM 3660 C C . THR A 1 519 ? 12.717 2.271 -43.644 1.00 53.62 519 THR A C 1
ATOM 3662 O O . THR A 1 519 ? 13.142 1.503 -44.506 1.00 53.62 519 THR A O 1
ATOM 3665 N N . SER A 1 520 ? 13.346 3.424 -43.376 1.00 62.91 520 SER A N 1
ATOM 3666 C CA . SER A 1 520 ? 14.596 3.830 -44.038 1.00 62.91 520 SER A CA 1
ATOM 3667 C C . SER A 1 520 ? 15.604 4.462 -43.078 1.00 62.91 520 SER A C 1
ATOM 3669 O O . SER A 1 520 ? 15.237 5.191 -42.154 1.00 62.91 520 SER A O 1
ATOM 3671 N N . THR A 1 521 ? 16.894 4.240 -43.340 1.00 62.59 521 THR A N 1
ATOM 3672 C CA . THR A 1 521 ? 18.008 4.832 -42.580 1.00 62.59 521 THR A CA 1
ATOM 3673 C C . THR A 1 521 ? 18.049 6.356 -42.678 1.00 62.59 521 THR A C 1
ATOM 3675 O O . THR A 1 521 ? 18.414 7.010 -41.706 1.00 62.59 521 THR A O 1
ATOM 3678 N N . ALA A 1 522 ? 17.617 6.944 -43.798 1.00 64.12 522 ALA A N 1
ATOM 3679 C CA . ALA A 1 522 ? 17.508 8.396 -43.948 1.00 64.12 522 ALA A CA 1
ATOM 3680 C C . ALA A 1 522 ? 16.409 8.981 -43.039 1.00 64.12 522 ALA A C 1
ATOM 3682 O O . ALA A 1 522 ? 16.644 9.965 -42.339 1.00 64.12 522 ALA A O 1
ATOM 3683 N N . SER A 1 523 ? 15.238 8.333 -42.990 1.00 64.25 523 SER A N 1
ATOM 3684 C CA . SER A 1 523 ? 14.144 8.689 -42.072 1.00 64.25 523 SER A CA 1
ATOM 3685 C C . SER A 1 523 ? 14.516 8.457 -40.604 1.00 64.25 523 SER A C 1
ATOM 3687 O O . SER A 1 523 ? 14.054 9.189 -39.730 1.00 64.25 523 SER A O 1
ATOM 3689 N N . TYR A 1 524 ? 15.370 7.466 -40.323 1.00 70.88 524 TYR A N 1
ATOM 3690 C CA . TYR A 1 524 ? 15.942 7.291 -38.992 1.00 70.88 524 TYR A CA 1
ATOM 3691 C C . TYR A 1 524 ? 16.858 8.473 -38.636 1.00 70.88 524 TYR A C 1
ATOM 3693 O O . TYR A 1 524 ? 16.666 9.148 -37.623 1.00 70.88 524 TYR A O 1
ATOM 3701 N N . GLN A 1 525 ? 17.816 8.789 -39.512 1.00 69.56 525 GLN A N 1
ATOM 3702 C CA . GLN A 1 525 ? 18.802 9.844 -39.285 1.00 69.56 525 GLN A CA 1
ATOM 3703 C C . GLN A 1 525 ? 18.190 11.244 -39.143 1.00 69.56 525 GLN A C 1
ATOM 3705 O O . GLN A 1 525 ? 18.699 12.030 -38.347 1.00 69.56 525 GLN A O 1
ATOM 3710 N N . SER A 1 526 ? 17.092 11.567 -39.835 1.00 71.88 526 SER A N 1
ATOM 3711 C CA . SER A 1 526 ? 16.423 12.868 -39.667 1.00 71.88 526 SER A CA 1
ATOM 3712 C C . SER A 1 526 ? 15.770 13.055 -38.294 1.00 71.88 526 SER A C 1
ATOM 3714 O O . SER A 1 526 ? 15.636 14.186 -37.825 1.00 71.88 526 SER A O 1
ATOM 3716 N N . SER A 1 527 ? 15.336 11.964 -37.658 1.00 72.75 527 SER A N 1
ATOM 3717 C CA . SER A 1 527 ? 14.333 12.022 -36.587 1.00 72.75 527 SER A CA 1
ATOM 3718 C C . SER A 1 527 ? 14.758 11.373 -35.267 1.00 72.75 527 SER A C 1
ATOM 3720 O O . SER A 1 527 ? 14.141 11.687 -34.250 1.00 72.75 527 SER A O 1
ATOM 3722 N N . TYR A 1 528 ? 15.805 10.539 -35.264 1.00 73.81 528 TYR A N 1
ATOM 3723 C CA . TYR A 1 528 ? 16.212 9.725 -34.104 1.00 73.81 528 TYR A CA 1
ATOM 3724 C C . TYR A 1 528 ? 17.726 9.725 -33.806 1.00 73.81 528 TYR A C 1
ATOM 3726 O O . TYR A 1 528 ? 18.162 9.213 -32.781 1.00 73.81 528 TYR A O 1
ATOM 3734 N N . SER A 1 529 ? 18.548 10.319 -34.676 1.00 67.69 529 SER A N 1
ATOM 3735 C CA . SER A 1 529 ? 20.021 10.335 -34.564 1.00 67.69 529 SER A CA 1
ATOM 3736 C C . SER A 1 529 ? 20.613 11.157 -33.409 1.00 67.69 529 SER A C 1
ATOM 3738 O O . SER A 1 529 ? 21.799 11.018 -33.122 1.00 67.69 529 SER A O 1
ATOM 3740 N N . GLY A 1 530 ? 19.836 12.046 -32.787 1.00 67.12 530 GLY A N 1
ATOM 3741 C CA . GLY A 1 530 ? 20.332 13.087 -31.881 1.00 67.12 530 GLY A CA 1
ATOM 3742 C C . GLY A 1 530 ? 20.281 12.747 -30.390 1.00 67.12 530 GLY A C 1
ATOM 3743 O O . GLY A 1 530 ? 20.561 13.622 -29.573 1.00 67.12 530 GLY A O 1
ATOM 3744 N N . PHE A 1 531 ? 19.879 11.530 -30.013 1.00 74.38 531 PHE A N 1
ATOM 3745 C CA . PHE A 1 531 ? 19.766 11.100 -28.614 1.00 74.38 531 PHE A CA 1
ATOM 3746 C C . PHE A 1 531 ? 19.832 9.568 -28.482 1.00 74.38 531 PHE A C 1
ATOM 3748 O O . PHE A 1 531 ? 19.710 8.839 -29.463 1.00 74.38 531 PHE A O 1
ATOM 3755 N N . GLY A 1 532 ? 19.963 9.070 -27.249 1.00 78.06 532 GLY A N 1
ATOM 3756 C CA . GLY A 1 532 ? 19.926 7.633 -26.970 1.00 78.06 532 GLY A CA 1
ATOM 3757 C C . GLY A 1 532 ? 21.305 6.996 -26.917 1.00 78.06 532 GLY A C 1
ATOM 3758 O O . GLY A 1 532 ? 21.550 6.008 -27.596 1.00 78.06 532 GLY A O 1
ATOM 3759 N N . GLN A 1 533 ? 22.206 7.563 -26.117 1.00 84.44 533 GLN A N 1
ATOM 3760 C CA . GLN A 1 533 ? 23.581 7.078 -25.980 1.00 84.44 533 GLN A CA 1
ATOM 3761 C C . GLN A 1 533 ? 23.620 5.655 -25.407 1.00 84.44 533 GLN A C 1
ATOM 3763 O O . GLN A 1 533 ? 22.972 5.386 -24.394 1.00 84.44 533 GLN A O 1
ATOM 3768 N N . LEU A 1 534 ? 24.419 4.771 -26.008 1.00 88.19 534 LEU A N 1
ATOM 3769 C CA . LEU A 1 534 ? 24.721 3.440 -25.476 1.00 88.19 534 LEU A CA 1
ATOM 3770 C C . LEU A 1 534 ? 26.108 3.445 -24.819 1.00 88.19 534 LEU A C 1
ATOM 3772 O O . LEU A 1 534 ? 27.130 3.517 -25.496 1.00 88.19 534 LEU A O 1
ATOM 3776 N N . ASN A 1 535 ? 26.129 3.333 -23.494 1.00 88.31 535 ASN A N 1
ATOM 3777 C CA . ASN A 1 535 ? 27.334 3.282 -22.675 1.00 88.31 535 ASN A CA 1
ATOM 3778 C C . ASN A 1 535 ? 27.588 1.840 -22.210 1.00 88.31 535 ASN A C 1
ATOM 3780 O O . ASN A 1 535 ? 26.710 1.204 -21.622 1.00 88.31 535 ASN A O 1
ATOM 3784 N N . MET A 1 536 ? 28.804 1.336 -22.425 1.00 88.75 536 MET A N 1
ATOM 3785 C CA . MET A 1 536 ? 29.223 -0.007 -22.013 1.00 88.75 536 MET A CA 1
ATOM 3786 C C . MET A 1 536 ? 30.318 0.076 -20.945 1.00 88.75 536 MET A C 1
ATOM 3788 O O . MET A 1 536 ? 31.336 0.739 -21.140 1.00 88.75 536 MET A O 1
ATOM 3792 N N . GLY A 1 537 ? 30.110 -0.592 -19.809 1.00 86.00 537 GLY A N 1
ATOM 3793 C CA . GLY A 1 537 ? 31.122 -0.739 -18.764 1.00 86.00 537 GLY A CA 1
ATOM 3794 C C . GLY A 1 537 ? 32.251 -1.701 -19.152 1.00 86.00 537 GLY A C 1
ATOM 3795 O O . GLY A 1 537 ? 32.131 -2.489 -20.092 1.00 86.00 537 GLY A O 1
ATOM 3796 N N . GLU A 1 538 ? 33.345 -1.671 -18.391 1.00 86.56 538 GLU A N 1
ATOM 3797 C CA . GLU A 1 538 ? 34.479 -2.589 -18.569 1.00 86.56 538 GLU A CA 1
ATOM 3798 C C . GLU A 1 538 ? 34.020 -4.059 -18.529 1.00 86.56 538 GLU A C 1
ATOM 3800 O O . GLU A 1 538 ? 33.209 -4.433 -17.682 1.00 86.56 538 GLU A O 1
ATOM 3805 N N . ASN A 1 539 ? 34.515 -4.890 -19.451 1.00 85.94 539 ASN A N 1
ATOM 3806 C CA . ASN A 1 539 ? 34.150 -6.309 -19.594 1.00 85.94 539 ASN A CA 1
ATOM 3807 C C . ASN A 1 539 ? 32.633 -6.576 -19.718 1.00 85.94 539 ASN A C 1
ATOM 3809 O O . ASN A 1 539 ? 32.174 -7.674 -19.407 1.00 85.94 539 ASN A O 1
ATOM 3813 N N . SER A 1 540 ? 31.843 -5.581 -20.136 1.00 87.81 540 SER A N 1
ATOM 3814 C CA . SER A 1 540 ? 30.432 -5.772 -20.486 1.00 87.81 540 SER A CA 1
ATOM 3815 C C . SER A 1 540 ? 30.266 -6.134 -21.965 1.00 87.81 540 SER A C 1
ATOM 3817 O O . SER A 1 540 ? 31.135 -5.837 -22.787 1.00 87.81 540 SER A O 1
ATOM 3819 N N . GLY A 1 541 ? 29.156 -6.786 -22.313 1.00 87.25 541 GLY A N 1
ATOM 3820 C CA . GLY A 1 541 ? 28.912 -7.269 -23.673 1.00 87.25 541 GLY A CA 1
ATOM 3821 C C . GLY A 1 541 ? 27.433 -7.319 -24.037 1.00 87.25 541 GLY A C 1
ATOM 3822 O O . GLY A 1 541 ? 26.584 -7.596 -23.193 1.00 87.25 541 GLY A O 1
ATOM 3823 N N . ILE A 1 542 ? 27.124 -7.086 -25.310 1.00 87.94 542 ILE A N 1
ATOM 3824 C CA . ILE A 1 542 ? 25.813 -7.407 -25.882 1.00 87.94 542 ILE A CA 1
ATOM 3825 C C . ILE A 1 542 ? 25.989 -8.709 -26.660 1.00 87.94 542 ILE A C 1
ATOM 3827 O O . ILE A 1 542 ? 26.866 -8.802 -27.518 1.00 87.94 542 ILE A O 1
ATOM 3831 N N . VAL A 1 543 ? 25.186 -9.715 -26.327 1.00 81.75 543 VAL A N 1
ATOM 3832 C CA . VAL A 1 543 ? 25.230 -11.046 -26.934 1.00 81.75 543 VAL A CA 1
ATOM 3833 C C . VAL A 1 543 ? 23.964 -11.236 -27.756 1.00 81.75 543 VAL A C 1
ATOM 3835 O O . VAL A 1 543 ? 22.862 -11.255 -27.211 1.00 81.75 543 VAL A O 1
ATOM 3838 N N . ASP A 1 544 ? 24.128 -11.385 -29.065 1.00 71.38 544 ASP A N 1
ATOM 3839 C CA . ASP A 1 544 ? 23.069 -11.841 -29.960 1.00 71.38 544 ASP A CA 1
ATOM 3840 C C . ASP A 1 544 ? 23.059 -13.377 -29.958 1.00 71.38 544 ASP A C 1
ATOM 3842 O O . ASP A 1 544 ? 24.062 -14.009 -30.290 1.00 71.38 544 ASP A O 1
ATOM 3846 N N . ASN A 1 545 ? 21.939 -13.972 -29.540 1.00 63.78 545 ASN A N 1
ATOM 3847 C CA . ASN A 1 545 ? 21.698 -15.417 -29.629 1.00 63.78 545 ASN A CA 1
ATOM 3848 C C . ASN A 1 545 ? 20.558 -15.747 -30.607 1.00 63.78 545 ASN A C 1
ATOM 3850 O O . ASN A 1 545 ? 20.071 -16.880 -30.644 1.00 63.78 545 ASN A O 1
ATOM 3854 N N . SER A 1 546 ? 20.107 -14.773 -31.403 1.00 56.97 546 SER A N 1
ATOM 3855 C CA . SER A 1 546 ? 19.121 -15.019 -32.442 1.00 56.97 546 SER A CA 1
ATOM 3856 C C . SER A 1 546 ? 19.745 -15.874 -33.553 1.00 56.97 546 SER A C 1
ATOM 3858 O O . SER A 1 546 ? 20.788 -15.559 -34.120 1.00 56.97 546 SER A O 1
ATOM 3860 N N . LEU A 1 547 ? 19.086 -16.978 -33.916 1.00 46.56 547 LEU A N 1
ATOM 3861 C CA . LEU A 1 547 ? 19.507 -17.839 -35.035 1.00 46.56 547 LEU A CA 1
ATOM 3862 C C . LEU A 1 547 ? 19.138 -17.224 -36.407 1.00 46.56 547 LEU A C 1
ATOM 3864 O O . LEU A 1 547 ? 18.854 -17.932 -37.374 1.00 46.56 547 LEU A O 1
ATOM 3868 N N . GLY A 1 548 ? 19.115 -15.890 -36.486 1.00 42.50 548 GLY A N 1
ATOM 3869 C CA . GLY A 1 548 ? 18.798 -15.100 -37.670 1.00 42.50 548 GLY A CA 1
ATOM 3870 C C . GLY A 1 548 ? 20.008 -14.970 -38.585 1.00 42.50 548 GLY A C 1
ATOM 3871 O O . GLY A 1 548 ? 20.607 -13.902 -38.669 1.00 42.50 548 GLY A O 1
ATOM 3872 N N . GLY A 1 549 ? 20.374 -16.063 -39.262 1.00 38.00 549 GLY A N 1
ATOM 3873 C CA . GLY A 1 549 ? 21.538 -16.105 -40.148 1.00 38.00 549 GLY A CA 1
ATOM 3874 C C . GLY A 1 549 ? 21.569 -14.926 -41.125 1.00 38.00 549 GLY A C 1
ATOM 3875 O O . GLY A 1 549 ? 20.642 -14.741 -41.916 1.00 38.00 549 GLY A O 1
ATOM 3876 N N . GLY A 1 550 ? 22.637 -14.128 -41.066 1.00 42.75 550 GLY A N 1
ATOM 3877 C CA . GLY A 1 550 ? 22.900 -13.084 -42.049 1.00 42.75 550 GLY A CA 1
ATOM 3878 C C . GLY A 1 550 ? 23.159 -13.714 -43.412 1.00 42.75 550 GLY A C 1
ATOM 3879 O O . GLY A 1 550 ? 23.984 -14.621 -43.537 1.00 42.75 550 GLY A O 1
ATOM 3880 N N . THR A 1 551 ? 22.452 -13.246 -44.437 1.00 44.69 551 THR A N 1
ATOM 3881 C CA . THR A 1 551 ? 22.706 -13.693 -45.807 1.00 44.69 551 THR A CA 1
ATOM 3882 C C . THR A 1 551 ? 24.090 -13.191 -46.215 1.00 44.69 551 THR A C 1
ATOM 3884 O O . THR A 1 551 ? 24.369 -11.997 -46.101 1.00 44.69 551 THR A O 1
ATOM 3887 N N . LEU A 1 552 ? 24.965 -14.079 -46.688 1.00 42.47 552 LEU A N 1
ATOM 3888 C CA . LEU A 1 552 ? 26.144 -13.643 -47.434 1.00 42.47 552 LEU A CA 1
ATOM 3889 C C . LEU A 1 552 ? 25.663 -13.165 -48.803 1.00 42.47 552 LEU A C 1
ATOM 3891 O O . LEU A 1 552 ? 24.972 -13.905 -49.509 1.00 42.47 552 LEU A O 1
ATOM 3895 N N . ASN A 1 553 ? 26.004 -11.934 -49.178 1.00 51.66 553 ASN A N 1
ATOM 3896 C CA . ASN A 1 553 ? 25.769 -11.475 -50.543 1.00 51.66 553 ASN A CA 1
ATOM 3897 C C . ASN A 1 553 ? 26.748 -12.163 -51.523 1.00 51.66 553 ASN A C 1
ATOM 3899 O O . ASN A 1 553 ? 27.634 -12.921 -51.122 1.00 51.66 553 ASN A O 1
ATOM 3903 N N . SER A 1 554 ? 26.629 -11.876 -52.822 1.00 49.94 554 SER A N 1
ATOM 3904 C CA . SER A 1 554 ? 27.507 -12.432 -53.871 1.00 49.94 554 SER A CA 1
ATOM 3905 C C . SER A 1 554 ? 29.004 -12.122 -53.704 1.00 49.94 554 SER A C 1
ATOM 3907 O O . SER A 1 554 ? 29.820 -12.676 -54.437 1.00 49.94 554 SER A O 1
ATOM 3909 N N . ASN A 1 555 ? 29.358 -11.238 -52.770 1.00 55.56 555 ASN A N 1
ATOM 3910 C CA . ASN A 1 555 ? 30.708 -10.747 -52.514 1.00 55.56 555 ASN A CA 1
ATOM 3911 C C . ASN A 1 555 ? 31.276 -11.295 -51.184 1.00 55.56 555 ASN A C 1
ATOM 3913 O O . ASN A 1 555 ? 32.344 -10.862 -50.757 1.00 55.56 555 ASN A O 1
ATOM 3917 N N . ASN A 1 556 ? 30.569 -12.225 -50.522 1.00 40.62 556 ASN A N 1
ATOM 3918 C CA . ASN A 1 556 ? 30.823 -12.708 -49.155 1.00 40.62 556 ASN A CA 1
ATOM 3919 C C . ASN A 1 556 ? 30.740 -11.628 -48.054 1.00 40.62 556 ASN A C 1
ATOM 3921 O O . ASN A 1 556 ? 31.281 -11.811 -46.962 1.00 40.62 556 ASN A O 1
ATOM 3925 N N . GLU A 1 557 ? 30.033 -10.524 -48.292 1.00 38.44 557 GLU A N 1
ATOM 3926 C CA . GLU A 1 557 ? 29.731 -9.543 -47.247 1.00 38.44 557 GLU A CA 1
ATOM 3927 C C . GLU A 1 557 ? 28.494 -10.013 -46.463 1.00 38.44 557 GLU A C 1
ATOM 3929 O O . GLU A 1 557 ? 27.477 -10.391 -47.055 1.00 38.44 557 GLU A O 1
ATOM 3934 N N . LEU A 1 558 ? 28.567 -9.990 -45.128 1.00 37.50 558 LEU A N 1
ATOM 3935 C CA . LEU A 1 558 ? 27.411 -10.245 -44.267 1.00 37.50 558 LEU A CA 1
ATOM 3936 C C . LEU A 1 558 ? 26.446 -9.057 -44.353 1.00 37.50 558 LEU A C 1
ATOM 3938 O O . LEU A 1 558 ? 26.747 -7.983 -43.834 1.00 37.50 558 LEU A O 1
ATOM 3942 N N . THR A 1 559 ? 25.265 -9.254 -44.939 1.00 40.62 559 THR A N 1
ATOM 3943 C CA . THR A 1 559 ? 24.149 -8.316 -44.756 1.00 40.62 559 THR A CA 1
ATOM 3944 C C . THR A 1 559 ? 23.382 -8.697 -43.486 1.00 40.62 559 THR A C 1
ATOM 3946 O O . THR A 1 559 ? 22.820 -9.799 -43.447 1.00 40.62 559 THR A O 1
ATOM 3949 N N . PRO A 1 560 ? 23.324 -7.839 -42.446 1.00 46.84 560 PRO A N 1
ATOM 3950 C CA . PRO A 1 560 ? 22.487 -8.093 -41.279 1.00 46.84 560 PRO A CA 1
ATOM 3951 C C . PRO A 1 560 ? 21.018 -8.046 -41.701 1.00 46.84 560 PRO A C 1
ATOM 3953 O O . PRO A 1 560 ? 20.516 -6.994 -42.092 1.00 46.84 560 PRO A O 1
ATOM 3956 N N . ASN A 1 561 ? 20.329 -9.187 -41.636 1.00 45.16 561 ASN A N 1
ATOM 3957 C CA . ASN A 1 561 ? 18.919 -9.274 -42.030 1.00 45.16 561 ASN A CA 1
ATOM 3958 C C . ASN A 1 561 ? 17.990 -8.502 -41.065 1.00 45.16 561 ASN A C 1
ATOM 3960 O O . ASN A 1 561 ? 16.888 -8.135 -41.455 1.00 45.16 561 ASN A O 1
ATOM 3964 N N . ASN A 1 562 ? 18.462 -8.207 -39.847 1.00 52.62 562 ASN A N 1
ATOM 3965 C CA . ASN A 1 562 ? 17.862 -7.281 -38.886 1.00 52.62 562 ASN A CA 1
ATOM 3966 C C . ASN A 1 562 ? 18.956 -6.358 -38.318 1.00 52.62 562 ASN A C 1
ATOM 3968 O O . ASN A 1 562 ? 20.066 -6.810 -38.034 1.00 52.62 562 ASN A O 1
ATOM 3972 N N . VAL A 1 563 ? 18.647 -5.075 -38.107 1.00 52.88 563 VAL A N 1
ATOM 3973 C CA . VAL A 1 563 ? 19.546 -4.140 -37.407 1.00 52.88 563 VAL A CA 1
ATOM 3974 C C . VAL A 1 563 ? 19.194 -4.153 -35.920 1.00 52.88 563 VAL A C 1
ATOM 3976 O O . VAL A 1 563 ? 18.285 -3.449 -35.488 1.00 52.88 563 VAL A O 1
ATOM 3979 N N . MET A 1 564 ? 19.915 -4.974 -35.152 1.00 62.44 564 MET A N 1
ATOM 3980 C CA . MET A 1 564 ? 19.641 -5.265 -33.733 1.00 62.44 564 MET A CA 1
ATOM 3981 C C . MET A 1 564 ? 19.805 -4.051 -32.797 1.00 62.44 564 MET A C 1
ATOM 3983 O O . MET A 1 564 ? 19.269 -4.049 -31.692 1.00 62.44 564 MET A O 1
ATOM 3987 N N . ILE A 1 565 ? 20.544 -3.016 -33.216 1.00 72.31 565 ILE A N 1
ATOM 3988 C CA . ILE A 1 565 ? 20.782 -1.791 -32.439 1.00 72.31 565 ILE A CA 1
ATOM 3989 C C . ILE A 1 565 ? 20.587 -0.570 -33.346 1.00 72.31 565 ILE A C 1
ATOM 3991 O O . ILE A 1 565 ? 21.324 -0.406 -34.319 1.00 72.31 565 ILE A O 1
ATOM 3995 N N . GLN A 1 566 ? 19.636 0.308 -33.015 1.00 70.94 566 GLN A N 1
ATOM 3996 C CA . GLN A 1 566 ? 19.503 1.641 -33.616 1.00 70.94 566 GLN A CA 1
ATOM 3997 C C . GLN A 1 566 ? 19.421 2.691 -32.503 1.00 70.94 566 GLN A C 1
ATOM 3999 O O . GLN A 1 566 ? 18.499 2.688 -31.685 1.00 70.94 566 GLN A O 1
ATOM 4004 N N . VAL A 1 567 ? 20.423 3.568 -32.475 1.00 67.75 567 VAL A N 1
ATOM 4005 C CA . VAL A 1 567 ? 20.661 4.592 -31.448 1.00 67.75 567 VAL A CA 1
ATOM 4006 C C . VAL A 1 567 ? 21.181 5.879 -32.094 1.00 67.75 567 VAL A C 1
ATOM 4008 O O . VAL A 1 567 ? 21.519 5.883 -33.280 1.00 67.75 567 VAL A O 1
ATOM 4011 N N . GLY A 1 568 ? 21.200 6.980 -31.341 1.00 59.75 568 GLY A N 1
ATOM 4012 C CA . GLY A 1 568 ? 21.874 8.212 -31.750 1.00 59.75 568 GLY A CA 1
ATOM 4013 C C . GLY A 1 568 ? 23.402 8.113 -31.707 1.00 59.75 568 GLY A C 1
ATOM 4014 O O . GLY A 1 568 ? 23.955 7.120 -31.229 1.00 59.75 568 GLY A O 1
ATOM 4015 N N . ALA A 1 569 ? 24.059 9.147 -32.236 1.00 48.66 569 ALA A N 1
ATOM 4016 C CA . ALA A 1 569 ? 25.520 9.269 -32.316 1.00 48.66 569 ALA A CA 1
ATOM 4017 C C . ALA A 1 569 ? 26.154 9.916 -31.066 1.00 48.66 569 ALA A C 1
ATOM 4019 O O . ALA A 1 569 ? 25.466 10.716 -30.390 1.00 48.66 569 ALA A O 1
#

Radius of gyration: 31.44 Å; chains: 1; bounding box: 85×83×90 Å

Organism: NCBI:txid2169526

Secondary structure (DSSP, 8-state):
------------------------------------S--------PPP--SSSHHHHHHTT-TT-PPPTTSS---------S--S--TTS--TTSEEEEETTS-EEEEESS--HHHHHHHHHHHHHH-EEEEEEEEEE-S-EE--TTTT-S---SS--TTT--TTTS-TTTEEEEEEE--SS--TT--SSB-TTS-EEEPPSEEE-SSEEEE-SEEEESS-EEE-TTSEEEE-TBEEE-SSEEEEESS-SBS-BS-EEEEES---SSEEEEESS-SSB-EESS-EEEEES---SSEEEEESS-SEEEESS-EEEEEEE-S--EEEEESS-SSEEEESS-EEEEEEEE-SEEEEEESS-TTEEESS-EEEEEESB-SEEE--EEEE--SS--S-TT---EEEEEEE-TT-B-SS-EEEESS--EETTEESSEEEEEEE-SEEEEEESS-SSS----HHHHHTSS--EEEEES-TT-BTTB-EEEEEEEEES-SEEEEPTTEEEEE-STT-EEE-S-TT--SHHHHHHHTTTS-EEEE-TT-EEEE----PPEE-TTS-EE-SS--EE---

pLDDT: mean 80.38, std 23.48, range [22.84, 98.75]